Protein AF-A0A7W7S5J9-F1 (afdb_monomer_lite)

Secondary structure (DSSP, 8-state):
----------S-EEEEEE---S-----TT--TT-HHHIIIIIHHHHHHHHHSHHHHHHHHHH-HHHHHHHHHHH-TTS----HHHHHHHHHHHHHHHHHHHH--S--TTSEEEEEEEESS-EEEE-S--EEEEEE-HHHHHHHHHHHHT-TTTGGGSEEEE-TT-EEETTEEEEEPPPPTT-SS--S--EEEEE--HHHHHHHHHTTS-EEHHHHHHHHHHH-TTS-HHHHHHHHHHHHHTTSEEETTS--TT-SSHHHHHHHHHHHTTGGGSHHHHHHHHHHHHHHHHHHHHHHS-S--HHHHHHHHHHHHHHSTT-S--EEEEEE--EEEEE-HHHHHHHHHHHHHHHHT-S-TT--HHHHHHHHHHHHHH-TT----HHHHHSTTTT-SPTTSTTSPPPP----PPPHHHHHHHHHHHHHHHHT------HHHHHHH--S-GGG----S----EEEEE-S-HHHHHHT--EEEEEE---TTS-SSGGGGGGS-HHHHHHHHHTTS-SSTTPPPB------SSGGGHHHH-----SSB-

Structure (mmCIF, N/CA/C/O backbone):
data_AF-A0A7W7S5J9-F1
#
_entry.id   AF-A0A7W7S5J9-F1
#
loop_
_atom_site.group_PDB
_atom_site.id
_atom_site.type_symbol
_atom_site.label_atom_id
_atom_site.label_alt_id
_atom_site.label_comp_id
_atom_site.label_asym_id
_atom_site.label_entity_id
_atom_site.label_seq_id
_atom_site.pdbx_PDB_ins_code
_atom_site.Cartn_x
_atom_site.Cartn_y
_atom_site.Cartn_z
_atom_site.occupancy
_atom_site.B_iso_or_equiv
_atom_site.auth_seq_id
_atom_site.auth_comp_id
_atom_site.auth_asym_id
_atom_site.auth_atom_id
_atom_site.pdbx_PDB_model_num
ATOM 1 N N . MET A 1 1 ? 10.086 -26.785 -24.519 1.00 53.97 1 MET A N 1
ATOM 2 C CA . MET A 1 1 ? 10.077 -27.181 -23.091 1.00 53.97 1 MET A CA 1
ATOM 3 C C . MET A 1 1 ? 8.795 -27.947 -22.795 1.00 53.97 1 MET A C 1
ATOM 5 O O . MET A 1 1 ? 7.751 -27.537 -23.279 1.00 53.97 1 MET A O 1
ATOM 9 N N . THR A 1 2 ? 8.874 -29.057 -22.059 1.00 63.78 2 THR A N 1
ATOM 10 C CA . THR A 1 2 ? 7.798 -30.055 -21.861 1.00 63.78 2 THR A CA 1
ATOM 11 C C . THR A 1 2 ? 7.077 -29.938 -20.510 1.00 63.78 2 THR A C 1
ATOM 13 O O . THR A 1 2 ? 6.473 -30.900 -20.049 1.00 63.78 2 THR A O 1
ATOM 16 N N . VAL A 1 3 ? 7.126 -28.778 -19.844 1.00 71.06 3 VAL A N 1
ATOM 17 C CA . VAL A 1 3 ? 6.341 -28.554 -18.618 1.00 71.06 3 VAL A CA 1
ATOM 18 C C . VAL A 1 3 ? 4.934 -28.105 -19.029 1.00 71.06 3 VAL A C 1
ATOM 20 O O . VAL A 1 3 ? 4.817 -27.026 -19.617 1.00 71.06 3 VAL A O 1
ATOM 23 N N . PRO A 1 4 ? 3.872 -28.893 -18.768 1.00 77.38 4 PRO A N 1
ATOM 24 C CA . PRO A 1 4 ? 2.517 -28.496 -19.126 1.00 77.38 4 PRO A CA 1
ATOM 25 C C . PRO A 1 4 ? 2.100 -27.245 -18.335 1.00 77.38 4 PRO A C 1
ATOM 27 O O . PRO A 1 4 ? 2.470 -27.112 -17.162 1.00 77.38 4 PRO A O 1
ATOM 30 N N . PRO A 1 5 ? 1.339 -26.322 -18.950 1.00 82.00 5 PRO A N 1
ATOM 31 C CA . PRO A 1 5 ? 0.884 -25.119 -18.269 1.00 82.00 5 PRO A CA 1
ATOM 32 C C . PRO A 1 5 ? -0.042 -25.491 -17.105 1.00 82.00 5 PRO A C 1
ATOM 34 O O . PRO A 1 5 ? -1.007 -26.231 -17.285 1.00 82.00 5 PRO A O 1
ATOM 37 N N . ARG A 1 6 ? 0.252 -24.976 -15.904 1.00 84.06 6 ARG A N 1
ATOM 38 C CA . ARG A 1 6 ? -0.601 -25.163 -14.710 1.00 84.06 6 ARG A CA 1
ATOM 39 C C . ARG A 1 6 ? -1.547 -23.998 -14.431 1.00 84.06 6 ARG A C 1
ATOM 41 O O . ARG A 1 6 ? -2.503 -24.166 -13.685 1.00 84.06 6 ARG A O 1
ATOM 48 N N . TYR A 1 7 ? -1.268 -22.833 -15.002 1.00 90.06 7 TYR A N 1
ATOM 49 C CA . TYR A 1 7 ? -2.059 -21.622 -14.810 1.00 90.06 7 TYR A CA 1
ATOM 50 C C . TYR A 1 7 ? -2.661 -21.168 -16.134 1.00 90.06 7 TYR A C 1
ATOM 52 O O . TYR A 1 7 ? -2.156 -21.504 -17.202 1.00 90.06 7 TYR A O 1
ATOM 60 N N . GLN A 1 8 ? -3.724 -20.381 -16.046 1.00 90.56 8 GLN A N 1
ATOM 61 C CA . GLN A 1 8 ? -4.285 -19.632 -17.163 1.00 90.56 8 GLN A CA 1
ATOM 62 C C . GLN A 1 8 ? -4.338 -18.162 -16.751 1.00 90.56 8 GLN A C 1
ATOM 64 O O . GLN A 1 8 ? -4.582 -17.849 -15.582 1.00 90.56 8 GLN A O 1
ATOM 69 N N . HIS A 1 9 ? -4.059 -17.255 -17.685 1.00 91.12 9 HIS A N 1
ATOM 70 C CA . HIS A 1 9 ? -4.174 -15.827 -17.406 1.00 91.12 9 HIS A CA 1
ATOM 71 C C . HIS A 1 9 ? -5.655 -15.454 -17.226 1.00 91.12 9 HIS A C 1
ATOM 73 O O . HIS A 1 9 ? -6.532 -15.975 -17.908 1.00 91.12 9 HIS A O 1
ATOM 79 N N . THR A 1 10 ? -5.950 -14.516 -16.327 1.00 90.38 10 THR A N 1
ATOM 80 C CA . THR A 1 10 ? -7.329 -14.075 -16.041 1.00 90.38 10 THR A CA 1
ATOM 81 C C . THR A 1 10 ? -7.839 -13.012 -17.018 1.00 90.38 10 THR A C 1
ATOM 83 O O . THR A 1 10 ? -8.852 -12.369 -16.766 1.00 90.38 10 THR A O 1
ATOM 86 N N . GLY A 1 11 ? -7.099 -12.744 -18.096 1.00 90.88 11 GLY A N 1
ATOM 87 C CA . GLY A 1 11 ? -7.355 -11.624 -19.008 1.00 90.88 11 GLY A CA 1
ATOM 88 C C . GLY A 1 11 ? -6.882 -10.251 -18.503 1.00 90.88 11 GLY A C 1
ATOM 89 O O . GLY A 1 11 ? -6.717 -9.343 -19.311 1.00 90.88 11 GLY A O 1
ATOM 90 N N . LEU A 1 12 ? -6.600 -10.089 -17.204 1.00 94.88 12 LEU A N 1
ATOM 91 C CA . LEU A 1 12 ? -6.112 -8.827 -16.643 1.00 94.88 12 LEU A CA 1
ATOM 92 C C . LEU A 1 12 ? -4.587 -8.709 -16.764 1.00 94.88 12 LEU A C 1
ATOM 94 O O . LEU A 1 12 ? -3.842 -9.422 -16.091 1.00 94.88 12 LEU A O 1
ATOM 98 N N . VAL A 1 13 ? -4.124 -7.737 -17.551 1.00 96.38 13 VAL A N 1
ATOM 99 C CA . VAL A 1 13 ? -2.700 -7.407 -17.690 1.00 96.38 13 VAL A CA 1
ATOM 100 C C . VAL A 1 13 ? -2.470 -5.970 -17.234 1.00 96.38 13 VAL A C 1
ATOM 102 O O . VAL A 1 13 ? -2.940 -5.026 -17.863 1.00 96.38 13 VAL A O 1
ATOM 105 N N . LEU A 1 14 ? -1.729 -5.789 -16.139 1.00 96.81 14 LEU A N 1
ATOM 106 C CA . LEU A 1 14 ? -1.364 -4.466 -15.631 1.00 96.81 14 LEU A CA 1
ATOM 107 C C . LEU A 1 14 ? 0.031 -4.075 -16.123 1.00 96.81 14 LEU A C 1
ATOM 109 O O . LEU A 1 14 ? 1.021 -4.724 -15.786 1.00 96.81 14 LEU A O 1
ATOM 113 N N . VAL A 1 15 ? 0.123 -2.971 -16.857 1.00 97.06 15 VAL A N 1
ATOM 114 C CA . VAL A 1 15 ? 1.398 -2.400 -17.294 1.00 97.06 15 VAL A CA 1
ATOM 115 C C . VAL A 1 15 ? 1.867 -1.365 -16.298 1.00 97.06 15 VAL A C 1
ATOM 117 O O . VAL A 1 15 ? 1.090 -0.550 -15.805 1.00 97.06 15 VAL A O 1
ATOM 120 N N . ARG A 1 16 ? 3.170 -1.384 -16.045 1.00 96.88 16 ARG A N 1
ATOM 121 C CA . ARG A 1 16 ? 3.893 -0.404 -15.249 1.00 96.88 16 ARG A CA 1
ATOM 122 C C . ARG A 1 16 ? 4.919 0.267 -16.143 1.00 96.88 16 ARG A C 1
ATOM 124 O O . ARG A 1 16 ? 5.705 -0.428 -16.780 1.00 96.88 16 ARG A O 1
ATOM 131 N N . ALA A 1 17 ? 4.919 1.589 -16.177 1.00 96.44 17 ALA A N 1
ATOM 132 C CA . ALA A 1 17 ? 5.879 2.353 -16.960 1.00 96.44 17 ALA A CA 1
ATOM 133 C C . ALA A 1 17 ? 6.256 3.635 -16.229 1.00 96.44 17 ALA A C 1
ATOM 135 O O . ALA A 1 17 ? 5.511 4.128 -15.374 1.00 96.44 17 ALA A O 1
ATOM 136 N N . THR A 1 18 ? 7.428 4.152 -16.573 1.00 96.69 18 THR A N 1
ATOM 137 C CA . THR A 1 18 ? 7.863 5.468 -16.132 1.00 96.69 18 THR A CA 1
ATOM 138 C C . THR A 1 18 ? 6.986 6.544 -16.766 1.00 96.69 18 THR A C 1
ATOM 140 O O . THR A 1 18 ? 6.412 6.365 -17.840 1.00 96.69 18 THR A O 1
ATOM 143 N N . THR A 1 19 ? 6.862 7.661 -16.070 1.00 95.94 19 THR A N 1
ATOM 144 C CA . THR A 1 19 ? 6.181 8.884 -16.529 1.00 95.94 19 THR A CA 1
ATOM 145 C C . THR A 1 19 ? 7.216 9.958 -16.850 1.00 95.94 19 THR A C 1
ATOM 147 O O . THR A 1 19 ? 6.995 11.134 -16.575 1.00 95.94 19 THR A O 1
ATOM 150 N N . ASP A 1 20 ? 8.403 9.528 -17.285 1.00 94.31 20 ASP A N 1
ATOM 151 C CA . ASP A 1 20 ? 9.547 10.396 -17.544 1.00 94.31 20 ASP A CA 1
ATOM 152 C C . ASP A 1 20 ? 9.136 11.526 -18.502 1.00 94.31 20 ASP A C 1
ATOM 154 O O . ASP A 1 20 ? 8.680 11.230 -19.611 1.00 94.31 20 ASP A O 1
ATOM 158 N N . PRO A 1 21 ? 9.253 12.802 -18.088 1.00 91.25 21 PRO A N 1
ATOM 159 C CA . PRO A 1 21 ? 8.909 13.931 -18.942 1.00 91.25 21 PRO A CA 1
ATOM 160 C C . PRO A 1 21 ? 9.902 14.131 -20.098 1.00 91.25 21 PRO A C 1
ATOM 162 O O . PRO A 1 21 ? 9.638 14.958 -20.968 1.00 91.25 21 PRO A O 1
ATOM 165 N N . GLY A 1 22 ? 11.020 13.398 -20.122 1.00 91.69 22 GLY A N 1
ATOM 166 C CA . GLY A 1 22 ? 12.099 13.583 -21.083 1.00 91.69 22 GLY A CA 1
ATOM 167 C C . GLY A 1 22 ? 13.053 14.708 -20.679 1.00 91.69 22 GLY A C 1
ATOM 168 O O . GLY A 1 22 ? 12.795 15.499 -19.763 1.00 91.69 22 GLY A O 1
ATOM 169 N N . ASP A 1 23 ? 14.194 14.760 -21.368 1.00 90.75 23 ASP A N 1
ATOM 170 C CA . ASP A 1 23 ? 15.228 15.792 -21.206 1.00 90.75 23 ASP A CA 1
ATOM 171 C C . ASP A 1 23 ? 15.723 15.960 -19.754 1.00 90.75 23 ASP A C 1
ATOM 173 O O . ASP A 1 23 ? 16.048 17.057 -19.296 1.00 90.75 23 ASP A O 1
ATOM 177 N N . LEU A 1 24 ? 15.749 14.861 -18.993 1.00 92.56 24 LEU A N 1
ATOM 178 C CA . LEU A 1 24 ? 16.317 14.826 -17.647 1.00 92.56 24 LEU A CA 1
ATOM 179 C C . LEU A 1 24 ? 17.829 14.568 -17.733 1.00 92.56 24 LEU A C 1
ATOM 181 O O . LEU A 1 24 ? 18.282 13.433 -17.882 1.00 92.56 24 LEU A O 1
ATOM 185 N N . GLU A 1 25 ? 18.627 15.624 -17.623 1.00 92.06 25 GLU A N 1
ATOM 186 C CA . GLU A 1 25 ? 20.086 15.513 -17.661 1.00 92.06 25 GLU A CA 1
ATOM 187 C C . GLU A 1 25 ? 20.654 15.034 -16.318 1.00 92.06 25 GLU A C 1
ATOM 189 O O . GLU A 1 25 ? 20.471 15.656 -15.266 1.00 92.06 25 GLU A O 1
ATOM 194 N N . LEU A 1 26 ? 21.376 13.913 -16.349 1.00 93.81 26 LEU A N 1
ATOM 195 C CA . LEU A 1 26 ? 22.106 13.394 -15.194 1.00 93.81 26 LEU A CA 1
ATOM 196 C C . LEU A 1 26 ? 23.495 14.051 -15.103 1.00 93.81 26 LEU A C 1
ATOM 198 O O . LEU A 1 26 ? 24.122 14.272 -16.137 1.00 93.81 26 LEU A O 1
ATOM 202 N N . PRO A 1 27 ? 24.035 14.296 -13.895 1.00 93.50 27 PRO A N 1
ATOM 203 C CA . PRO A 1 27 ? 25.329 14.949 -13.718 1.00 93.50 27 PRO A CA 1
ATOM 204 C C . PRO A 1 27 ? 26.480 13.943 -13.909 1.00 93.50 27 PRO A C 1
ATOM 206 O O . PRO A 1 27 ? 27.247 13.678 -12.988 1.00 93.50 27 PRO A O 1
ATOM 209 N N . THR A 1 28 ? 26.583 13.321 -15.089 1.00 90.25 28 THR A N 1
ATOM 210 C CA . THR A 1 28 ? 27.525 12.216 -15.366 1.00 90.25 28 THR A CA 1
ATOM 211 C C . THR A 1 28 ? 28.988 12.640 -15.418 1.00 90.25 28 THR A C 1
ATOM 213 O O . THR A 1 28 ? 29.863 11.800 -15.232 1.00 90.25 28 THR A O 1
ATOM 216 N N . HIS A 1 29 ? 29.254 13.922 -15.669 1.00 89.81 29 HIS A N 1
ATOM 217 C CA . HIS A 1 29 ? 30.606 14.483 -15.752 1.00 89.81 29 HIS A CA 1
ATOM 218 C C . HIS A 1 29 ? 31.090 15.113 -14.439 1.00 89.81 29 HIS A C 1
ATOM 220 O O . HIS A 1 29 ? 32.260 15.465 -14.334 1.00 89.81 29 HIS A O 1
ATOM 226 N N . LEU A 1 30 ? 30.211 15.245 -13.440 1.00 92.75 30 LEU A N 1
ATOM 227 C CA . LEU A 1 30 ? 30.536 15.890 -12.172 1.00 92.75 30 LEU A CA 1
ATOM 228 C C . LEU A 1 30 ? 31.460 14.999 -11.328 1.00 92.75 30 LEU A C 1
ATOM 230 O O . LEU A 1 30 ? 31.066 13.898 -10.931 1.00 92.75 30 LEU A O 1
ATOM 234 N N . ASP A 1 31 ? 32.644 15.502 -10.966 1.00 92.44 31 ASP A N 1
ATOM 235 C CA . ASP A 1 31 ? 33.485 14.844 -9.964 1.00 92.44 31 ASP A CA 1
ATOM 236 C C . ASP A 1 31 ? 32.889 15.032 -8.561 1.00 92.44 31 ASP A C 1
ATOM 238 O O . ASP A 1 31 ? 33.048 16.053 -7.894 1.00 92.44 31 ASP A O 1
ATOM 242 N N . ILE A 1 32 ? 32.193 13.999 -8.085 1.00 91.00 32 ILE A N 1
ATOM 243 C CA . ILE A 1 32 ? 31.567 13.976 -6.758 1.00 91.00 32 ILE A CA 1
ATOM 244 C C . ILE A 1 32 ? 32.571 13.895 -5.597 1.00 91.00 32 ILE A C 1
ATOM 246 O O . ILE A 1 32 ? 32.141 13.860 -4.438 1.00 91.00 32 ILE A O 1
ATOM 250 N N . SER A 1 33 ? 33.869 13.782 -5.879 1.00 92.25 33 SER A N 1
ATOM 251 C CA . SER A 1 33 ? 34.938 13.759 -4.879 1.00 92.25 33 SER A CA 1
ATOM 252 C C . SER A 1 33 ? 35.568 15.135 -4.675 1.00 92.25 33 SER A C 1
ATOM 254 O O . SER A 1 33 ? 36.117 15.367 -3.599 1.00 92.25 33 SER A O 1
ATOM 256 N N . ASP A 1 34 ? 35.442 16.047 -5.646 1.00 94.81 34 ASP A N 1
ATOM 257 C CA . ASP A 1 34 ? 35.983 17.405 -5.585 1.00 94.81 34 ASP A CA 1
ATOM 258 C C . ASP A 1 34 ? 34.972 18.408 -4.981 1.00 94.81 34 ASP A C 1
ATOM 260 O O . ASP A 1 34 ? 33.934 18.708 -5.585 1.00 94.81 34 ASP A O 1
ATOM 264 N N . PRO A 1 35 ? 35.250 18.981 -3.791 1.00 93.38 35 PRO A N 1
ATOM 265 C CA . PRO A 1 35 ? 34.400 20.001 -3.184 1.00 93.38 35 PRO A CA 1
ATOM 266 C C . PRO A 1 35 ? 34.198 21.253 -4.047 1.00 93.38 35 PRO A C 1
ATOM 268 O O . PRO A 1 35 ? 33.135 21.867 -3.941 1.00 93.38 35 PRO A O 1
ATOM 271 N N . ALA A 1 36 ? 35.180 21.646 -4.866 1.00 92.75 36 ALA A N 1
ATOM 272 C CA . ALA A 1 36 ? 35.072 22.829 -5.717 1.00 92.75 36 ALA A CA 1
ATOM 273 C C . ALA A 1 36 ? 34.096 22.584 -6.877 1.00 92.75 36 ALA A C 1
ATOM 275 O O . ALA A 1 36 ? 33.152 23.363 -7.043 1.00 92.75 36 ALA A O 1
ATOM 276 N N . ALA A 1 37 ? 34.237 21.460 -7.591 1.00 93.12 37 ALA A N 1
ATOM 277 C CA . ALA A 1 37 ? 33.281 21.024 -8.611 1.00 93.12 37 ALA A CA 1
ATOM 278 C C . ALA A 1 37 ? 31.850 20.895 -8.056 1.00 93.12 37 ALA A C 1
ATOM 280 O O . ALA A 1 37 ? 30.890 21.357 -8.673 1.00 93.12 37 ALA A O 1
ATOM 281 N N . ILE A 1 38 ? 31.684 20.347 -6.844 1.00 94.38 38 ILE A N 1
ATOM 282 C CA . ILE A 1 38 ? 30.372 20.258 -6.179 1.00 94.38 38 ILE A CA 1
ATOM 283 C C . ILE A 1 38 ? 29.746 21.643 -5.958 1.00 94.38 38 ILE A C 1
ATOM 285 O O . ILE A 1 38 ? 28.539 21.809 -6.148 1.00 94.38 38 ILE A O 1
ATOM 289 N N . GLN A 1 39 ? 30.538 22.624 -5.520 1.00 92.12 39 GLN A N 1
ATOM 290 C CA . GLN A 1 39 ? 30.043 23.968 -5.210 1.00 92.12 39 GLN A CA 1
ATOM 291 C C . GLN A 1 39 ? 29.735 24.790 -6.461 1.00 92.12 39 GLN A C 1
ATOM 293 O O . GLN A 1 39 ? 28.794 25.580 -6.429 1.00 92.12 39 GLN A O 1
ATOM 298 N N . ALA A 1 40 ? 30.501 24.609 -7.535 1.00 91.25 40 ALA A N 1
ATOM 299 C CA . ALA A 1 40 ? 30.288 25.300 -8.799 1.00 91.25 40 ALA A CA 1
ATOM 300 C C . ALA A 1 40 ? 29.321 24.515 -9.699 1.00 91.25 40 ALA A C 1
ATOM 302 O O . ALA A 1 40 ? 28.115 24.768 -9.700 1.00 91.25 40 ALA A O 1
ATOM 303 N N . GLU A 1 41 ? 29.834 23.526 -10.430 1.00 93.88 41 GLU A N 1
ATOM 304 C CA . GLU A 1 41 ? 29.090 22.747 -11.425 1.00 93.88 41 GLU A CA 1
ATOM 305 C C . GLU A 1 41 ? 27.902 22.003 -10.811 1.00 93.88 41 GLU A C 1
ATOM 307 O O . GLU A 1 41 ? 26.796 22.024 -11.352 1.00 93.88 41 GLU A O 1
ATOM 312 N N . GLY A 1 42 ? 28.103 21.397 -9.639 1.00 94.00 42 GLY A N 1
ATOM 313 C CA . GLY A 1 42 ? 27.063 20.650 -8.942 1.00 94.00 42 GLY A CA 1
ATOM 314 C C . GLY A 1 42 ? 25.875 21.515 -8.512 1.00 94.00 42 GLY A C 1
ATOM 315 O O . GLY A 1 42 ? 24.724 21.098 -8.673 1.00 94.00 42 GLY A O 1
ATOM 316 N N . ARG A 1 43 ? 26.122 22.728 -7.995 1.00 93.56 43 ARG A N 1
ATOM 317 C CA . ARG A 1 43 ? 25.042 23.673 -7.649 1.00 93.56 43 ARG A CA 1
ATOM 318 C C . ARG A 1 43 ? 24.348 24.206 -8.888 1.00 93.56 43 ARG A C 1
ATOM 320 O O . ARG A 1 43 ? 23.127 24.309 -8.859 1.00 93.56 43 ARG A O 1
ATOM 327 N N . THR A 1 44 ? 25.087 24.499 -9.959 1.00 94.25 44 THR A N 1
ATOM 328 C CA . THR A 1 44 ? 24.486 24.920 -11.230 1.00 94.25 44 THR A CA 1
ATOM 329 C C . THR A 1 44 ? 23.569 23.833 -11.779 1.00 94.25 44 THR A C 1
ATOM 331 O O . THR A 1 44 ? 22.414 24.118 -12.078 1.00 94.25 44 THR A O 1
ATOM 334 N N . TRP A 1 45 ? 24.018 22.576 -11.818 1.00 96.44 45 TRP A N 1
ATOM 335 C CA . TRP A 1 45 ? 23.174 21.450 -12.226 1.00 96.44 45 TRP A CA 1
ATOM 336 C C . TRP A 1 45 ? 21.925 21.316 -11.341 1.00 96.44 45 TRP A C 1
ATOM 338 O O . TRP A 1 45 ? 20.810 21.182 -11.851 1.00 96.44 45 TRP A O 1
ATOM 348 N N . LEU A 1 46 ? 22.090 21.408 -10.015 1.00 96.12 46 LEU A N 1
ATOM 349 C CA . LEU A 1 46 ? 20.972 21.313 -9.076 1.00 96.12 46 LEU A CA 1
ATOM 350 C C . LEU A 1 46 ? 19.966 22.456 -9.278 1.00 96.12 46 LEU A C 1
ATOM 352 O O . LEU A 1 46 ? 18.764 22.211 -9.261 1.00 96.12 46 LEU A O 1
ATOM 356 N N . ALA A 1 47 ? 20.437 23.684 -9.504 1.00 95.44 47 ALA A N 1
ATOM 357 C CA . ALA A 1 47 ? 19.588 24.834 -9.796 1.00 95.44 47 ALA A CA 1
ATOM 358 C C . ALA A 1 47 ? 18.838 24.668 -11.123 1.00 95.44 47 ALA A C 1
ATOM 360 O O . ALA A 1 47 ? 17.632 24.913 -11.176 1.00 95.44 47 ALA A O 1
ATOM 361 N N . THR A 1 48 ? 19.521 24.189 -12.167 1.00 95.94 48 THR A N 1
ATOM 362 C CA . THR A 1 48 ? 18.916 23.918 -13.475 1.00 95.94 48 THR A CA 1
ATOM 363 C C . THR A 1 48 ? 17.786 22.905 -13.344 1.00 95.94 48 THR A C 1
ATOM 365 O O . THR A 1 48 ? 16.657 23.198 -13.742 1.00 95.94 48 THR A O 1
ATOM 368 N N . ILE A 1 49 ? 18.027 21.752 -12.711 1.00 96.06 49 ILE A N 1
ATOM 369 C CA . ILE A 1 49 ? 16.977 20.737 -12.580 1.00 96.06 49 ILE A CA 1
ATOM 370 C C . ILE A 1 49 ? 15.842 21.194 -11.651 1.00 96.06 49 ILE A C 1
ATOM 372 O O . ILE A 1 49 ? 14.678 20.911 -11.919 1.00 96.06 49 ILE A O 1
ATOM 376 N N . TRP A 1 50 ? 16.154 21.949 -10.593 1.00 96.19 50 TRP A N 1
ATOM 377 C CA . TRP A 1 50 ? 15.159 22.472 -9.650 1.00 96.19 50 TRP A CA 1
ATOM 378 C C . TRP A 1 50 ? 14.303 23.606 -10.226 1.00 96.19 50 TRP A C 1
ATOM 380 O O . TRP A 1 50 ? 13.233 23.918 -9.691 1.00 96.19 50 TRP A O 1
ATOM 390 N N . SER A 1 51 ? 14.754 24.238 -11.312 1.00 95.25 51 SER A N 1
ATOM 391 C CA . SER A 1 51 ? 13.965 25.231 -12.046 1.00 95.25 51 SER A CA 1
ATOM 392 C C . SER A 1 51 ? 12.850 24.595 -12.883 1.00 95.25 51 SER A C 1
ATOM 394 O O . SER A 1 51 ? 11.866 25.264 -13.197 1.00 95.25 51 SER A O 1
ATOM 396 N N . ARG A 1 52 ? 12.947 23.292 -13.182 1.00 94.81 52 ARG A N 1
ATOM 397 C CA . ARG A 1 52 ? 11.878 22.556 -13.854 1.00 94.81 52 ARG A CA 1
ATOM 398 C C . ARG A 1 52 ? 10.721 22.270 -12.891 1.00 94.81 52 ARG A C 1
ATOM 400 O O . ARG A 1 52 ? 10.894 21.620 -11.857 1.00 94.81 52 ARG A O 1
ATOM 407 N N . GLY A 1 53 ? 9.529 22.755 -13.244 1.00 91.25 53 GLY A N 1
ATOM 408 C CA . GLY A 1 53 ? 8.328 22.625 -12.414 1.00 91.25 53 GLY A CA 1
ATOM 409 C C . GLY A 1 53 ? 7.925 21.172 -12.153 1.00 91.25 53 GLY A C 1
ATOM 410 O O . GLY A 1 53 ? 7.635 20.823 -11.014 1.00 91.25 53 GLY A O 1
ATOM 411 N N . ASP A 1 54 ? 7.991 20.315 -13.174 1.00 91.06 54 ASP A N 1
ATOM 412 C CA . ASP A 1 54 ? 7.709 18.874 -13.088 1.00 91.06 54 ASP A CA 1
ATOM 413 C C . ASP A 1 54 ? 8.630 18.149 -12.087 1.00 91.06 54 ASP A C 1
ATOM 415 O O . ASP A 1 54 ? 8.163 17.375 -11.247 1.00 91.06 54 ASP A O 1
ATOM 419 N N . VAL A 1 55 ? 9.932 18.442 -12.125 1.00 95.06 55 VAL A N 1
ATOM 420 C CA . VAL A 1 55 ? 10.938 17.864 -11.227 1.00 95.06 55 VAL A CA 1
ATOM 421 C C . VAL A 1 55 ? 10.735 18.333 -9.799 1.00 95.06 55 VAL A C 1
ATOM 423 O O . VAL A 1 55 ? 10.696 17.503 -8.885 1.00 95.06 55 VAL A O 1
ATOM 426 N N . ARG A 1 56 ? 10.582 19.647 -9.598 1.00 93.50 56 ARG A N 1
ATOM 427 C CA . ARG A 1 56 ? 10.320 20.220 -8.275 1.00 93.50 56 ARG A CA 1
ATOM 428 C C . ARG A 1 56 ? 9.096 19.572 -7.646 1.00 93.50 56 ARG A C 1
ATOM 430 O O . ARG A 1 56 ? 9.139 19.153 -6.494 1.00 93.50 56 ARG A O 1
ATOM 437 N N . GLU A 1 57 ? 8.027 19.443 -8.417 1.00 90.88 57 GLU A N 1
ATOM 438 C CA . GLU A 1 57 ? 6.758 18.913 -7.949 1.00 90.88 57 GLU A CA 1
ATOM 439 C C . GLU A 1 57 ? 6.835 17.420 -7.584 1.00 90.88 57 GLU A C 1
ATOM 441 O O . GLU A 1 57 ? 6.426 17.017 -6.491 1.00 90.88 57 GLU A O 1
ATOM 446 N N . ALA A 1 58 ? 7.423 16.591 -8.454 1.00 93.88 58 ALA A N 1
ATOM 447 C CA . ALA A 1 58 ? 7.603 15.167 -8.182 1.00 93.88 58 ALA A CA 1
ATOM 448 C C . ALA A 1 58 ? 8.496 14.918 -6.955 1.00 93.88 58 ALA A C 1
ATOM 450 O O . ALA A 1 58 ? 8.205 14.033 -6.142 1.00 93.88 58 ALA A O 1
ATOM 451 N N . LEU A 1 59 ? 9.560 15.713 -6.790 1.00 95.06 59 LEU A N 1
ATOM 452 C CA . LEU A 1 59 ? 10.453 15.639 -5.633 1.00 95.06 59 LEU A CA 1
ATOM 453 C C . LEU A 1 59 ? 9.795 16.152 -4.351 1.00 95.06 59 LEU A C 1
ATOM 455 O O . LEU A 1 59 ? 9.978 15.525 -3.307 1.00 95.06 59 LEU A O 1
ATOM 459 N N . GLN A 1 60 ? 9.001 17.224 -4.416 1.00 91.56 60 GLN A N 1
ATOM 460 C CA . GLN A 1 60 ? 8.232 17.732 -3.278 1.00 91.56 60 GLN A CA 1
ATOM 461 C C . GLN A 1 60 ? 7.296 16.653 -2.727 1.00 91.56 60 GLN A C 1
ATOM 463 O O . GLN A 1 60 ? 7.244 16.451 -1.518 1.00 91.56 60 GLN A O 1
ATOM 468 N N . MET A 1 61 ? 6.601 15.915 -3.598 1.00 89.19 61 MET A N 1
ATOM 469 C CA . MET A 1 61 ? 5.690 14.847 -3.171 1.00 89.19 61 MET A CA 1
ATOM 470 C C . MET A 1 61 ? 6.422 13.615 -2.633 1.00 89.19 61 MET A C 1
ATOM 472 O O . MET A 1 61 ? 6.024 13.047 -1.615 1.00 89.19 61 MET A O 1
ATOM 476 N N . ALA A 1 62 ? 7.497 13.184 -3.297 1.00 92.69 62 ALA A N 1
ATOM 477 C CA . ALA A 1 62 ? 8.221 11.984 -2.886 1.00 92.69 62 ALA A CA 1
ATOM 478 C C . ALA A 1 62 ? 9.146 12.190 -1.685 1.00 92.69 62 ALA A C 1
ATOM 480 O O . ALA A 1 62 ? 9.400 11.239 -0.949 1.00 92.69 62 ALA A O 1
ATOM 481 N N . SER A 1 63 ? 9.683 13.395 -1.497 1.00 93.38 63 SER A N 1
ATOM 482 C CA . SER A 1 63 ? 10.628 13.699 -0.426 1.00 93.38 63 SER A CA 1
ATOM 483 C C . SER A 1 63 ? 10.590 15.187 -0.041 1.00 93.38 63 SER A C 1
ATOM 485 O O . SER A 1 63 ? 11.540 15.917 -0.346 1.00 93.38 63 SER A O 1
ATOM 487 N N . PRO A 1 64 ? 9.560 15.628 0.708 1.00 90.06 64 PRO A N 1
ATOM 488 C CA . PRO A 1 64 ? 9.410 17.011 1.174 1.00 90.06 64 PRO A CA 1
ATOM 489 C C . PRO A 1 64 ? 10.674 17.562 1.849 1.00 90.06 64 PRO A C 1
ATOM 491 O O . PRO A 1 64 ? 11.120 18.663 1.549 1.00 90.06 64 PRO A O 1
ATOM 494 N N . ALA A 1 65 ? 11.337 16.752 2.682 1.00 91.25 65 ALA A N 1
ATOM 495 C CA . ALA A 1 65 ? 12.581 17.141 3.349 1.00 91.25 65 ALA A CA 1
ATOM 496 C C . ALA A 1 65 ? 13.748 17.406 2.377 1.00 91.25 65 ALA A C 1
ATOM 498 O O . ALA A 1 65 ? 14.587 18.267 2.639 1.00 91.25 65 ALA A O 1
ATOM 499 N N . LEU A 1 66 ? 13.817 16.673 1.257 1.00 95.12 66 LEU A N 1
ATOM 500 C CA . LEU A 1 66 ? 14.821 16.928 0.218 1.00 95.12 66 LEU A CA 1
ATOM 501 C C . LEU A 1 66 ? 14.490 18.222 -0.517 1.00 95.12 66 LEU A C 1
ATOM 503 O O . LEU A 1 66 ? 15.391 19.019 -0.739 1.00 95.12 66 LEU A O 1
ATOM 507 N N . ALA A 1 67 ? 13.218 18.436 -0.846 1.00 93.94 67 ALA A N 1
ATOM 508 C CA . ALA A 1 67 ? 12.771 19.641 -1.523 1.00 93.94 67 ALA A CA 1
ATOM 509 C C . ALA A 1 67 ? 13.070 20.905 -0.707 1.00 93.94 67 ALA A C 1
ATOM 511 O O . ALA A 1 67 ? 13.796 21.777 -1.179 1.00 93.94 67 ALA A O 1
ATOM 512 N N . THR A 1 68 ? 12.672 20.926 0.571 1.00 92.12 68 THR A N 1
ATOM 513 C CA . THR A 1 68 ? 13.029 22.004 1.505 1.00 92.12 68 THR A CA 1
ATOM 514 C C . THR A 1 68 ? 14.541 22.197 1.597 1.00 92.12 68 THR A C 1
ATOM 516 O O . THR A 1 68 ? 15.020 23.328 1.668 1.00 92.12 68 THR A O 1
ATOM 519 N N . ARG A 1 69 ? 15.324 21.108 1.585 1.00 94.56 69 ARG A N 1
ATOM 520 C CA . ARG A 1 69 ? 16.784 21.221 1.613 1.00 94.56 69 ARG A CA 1
ATOM 521 C C . ARG A 1 69 ? 17.334 21.834 0.327 1.00 94.56 69 ARG A C 1
ATOM 523 O O . ARG A 1 69 ? 18.265 22.624 0.421 1.00 94.56 69 ARG A O 1
ATOM 530 N N . ILE A 1 70 ? 16.806 21.481 -0.841 1.00 95.62 70 ILE A N 1
ATOM 531 C CA . ILE A 1 70 ? 17.236 22.066 -2.115 1.00 95.62 70 ILE A CA 1
ATOM 532 C C . ILE A 1 70 ? 16.895 23.558 -2.145 1.00 95.62 70 ILE A C 1
ATOM 534 O O . ILE A 1 70 ? 17.783 24.348 -2.450 1.00 95.62 70 ILE A O 1
ATOM 538 N N . ASP A 1 71 ? 15.688 23.952 -1.728 1.00 93.81 71 ASP A N 1
ATOM 539 C CA . ASP A 1 71 ? 15.313 25.368 -1.620 1.00 93.81 71 ASP A CA 1
ATOM 540 C C . ASP A 1 71 ? 16.308 26.138 -0.741 1.00 93.81 71 ASP A C 1
ATOM 542 O O . ASP A 1 71 ? 16.906 27.108 -1.194 1.00 93.81 71 ASP A O 1
ATOM 546 N N . GLN A 1 72 ? 16.601 25.646 0.469 1.00 92.81 72 GLN A N 1
ATOM 547 C CA . GLN A 1 72 ? 17.591 26.260 1.368 1.00 92.81 72 GLN A CA 1
ATOM 548 C C . GLN A 1 72 ? 18.991 26.386 0.753 1.00 92.81 72 GLN A C 1
ATOM 550 O O . GLN A 1 72 ? 19.709 27.333 1.055 1.00 92.81 72 GLN A O 1
ATOM 555 N N . LEU A 1 73 ? 19.414 25.411 -0.057 1.00 92.75 73 LEU A N 1
ATOM 556 C CA . LEU A 1 73 ? 20.730 25.417 -0.699 1.00 92.75 73 LEU A CA 1
ATOM 557 C C . LEU A 1 73 ? 20.807 26.388 -1.883 1.00 92.75 73 LEU A C 1
ATOM 559 O O . LEU A 1 73 ? 21.915 26.777 -2.262 1.00 92.75 73 LEU A O 1
ATOM 563 N N . LEU A 1 74 ? 19.669 26.734 -2.484 1.00 91.44 74 LEU A N 1
ATOM 564 C CA . LEU A 1 74 ? 19.577 27.585 -3.668 1.00 91.44 74 LEU A CA 1
ATOM 565 C C . LEU A 1 74 ? 19.108 29.014 -3.353 1.00 91.44 74 LEU A C 1
ATOM 567 O O . LEU A 1 74 ? 19.203 29.876 -4.226 1.00 91.44 74 LEU A O 1
ATOM 571 N N . THR A 1 75 ? 18.644 29.288 -2.129 1.00 88.06 75 THR A N 1
ATOM 572 C CA . THR A 1 75 ? 18.269 30.636 -1.684 1.00 88.06 75 THR A CA 1
ATOM 573 C C . THR A 1 75 ? 19.450 31.614 -1.808 1.00 88.06 75 THR A C 1
ATOM 575 O O . THR A 1 75 ? 20.506 31.389 -1.210 1.00 88.06 75 THR A O 1
ATOM 578 N N . PRO A 1 76 ? 19.299 32.729 -2.548 1.00 78.38 76 PRO A N 1
ATOM 579 C CA . PRO A 1 76 ? 20.325 33.766 -2.622 1.00 78.38 76 PRO A CA 1
ATOM 580 C C . PRO A 1 76 ? 20.550 34.455 -1.267 1.00 78.38 76 PRO A C 1
ATOM 582 O O . PRO A 1 76 ? 19.602 34.699 -0.525 1.00 78.38 76 PRO A O 1
ATOM 585 N N . GLY A 1 77 ? 21.797 34.825 -0.959 1.00 70.69 77 GLY A N 1
ATOM 586 C CA . GLY A 1 77 ? 22.128 35.638 0.222 1.00 70.69 77 GLY A CA 1
ATOM 587 C C . GLY A 1 77 ? 22.300 34.873 1.540 1.00 70.69 77 GLY A C 1
ATOM 588 O O . GLY A 1 77 ? 22.575 35.496 2.561 1.00 70.69 77 GLY A O 1
ATOM 589 N N . THR A 1 78 ? 22.185 33.543 1.540 1.00 73.75 78 THR A N 1
ATOM 590 C CA . THR A 1 78 ? 22.602 32.699 2.672 1.00 73.75 78 THR A CA 1
ATOM 591 C C . THR A 1 78 ? 24.073 32.302 2.559 1.00 73.75 78 THR A C 1
ATOM 593 O O . THR A 1 78 ? 24.568 32.085 1.451 1.00 73.75 78 THR A O 1
ATOM 596 N N . GLU A 1 79 ? 24.751 32.149 3.702 1.00 76.06 79 GLU A N 1
ATOM 597 C CA . GLU A 1 79 ? 26.121 31.618 3.782 1.00 76.06 79 GLU A CA 1
ATOM 598 C C . GLU A 1 79 ? 26.289 30.336 2.938 1.00 76.06 79 GLU A C 1
ATOM 600 O O . GLU A 1 79 ? 25.388 29.483 2.929 1.00 76.06 79 GLU A O 1
ATOM 605 N N . PRO A 1 80 ? 27.422 30.156 2.229 1.00 75.81 80 PRO A N 1
ATOM 606 C CA . PRO A 1 80 ? 27.654 28.973 1.416 1.00 75.81 80 PRO A CA 1
ATOM 607 C C . PRO A 1 80 ? 27.543 27.694 2.252 1.00 75.81 80 PRO A C 1
ATOM 609 O O . PRO A 1 80 ? 28.349 27.427 3.142 1.00 75.81 80 PRO A O 1
ATOM 612 N N . ALA A 1 81 ? 26.542 26.870 1.942 1.00 85.44 81 ALA A N 1
ATOM 613 C CA . ALA A 1 81 ? 26.374 25.587 2.605 1.00 85.44 81 ALA A CA 1
ATOM 614 C C . ALA A 1 81 ? 27.614 24.689 2.410 1.00 85.44 81 ALA A C 1
ATOM 616 O O . ALA A 1 81 ? 28.239 24.733 1.344 1.00 85.44 81 ALA A O 1
ATOM 617 N N . PRO A 1 82 ? 27.954 23.821 3.380 1.00 90.12 82 PRO A N 1
ATOM 618 C CA . PRO A 1 82 ? 29.082 22.904 3.252 1.00 90.12 82 PRO A CA 1
ATOM 619 C C . PRO A 1 82 ? 28.973 22.023 2.001 1.00 90.12 82 PRO A C 1
ATOM 621 O O . PRO A 1 82 ? 27.901 21.490 1.705 1.00 90.12 82 PRO A O 1
ATOM 624 N N . ALA A 1 83 ? 30.093 21.776 1.311 1.00 90.69 83 ALA A N 1
ATOM 625 C CA . ALA A 1 83 ? 30.110 20.976 0.075 1.00 90.69 83 ALA A CA 1
ATOM 626 C C . ALA A 1 83 ? 29.503 19.575 0.272 1.00 90.69 83 ALA A C 1
ATOM 628 O O . ALA A 1 83 ? 28.831 19.041 -0.605 1.00 90.69 83 ALA A O 1
ATOM 629 N N . LYS A 1 84 ? 29.657 18.998 1.470 1.00 93.81 84 LYS A N 1
ATOM 630 C CA . LYS A 1 84 ? 29.035 17.725 1.858 1.00 93.81 84 LYS A CA 1
ATOM 631 C C . LYS A 1 84 ? 27.505 17.744 1.747 1.00 93.81 84 LYS A C 1
ATOM 633 O O . LYS A 1 84 ? 26.914 16.751 1.323 1.00 93.81 84 LYS A O 1
ATOM 638 N N . ASP A 1 85 ? 26.865 18.844 2.130 1.00 93.44 85 ASP A N 1
ATOM 639 C CA . ASP A 1 85 ? 25.407 18.959 2.093 1.00 93.44 85 ASP A CA 1
ATOM 640 C C . ASP A 1 85 ? 24.890 19.147 0.673 1.00 93.44 85 ASP A C 1
ATOM 642 O O . ASP A 1 85 ? 23.906 18.505 0.297 1.00 93.44 85 ASP A O 1
ATOM 646 N N . VAL A 1 86 ? 25.590 19.963 -0.117 1.00 93.69 86 VAL A N 1
ATOM 647 C CA . VAL A 1 86 ? 25.326 20.143 -1.549 1.00 93.69 86 VAL A CA 1
ATOM 648 C C . VAL A 1 86 ? 25.462 18.803 -2.274 1.00 93.69 86 VAL A C 1
ATOM 650 O O . VAL A 1 86 ? 24.532 18.368 -2.951 1.00 93.69 86 VAL A O 1
ATOM 653 N N . ARG A 1 87 ? 26.559 18.071 -2.036 1.00 95.62 87 ARG A N 1
ATOM 654 C CA . ARG A 1 87 ? 26.788 16.726 -2.581 1.00 95.62 87 ARG A CA 1
ATOM 655 C C . ARG A 1 87 ? 25.646 15.769 -2.250 1.00 95.62 87 ARG A C 1
ATOM 657 O O . ARG A 1 87 ? 25.177 15.046 -3.124 1.00 95.62 87 ARG A O 1
ATOM 664 N N . ARG A 1 88 ? 25.178 15.749 -0.997 1.00 96.69 88 ARG A N 1
ATOM 665 C CA . ARG A 1 88 ? 24.071 14.872 -0.580 1.00 96.69 88 ARG A CA 1
ATOM 666 C C . ARG A 1 88 ? 22.772 15.209 -1.313 1.00 96.69 88 ARG A C 1
ATOM 668 O O . ARG A 1 88 ? 22.059 14.286 -1.706 1.00 96.69 88 ARG A O 1
ATOM 675 N N . ALA A 1 89 ? 22.471 16.495 -1.500 1.00 96.44 89 ALA A N 1
ATOM 676 C CA . ALA A 1 89 ? 21.304 16.927 -2.265 1.00 96.44 89 ALA A CA 1
ATOM 677 C C . ALA A 1 89 ? 21.420 16.515 -3.740 1.00 96.44 89 ALA A C 1
ATOM 679 O O . ALA A 1 89 ? 20.483 15.916 -4.264 1.00 96.44 89 ALA A O 1
ATOM 680 N N . ILE A 1 90 ? 22.590 16.718 -4.360 1.00 96.56 90 ILE A N 1
ATOM 681 C CA . ILE A 1 90 ? 22.867 16.315 -5.746 1.00 96.56 90 ILE A CA 1
ATOM 682 C C . ILE A 1 90 ? 22.670 14.812 -5.937 1.00 96.56 90 ILE A C 1
ATOM 684 O O . ILE A 1 90 ? 21.893 14.397 -6.792 1.00 96.56 90 ILE A O 1
ATOM 688 N N . LEU A 1 91 ? 23.319 13.986 -5.110 1.00 96.69 91 LEU A N 1
ATOM 689 C CA . LEU A 1 91 ? 23.216 12.527 -5.211 1.00 96.69 91 LEU A CA 1
ATOM 690 C C . LEU A 1 91 ? 21.777 12.039 -5.007 1.00 96.69 91 LEU A C 1
ATOM 692 O O . LEU A 1 91 ? 21.334 11.111 -5.687 1.00 96.69 91 LEU A O 1
ATOM 696 N N . SER A 1 92 ? 21.033 12.671 -4.095 1.00 97.56 92 SER A N 1
ATOM 697 C CA . SER A 1 92 ? 19.629 12.330 -3.849 1.00 97.56 92 SER A CA 1
ATOM 698 C C . SER A 1 92 ? 18.749 12.703 -5.044 1.00 97.56 92 SER A C 1
ATOM 700 O O . SER A 1 92 ? 17.981 11.865 -5.511 1.00 97.56 92 SER A O 1
ATOM 702 N N . ALA A 1 93 ? 18.895 13.919 -5.582 1.00 97.31 93 ALA A N 1
ATOM 703 C CA . ALA A 1 93 ? 18.168 14.368 -6.767 1.00 97.31 93 ALA A CA 1
ATOM 704 C C . ALA A 1 93 ? 18.492 13.487 -7.984 1.00 97.31 93 ALA A C 1
ATOM 706 O O . ALA A 1 93 ? 17.579 12.940 -8.598 1.00 97.31 93 ALA A O 1
ATOM 707 N N . ALA A 1 94 ? 19.774 13.236 -8.265 1.00 96.81 94 ALA A N 1
ATOM 708 C CA . ALA A 1 94 ? 20.208 12.373 -9.362 1.00 96.81 94 ALA A CA 1
ATOM 709 C C . ALA A 1 94 ? 19.651 10.945 -9.226 1.00 96.81 94 ALA A C 1
ATOM 711 O O . ALA A 1 94 ? 19.224 10.349 -10.213 1.00 96.81 94 ALA A O 1
ATOM 712 N N . SER A 1 95 ? 19.577 10.409 -8.002 1.00 97.06 95 SER A N 1
ATOM 713 C CA . SER A 1 95 ? 18.962 9.099 -7.742 1.00 97.06 95 SER A CA 1
ATOM 714 C C . SER A 1 95 ? 17.471 9.069 -8.092 1.00 97.06 95 SER A C 1
ATOM 716 O O . SER A 1 95 ? 16.991 8.075 -8.640 1.00 97.06 95 SER A O 1
ATOM 718 N N . TYR A 1 96 ? 16.734 10.149 -7.818 1.00 97.75 96 TYR A N 1
ATOM 719 C CA . TYR A 1 96 ? 15.331 10.270 -8.217 1.00 97.75 96 TYR A CA 1
ATOM 720 C C . TYR A 1 96 ? 15.158 10.420 -9.730 1.00 97.75 96 TYR A C 1
ATOM 722 O O . TYR A 1 96 ? 14.265 9.786 -10.284 1.00 97.75 96 TYR A O 1
ATOM 730 N N . LEU A 1 97 ? 16.023 11.174 -10.415 1.00 97.19 97 LEU A N 1
ATOM 731 C CA . LEU A 1 97 ? 15.975 11.287 -11.879 1.00 97.19 97 LEU A CA 1
ATOM 732 C C . LEU A 1 97 ? 16.299 9.951 -12.561 1.00 97.19 97 LEU A C 1
ATOM 734 O O . LEU A 1 97 ? 15.557 9.508 -13.431 1.00 97.19 97 LEU A O 1
ATOM 738 N N . MET A 1 98 ? 17.342 9.244 -12.106 1.00 96.31 98 MET A N 1
ATOM 739 C CA . MET A 1 98 ? 17.661 7.895 -12.598 1.00 96.31 98 MET A CA 1
ATOM 740 C C . MET A 1 98 ? 16.505 6.921 -12.364 1.00 96.31 98 MET A C 1
ATOM 742 O O . MET A 1 98 ? 16.206 6.090 -13.223 1.00 96.31 98 MET A O 1
ATOM 746 N N . ARG A 1 99 ? 15.836 7.019 -11.206 1.00 96.94 99 ARG A N 1
ATOM 747 C CA . ARG A 1 99 ? 14.615 6.254 -10.941 1.00 96.94 99 ARG A CA 1
ATOM 748 C C . ARG A 1 99 ? 13.536 6.597 -11.966 1.00 96.94 99 ARG A C 1
ATOM 750 O O . ARG A 1 99 ? 12.937 5.667 -12.496 1.00 96.94 99 ARG A O 1
ATOM 757 N N . TRP A 1 100 ? 13.296 7.882 -12.220 1.00 97.25 100 TRP A N 1
ATOM 758 C CA . TRP A 1 100 ? 12.281 8.337 -13.168 1.00 97.25 100 TRP A CA 1
ATOM 759 C C . TRP A 1 100 ? 12.525 7.775 -14.563 1.00 97.25 100 TRP A C 1
ATOM 761 O O . TRP A 1 100 ? 11.609 7.234 -15.158 1.00 97.25 100 TRP A O 1
ATOM 771 N N . GLN A 1 101 ? 13.767 7.805 -15.040 1.00 95.38 101 GLN A N 1
ATOM 772 C CA . GLN A 1 101 ? 14.120 7.321 -16.375 1.00 95.38 101 GLN A CA 1
ATOM 773 C C . GLN A 1 101 ? 14.044 5.795 -16.514 1.00 95.38 101 GLN A C 1
ATOM 775 O O . GLN A 1 101 ? 13.757 5.283 -17.591 1.00 95.38 101 GLN A O 1
ATOM 780 N N . ARG A 1 102 ? 14.358 5.041 -15.448 1.00 93.94 102 ARG A N 1
ATOM 781 C CA . ARG A 1 102 ? 14.716 3.612 -15.587 1.00 93.94 102 ARG A CA 1
ATOM 782 C C . ARG A 1 102 ? 13.848 2.644 -14.800 1.00 93.94 102 ARG A C 1
ATOM 784 O O . ARG A 1 102 ? 13.897 1.444 -15.062 1.00 93.94 102 ARG A O 1
ATOM 791 N N . ARG A 1 103 ? 13.099 3.106 -13.796 1.00 95.81 103 ARG A N 1
ATOM 792 C CA . ARG A 1 103 ? 12.410 2.213 -12.858 1.00 95.81 103 ARG A CA 1
ATOM 793 C C . ARG A 1 103 ? 10.889 2.310 -13.004 1.00 95.81 103 ARG A C 1
ATOM 795 O O . ARG A 1 103 ? 10.290 3.210 -12.422 1.00 95.81 103 ARG A O 1
ATOM 802 N N . PRO A 1 104 ? 10.226 1.312 -13.618 1.00 95.69 104 PRO A N 1
ATOM 803 C CA . PRO A 1 104 ? 8.777 1.332 -13.815 1.00 95.69 104 PRO A CA 1
ATOM 804 C C . PRO A 1 104 ? 7.973 1.050 -12.534 1.00 95.69 104 PRO A C 1
ATOM 806 O O . PRO A 1 104 ? 6.755 0.970 -12.581 1.00 95.69 104 PRO A O 1
ATOM 809 N N . THR A 1 105 ? 8.602 0.855 -11.367 1.00 95.44 105 THR A N 1
ATOM 810 C CA . THR A 1 105 ? 7.876 0.581 -10.114 1.00 95.44 105 THR A CA 1
ATOM 811 C C . THR A 1 105 ? 7.043 1.804 -9.690 1.00 95.44 105 THR A C 1
ATOM 813 O O . THR A 1 105 ? 7.664 2.807 -9.312 1.00 95.44 105 THR A O 1
ATOM 816 N N . PRO A 1 106 ? 5.691 1.721 -9.660 1.00 95.88 106 PRO A N 1
ATOM 817 C CA . PRO A 1 106 ? 4.828 2.861 -9.353 1.00 95.88 106 PRO A CA 1
ATOM 818 C C . PRO A 1 106 ? 5.188 3.507 -8.018 1.00 95.88 106 PRO A C 1
ATOM 820 O O . PRO A 1 106 ? 5.319 2.823 -6.999 1.00 95.88 106 PRO A O 1
ATOM 823 N N . PHE A 1 107 ? 5.408 4.817 -8.046 1.00 94.62 107 PHE A N 1
ATOM 824 C CA . PHE A 1 107 ? 5.794 5.602 -6.881 1.00 94.62 107 PHE A CA 1
ATOM 825 C C . PHE A 1 107 ? 5.600 7.083 -7.178 1.00 94.62 107 PHE A C 1
ATOM 827 O O . PHE A 1 107 ? 6.313 7.629 -8.023 1.00 94.62 107 PHE A O 1
ATOM 834 N N . GLY A 1 108 ? 4.664 7.721 -6.473 1.00 92.88 108 GLY A N 1
ATOM 835 C CA . GLY A 1 108 ? 4.351 9.131 -6.673 1.00 92.88 108 GLY A CA 1
ATOM 836 C C . GLY A 1 108 ? 4.132 9.447 -8.153 1.00 92.88 108 GLY A C 1
ATOM 837 O O . GLY A 1 108 ? 3.433 8.719 -8.852 1.00 92.88 108 GLY A O 1
ATOM 838 N N . MET A 1 109 ? 4.813 10.486 -8.633 1.00 93.56 109 MET A N 1
ATOM 839 C CA . MET A 1 109 ? 4.753 10.938 -10.026 1.00 93.56 109 MET A CA 1
ATOM 840 C C . MET A 1 109 ? 5.787 10.300 -10.956 1.00 93.56 109 MET A C 1
ATOM 842 O O . MET A 1 109 ? 5.851 10.714 -12.104 1.00 93.56 109 MET A O 1
ATOM 846 N N . PHE A 1 110 ? 6.602 9.344 -10.494 1.00 97.12 110 PHE A N 1
ATOM 847 C CA . PHE A 1 110 ? 7.742 8.802 -11.259 1.00 97.12 110 PHE A CA 1
ATOM 848 C C . PHE A 1 110 ? 7.371 7.645 -12.194 1.00 97.12 110 PHE A C 1
ATOM 850 O O . PHE A 1 110 ? 8.061 7.363 -13.174 1.00 97.12 110 PHE A O 1
ATOM 857 N N . ALA A 1 111 ? 6.314 6.918 -11.842 1.00 97.19 111 ALA A N 1
ATOM 858 C CA . ALA A 1 111 ? 5.822 5.786 -12.605 1.00 97.19 111 ALA A CA 1
ATOM 859 C C . ALA A 1 111 ? 4.351 5.546 -12.276 1.00 97.19 111 ALA A C 1
ATOM 861 O O . ALA A 1 111 ? 3.915 5.749 -11.140 1.00 97.19 111 ALA A O 1
ATOM 862 N N . GLY A 1 112 ? 3.611 5.067 -13.267 1.00 97.06 112 GLY A N 1
ATOM 863 C CA . GLY A 1 112 ? 2.182 4.808 -13.164 1.00 97.06 112 GLY A CA 1
ATOM 864 C C . GLY A 1 112 ? 1.798 3.426 -13.665 1.00 97.06 112 GLY A C 1
ATOM 865 O O . GLY A 1 112 ? 2.650 2.601 -14.006 1.00 97.06 112 GLY A O 1
ATOM 866 N N . VAL A 1 113 ? 0.489 3.196 -13.727 1.00 97.62 113 VAL A N 1
ATOM 867 C CA . VAL A 1 113 ? -0.095 1.962 -14.247 1.00 97.62 113 VAL A CA 1
ATOM 868 C C . VAL A 1 113 ? -1.182 2.210 -15.288 1.00 97.62 113 VAL A C 1
ATOM 870 O O . VAL A 1 113 ? -1.835 3.251 -15.294 1.00 97.62 113 VAL A O 1
ATOM 873 N N . THR A 1 114 ? -1.399 1.236 -16.162 1.00 96.75 114 THR A N 1
ATOM 874 C CA . THR A 1 114 ? -2.596 1.130 -17.011 1.00 96.75 114 THR A CA 1
ATOM 875 C C . THR A 1 114 ? -2.879 -0.340 -17.294 1.00 96.75 114 THR A C 1
ATOM 877 O O . THR A 1 114 ? -1.961 -1.157 -17.244 1.00 96.75 114 THR A O 1
ATOM 880 N N . ALA A 1 115 ? -4.123 -0.691 -17.605 1.00 96.38 115 ALA A N 1
ATOM 881 C CA . ALA A 1 115 ? -4.428 -2.003 -18.162 1.00 96.38 115 ALA A CA 1
ATOM 882 C C . ALA A 1 115 ? -3.928 -2.098 -19.615 1.00 96.38 115 ALA A C 1
ATOM 884 O O . ALA A 1 115 ? -3.945 -1.097 -20.344 1.00 96.38 115 ALA A O 1
ATOM 885 N N . ALA A 1 116 ? -3.471 -3.284 -20.019 1.00 96.69 116 ALA A N 1
ATOM 886 C CA . ALA A 1 116 ? -3.238 -3.632 -21.416 1.00 96.69 116 ALA A CA 1
ATOM 887 C C . ALA A 1 116 ? -4.417 -4.434 -21.963 1.00 96.69 116 ALA A C 1
ATOM 889 O O . ALA A 1 116 ? -4.974 -5.281 -21.267 1.00 96.69 116 ALA A O 1
ATOM 890 N N . ALA A 1 117 ? -4.735 -4.212 -23.234 1.00 96.50 117 ALA A N 1
ATOM 891 C CA . ALA A 1 117 ? -5.590 -5.117 -23.985 1.00 96.50 117 ALA A CA 1
ATOM 892 C C . ALA A 1 117 ? -4.802 -6.360 -24.428 1.00 96.50 117 ALA A C 1
ATOM 894 O O . ALA A 1 117 ? -3.572 -6.334 -24.513 1.00 96.50 117 ALA A O 1
ATOM 895 N N . ILE A 1 118 ? -5.517 -7.428 -24.769 1.00 97.00 118 ILE A N 1
ATOM 896 C CA . ILE A 1 118 ? -4.942 -8.622 -25.395 1.00 97.00 118 ILE A CA 1
ATOM 897 C C . ILE A 1 118 ? -5.190 -8.544 -26.904 1.00 97.00 118 ILE A C 1
ATOM 899 O O . ILE A 1 118 ? -6.309 -8.268 -27.334 1.00 97.00 118 ILE A O 1
ATOM 903 N N . GLY A 1 119 ? -4.144 -8.735 -27.709 1.00 97.12 119 GLY A N 1
ATOM 904 C CA . GLY A 1 119 ? -4.196 -8.584 -29.168 1.00 97.12 119 GLY A CA 1
ATOM 905 C C . GLY A 1 119 ? -2.822 -8.302 -29.790 1.00 97.12 119 GLY A C 1
ATOM 906 O O . GLY A 1 119 ? -1.813 -8.463 -29.108 1.00 97.12 119 GLY A O 1
ATOM 907 N N . PRO A 1 120 ? -2.751 -7.867 -31.062 1.00 97.69 120 PRO A N 1
ATOM 908 C CA . PRO A 1 120 ? -1.483 -7.548 -31.723 1.00 97.69 120 PRO A CA 1
ATOM 909 C C . PRO A 1 120 ? -0.656 -6.515 -30.950 1.00 97.69 120 PRO A C 1
ATOM 911 O O . PRO A 1 120 ? -1.209 -5.567 -30.386 1.00 97.69 120 PRO A O 1
ATOM 914 N N . ALA A 1 121 ? 0.662 -6.687 -30.928 1.00 97.81 121 ALA A N 1
ATOM 915 C CA . ALA A 1 121 ? 1.566 -5.900 -30.112 1.00 97.81 121 ALA A CA 1
ATOM 916 C C . ALA A 1 121 ? 1.487 -4.416 -30.478 1.00 97.81 121 ALA A C 1
ATOM 918 O O . ALA A 1 121 ? 1.756 -3.990 -31.603 1.00 97.81 121 ALA A O 1
ATOM 919 N N . ALA A 1 122 ? 1.169 -3.595 -29.483 1.00 96.81 122 ALA A N 1
ATOM 920 C CA . ALA A 1 122 ? 1.164 -2.151 -29.626 1.00 96.81 122 ALA A CA 1
ATOM 921 C C . ALA A 1 122 ? 1.558 -1.502 -28.304 1.00 96.81 122 ALA A C 1
ATOM 923 O O . ALA A 1 122 ? 1.081 -1.898 -27.245 1.00 96.81 122 ALA A O 1
ATOM 924 N N . ALA A 1 123 ? 2.391 -0.467 -28.366 1.00 94.81 123 ALA A N 1
ATOM 925 C CA . ALA A 1 123 ? 2.734 0.343 -27.208 1.00 94.81 123 ALA A CA 1
ATOM 926 C C . ALA A 1 123 ? 2.776 1.814 -27.620 1.00 94.81 123 ALA A C 1
ATOM 928 O O . ALA A 1 123 ? 3.649 2.244 -28.370 1.00 94.81 123 ALA A O 1
ATOM 929 N N . LYS A 1 124 ? 1.803 2.589 -27.144 1.00 94.12 124 LYS A N 1
ATOM 930 C CA . LYS A 1 124 ? 1.800 4.048 -27.256 1.00 94.12 124 LYS A CA 1
ATOM 931 C C . LYS A 1 124 ? 1.608 4.625 -25.869 1.00 94.12 124 LYS A C 1
ATOM 933 O O . LYS A 1 124 ? 0.560 4.402 -25.268 1.00 94.12 124 LYS A O 1
ATOM 938 N N . ILE A 1 125 ? 2.602 5.354 -25.379 1.00 92.62 125 ILE A N 1
ATOM 939 C CA . ILE A 1 125 ? 2.546 6.082 -24.112 1.00 92.62 125 ILE A CA 1
ATOM 940 C C . ILE A 1 125 ? 2.621 7.568 -24.457 1.00 92.62 125 ILE A C 1
ATOM 942 O O . ILE A 1 125 ? 3.557 8.005 -25.118 1.00 92.62 125 ILE A O 1
ATOM 946 N N . GLY A 1 126 ? 1.587 8.314 -24.086 1.00 91.38 126 GLY A N 1
ATOM 947 C CA . GLY A 1 126 ? 1.542 9.767 -24.186 1.00 91.38 126 GLY A CA 1
ATOM 948 C C . GLY A 1 126 ? 1.895 10.425 -22.856 1.00 91.38 126 GLY A C 1
ATOM 949 O O . GLY A 1 126 ? 2.048 9.756 -21.840 1.00 91.38 126 GLY A O 1
ATOM 950 N N . THR A 1 127 ? 1.971 11.752 -22.859 1.00 88.00 127 THR A N 1
ATOM 951 C CA . THR A 1 127 ? 2.391 12.567 -21.705 1.00 88.00 127 THR A CA 1
ATOM 952 C C . THR A 1 127 ? 1.234 12.991 -20.796 1.00 88.00 127 THR A C 1
ATOM 954 O O . THR A 1 127 ? 1.451 13.463 -19.683 1.00 88.00 127 THR A O 1
ATOM 957 N N . GLY A 1 128 ? -0.018 12.805 -21.232 1.00 89.44 128 GLY A N 1
ATOM 958 C CA . GLY A 1 128 ? -1.230 13.217 -20.510 1.00 89.44 128 GLY A CA 1
ATOM 959 C C . GLY A 1 128 ? -1.609 12.312 -19.333 1.00 89.44 128 GLY A C 1
ATOM 960 O O . GLY A 1 128 ? -2.793 11.999 -19.169 1.00 89.44 128 GLY A O 1
ATOM 961 N N . HIS A 1 129 ? -0.624 11.814 -18.579 1.00 93.00 129 HIS A N 1
ATOM 962 C CA . HIS A 1 129 ? -0.836 10.948 -17.419 1.00 93.00 129 HIS A CA 1
ATOM 963 C C . HIS A 1 129 ? -1.741 11.632 -16.386 1.00 93.00 129 HIS A C 1
ATOM 965 O O . HIS A 1 129 ? -1.720 12.853 -16.231 1.00 93.00 129 HIS A O 1
ATOM 971 N N . ARG A 1 130 ? -2.542 10.844 -15.665 1.00 92.19 130 ARG A N 1
ATOM 972 C CA . ARG A 1 130 ? -3.476 11.362 -14.659 1.00 92.19 130 ARG A CA 1
ATOM 973 C C . ARG A 1 130 ? -3.064 10.901 -13.274 1.00 92.19 130 ARG A C 1
ATOM 975 O O . ARG A 1 130 ? -3.057 9.703 -13.003 1.00 92.19 130 ARG A O 1
ATOM 982 N N . ALA A 1 131 ? -2.737 11.848 -12.406 1.00 92.94 131 ALA A N 1
ATOM 983 C CA . ALA A 1 131 ? -2.501 11.579 -10.998 1.00 92.94 131 ALA A CA 1
ATOM 984 C C . ALA A 1 131 ? -3.838 11.454 -10.254 1.00 92.94 131 ALA A C 1
ATOM 986 O O . ALA A 1 131 ? -4.715 12.301 -10.400 1.00 92.94 131 ALA A O 1
ATOM 987 N N . LEU A 1 132 ? -3.974 10.409 -9.446 1.00 93.56 132 LEU A N 1
ATOM 988 C CA . LEU A 1 132 ? -5.031 10.255 -8.457 1.00 93.56 132 LEU A CA 1
ATOM 989 C C . LEU A 1 132 ? -4.453 10.627 -7.093 1.00 93.56 132 LEU A C 1
ATOM 991 O O . LEU A 1 132 ? -3.602 9.909 -6.560 1.00 93.56 132 LEU A O 1
ATOM 995 N N . LEU A 1 133 ? -4.918 11.745 -6.542 1.00 93.56 133 LEU A N 1
ATOM 996 C CA . LEU A 1 133 ? -4.570 12.183 -5.198 1.00 93.56 133 LEU A CA 1
ATOM 997 C C . LEU A 1 133 ? -5.494 11.580 -4.154 1.00 93.56 133 LEU A C 1
ATOM 999 O O . LEU A 1 133 ? -6.707 11.481 -4.348 1.00 93.56 133 LEU A O 1
ATOM 1003 N N . ARG A 1 134 ? -4.895 11.245 -3.017 1.00 94.38 134 ARG A N 1
ATOM 1004 C CA . ARG A 1 134 ? -5.564 10.848 -1.781 1.00 94.38 134 ARG A CA 1
ATOM 1005 C C . ARG A 1 134 ? -4.868 11.528 -0.606 1.00 94.38 134 ARG A C 1
ATOM 1007 O O . ARG A 1 134 ? -3.692 11.881 -0.708 1.00 94.38 134 ARG A O 1
ATOM 1014 N N . ALA A 1 135 ? -5.572 11.669 0.511 1.00 95.94 135 ALA A N 1
ATOM 1015 C CA . ALA A 1 135 ? -4.930 12.062 1.758 1.00 95.94 135 ALA A CA 1
ATOM 1016 C C . ALA A 1 135 ? -3.901 11.002 2.183 1.00 95.94 135 ALA A C 1
ATOM 1018 O O . ALA A 1 135 ? -4.182 9.800 2.111 1.00 95.94 135 ALA A O 1
ATOM 1019 N N . ASP A 1 136 ? -2.710 11.441 2.596 1.00 94.94 136 ASP A N 1
ATOM 1020 C CA . ASP A 1 136 ? -1.689 10.540 3.128 1.00 94.94 136 ASP A CA 1
ATOM 1021 C C . ASP A 1 136 ? -2.158 9.919 4.448 1.00 94.94 136 ASP A C 1
ATOM 1023 O O . ASP A 1 136 ? -2.787 10.568 5.286 1.00 94.94 136 ASP A O 1
ATOM 1027 N N . ALA A 1 137 ? -1.849 8.640 4.637 1.00 93.06 137 ALA A N 1
ATOM 1028 C CA . ALA A 1 137 ? -2.275 7.911 5.815 1.00 93.06 137 ALA A CA 1
ATOM 1029 C C . ALA A 1 137 ? -1.663 8.392 7.140 1.00 93.06 137 ALA A C 1
ATOM 1031 O O . ALA A 1 137 ? -2.321 8.246 8.166 1.00 93.06 137 ALA A O 1
ATOM 1032 N N . GLU A 1 138 ? -0.436 8.922 7.158 1.00 92.31 138 GLU A N 1
ATOM 1033 C CA . GLU A 1 138 ? 0.154 9.475 8.386 1.00 92.31 138 GLU A CA 1
ATOM 1034 C C . GLU A 1 138 ? -0.517 10.787 8.774 1.00 92.31 138 GLU A C 1
ATOM 1036 O O . GLU A 1 138 ? -0.843 10.982 9.943 1.00 92.31 138 GLU A O 1
ATOM 1041 N N . TRP A 1 139 ? -0.773 11.650 7.787 1.00 95.38 139 TRP A N 1
ATOM 1042 C CA . TRP A 1 139 ? -1.536 12.879 7.988 1.00 95.38 139 TRP A CA 1
ATOM 1043 C C . TRP A 1 139 ? -2.937 12.583 8.521 1.00 95.38 139 TRP A C 1
ATOM 1045 O O . TRP A 1 139 ? -3.368 13.173 9.509 1.00 95.38 139 TRP A O 1
ATOM 1055 N N . LEU A 1 140 ? -3.624 11.616 7.908 1.00 95.12 140 LEU A N 1
ATOM 1056 C CA . LEU A 1 140 ? -4.970 11.248 8.322 1.00 95.12 140 LEU A CA 1
ATOM 1057 C C . LEU A 1 140 ? -4.992 10.648 9.731 1.00 95.12 140 LEU A C 1
ATOM 1059 O O . LEU A 1 140 ? -5.883 10.975 10.505 1.00 95.12 140 LEU A O 1
ATOM 1063 N N . LEU A 1 141 ? -4.023 9.791 10.070 1.00 92.19 141 LEU A N 1
ATOM 1064 C CA . LEU A 1 141 ? -3.926 9.199 11.405 1.00 92.19 141 LEU A CA 1
ATOM 1065 C C . LEU A 1 141 ? -3.679 10.268 12.476 1.00 92.19 141 LEU A C 1
ATOM 1067 O O . LEU A 1 141 ? -4.378 10.272 13.478 1.00 92.19 141 LEU A O 1
ATOM 1071 N N . MET A 1 142 ? -2.765 11.214 12.229 1.00 92.88 142 MET A N 1
ATOM 1072 C CA . MET A 1 142 ? -2.533 12.347 13.134 1.00 92.88 142 MET A CA 1
ATOM 1073 C C . MET A 1 142 ? -3.819 13.148 13.377 1.00 92.88 142 MET A C 1
ATOM 1075 O O . MET A 1 142 ? -4.120 13.514 14.511 1.00 92.88 142 MET A O 1
ATOM 1079 N N . LEU A 1 143 ? -4.591 13.408 12.320 1.00 94.62 143 LEU A N 1
ATOM 1080 C CA . LEU A 1 143 ? -5.835 14.159 12.439 1.00 94.62 143 LEU A CA 1
ATOM 1081 C C . LEU A 1 143 ? -6.919 13.369 13.189 1.00 94.62 143 LEU A C 1
ATOM 1083 O O . LEU A 1 143 ? -7.641 13.938 14.004 1.00 94.62 143 LEU A O 1
ATOM 1087 N N . VAL A 1 144 ? -7.015 12.057 12.948 1.00 94.38 144 VAL A N 1
ATOM 1088 C CA . VAL A 1 144 ? -7.901 11.160 13.704 1.00 94.38 144 VAL A CA 1
ATOM 1089 C C . VAL A 1 144 ? -7.539 11.177 15.187 1.00 94.38 144 VAL A C 1
ATOM 1091 O O . VAL A 1 144 ? -8.431 11.413 15.994 1.00 94.38 144 VAL A O 1
ATOM 1094 N N . ASP A 1 145 ? -6.262 11.026 15.546 1.00 91.88 145 ASP A N 1
ATOM 1095 C CA . ASP A 1 145 ? -5.811 11.039 16.945 1.00 91.88 145 ASP A CA 1
ATOM 1096 C C . ASP A 1 145 ? -6.180 12.365 17.647 1.00 91.88 145 ASP A C 1
ATOM 1098 O O . ASP A 1 145 ? -6.655 12.372 18.785 1.00 91.88 145 ASP A O 1
ATOM 1102 N N . GLN A 1 146 ? -6.037 13.504 16.954 1.00 92.06 146 GLN A N 1
ATOM 1103 C CA . GLN A 1 146 ? -6.449 14.815 17.473 1.00 92.06 146 GLN A CA 1
ATOM 1104 C C . GLN A 1 146 ? -7.968 14.901 17.686 1.00 92.06 146 GLN A C 1
ATOM 1106 O O . GLN A 1 146 ? -8.422 15.327 18.749 1.00 92.06 146 GLN A O 1
ATOM 1111 N N . LEU A 1 147 ? -8.765 14.474 16.703 1.00 94.94 147 LEU A N 1
ATOM 1112 C CA . LEU A 1 147 ? -10.229 14.543 16.753 1.00 94.94 147 LEU A CA 1
ATOM 1113 C C . LEU A 1 147 ? -10.831 13.558 17.769 1.00 94.94 147 LEU A C 1
ATOM 1115 O O . LEU A 1 147 ? -11.802 13.899 18.444 1.00 94.94 147 LEU A O 1
ATOM 1119 N N . GLU A 1 148 ? -10.247 12.368 17.930 1.00 94.06 148 GLU A N 1
ATOM 1120 C CA . GLU A 1 148 ? -10.668 11.372 18.927 1.00 94.06 148 GLU A CA 1
ATOM 1121 C C . GLU A 1 148 ? -10.522 11.892 20.366 1.00 94.06 148 GLU A C 1
ATOM 1123 O O . GLU A 1 148 ? -11.296 11.498 21.242 1.00 94.06 148 GLU A O 1
ATOM 1128 N N . SER A 1 149 ? -9.580 12.812 20.606 1.00 91.69 149 SER A N 1
ATOM 1129 C CA . SER A 1 149 ? -9.362 13.442 21.914 1.00 91.69 149 SER A CA 1
ATOM 1130 C C . SER A 1 149 ? -10.350 14.573 22.241 1.00 91.69 149 SER A C 1
ATOM 1132 O O . SER A 1 149 ? -10.403 15.032 23.384 1.00 91.69 149 SER A O 1
ATOM 1134 N N . HIS A 1 150 ? -11.160 15.025 21.273 1.00 93.94 150 HIS A N 1
ATOM 1135 C CA . HIS A 1 150 ? -12.029 16.186 21.454 1.00 93.94 150 HIS A CA 1
ATOM 1136 C C . HIS A 1 150 ? -13.223 15.870 22.384 1.00 93.94 150 HIS A C 1
ATOM 1138 O O . HIS A 1 150 ? -14.093 15.062 22.028 1.00 93.94 150 HIS A O 1
ATOM 1144 N N . PRO A 1 151 ? -13.349 16.542 23.546 1.00 89.94 151 PRO A N 1
ATOM 1145 C CA . PRO A 1 151 ? -14.282 16.145 24.605 1.00 89.94 151 PRO A CA 1
ATOM 1146 C C . PRO A 1 151 ? -15.755 16.295 24.215 1.00 89.94 151 PRO A C 1
ATOM 1148 O O . PRO A 1 151 ? -16.583 15.506 24.656 1.00 89.94 151 PRO A O 1
ATOM 1151 N N . GLY A 1 152 ? -16.091 17.274 23.367 1.00 92.31 152 GLY A N 1
ATOM 1152 C CA . GLY A 1 152 ? -17.460 17.445 22.868 1.00 92.31 152 GLY A CA 1
ATOM 1153 C C . GLY A 1 152 ? -17.838 16.457 21.762 1.00 92.31 152 GLY A C 1
ATOM 1154 O O . GLY A 1 152 ? -19.014 16.177 21.571 1.00 92.31 152 GLY A O 1
ATOM 1155 N N . LEU A 1 153 ? -16.854 15.911 21.039 1.00 95.88 153 LEU A N 1
ATOM 1156 C CA . LEU A 1 153 ? -17.101 15.042 19.883 1.00 95.88 153 LEU A CA 1
ATOM 1157 C C . LEU A 1 153 ? -17.176 13.576 20.311 1.00 95.88 153 LEU A C 1
ATOM 1159 O O . LEU A 1 153 ? -18.050 12.835 19.867 1.00 95.88 153 LEU A O 1
ATOM 1163 N N . ARG A 1 154 ? -16.262 13.167 21.198 1.00 95.44 154 ARG A N 1
ATOM 1164 C CA . ARG A 1 154 ? -16.081 11.781 21.636 1.00 95.44 154 ARG A CA 1
ATOM 1165 C C . ARG A 1 154 ? -17.370 11.092 22.111 1.00 95.44 154 ARG A C 1
ATOM 1167 O O . ARG A 1 154 ? -17.577 9.954 21.695 1.00 95.44 154 ARG A O 1
ATOM 1174 N N . PRO A 1 155 ? -18.271 11.738 22.884 1.00 96.19 155 PRO A N 1
ATOM 1175 C CA . PRO A 1 155 ? -19.537 11.130 23.301 1.00 96.19 155 PRO A CA 1
ATOM 1176 C C . PRO A 1 155 ? -20.465 10.733 22.144 1.00 96.19 155 PRO A C 1
ATOM 1178 O O . PRO A 1 155 ? -21.274 9.820 22.291 1.00 96.19 155 PRO A O 1
ATOM 1181 N N . HIS A 1 156 ? -20.338 11.390 20.991 1.00 97.06 156 HIS A N 1
ATOM 1182 C CA . HIS A 1 156 ? -21.190 11.180 19.821 1.00 97.06 156 HIS A CA 1
ATOM 1183 C C . HIS A 1 156 ? -20.581 10.233 18.780 1.00 97.06 156 HIS A C 1
ATOM 1185 O O . HIS A 1 156 ? -21.243 9.893 17.798 1.00 97.06 156 HIS A O 1
ATOM 1191 N N . LEU A 1 157 ? -19.339 9.783 18.983 1.00 98.19 157 LEU A N 1
ATOM 1192 C CA . LEU A 1 157 ? -18.696 8.806 18.109 1.00 98.19 157 LEU A CA 1
ATOM 1193 C C . LEU A 1 157 ? -19.293 7.414 18.317 1.00 98.19 157 LEU A C 1
ATOM 1195 O O . LEU A 1 157 ? -19.607 7.014 19.440 1.00 98.19 157 LEU A O 1
ATOM 1199 N N . MET A 1 158 ? -19.382 6.643 17.233 1.00 98.50 158 MET A N 1
ATOM 1200 C CA . MET A 1 158 ? -19.577 5.202 17.358 1.00 98.50 158 MET A CA 1
ATOM 1201 C C . MET A 1 158 ? -18.254 4.566 17.778 1.00 98.50 158 MET A C 1
ATOM 1203 O O . MET A 1 158 ? -17.194 4.952 17.287 1.00 98.50 158 MET A O 1
ATOM 1207 N N . VAL A 1 159 ? -18.319 3.564 18.643 1.00 98.50 159 VAL A N 1
ATOM 1208 C CA . VAL A 1 159 ? -17.190 2.738 19.060 1.00 98.50 159 VAL A CA 1
ATOM 1209 C C . VAL A 1 159 ? -17.502 1.266 18.829 1.00 98.50 159 VAL A C 1
ATOM 1211 O O . VAL A 1 159 ? -18.648 0.830 18.943 1.00 98.50 159 VAL A O 1
ATOM 1214 N N . VAL A 1 160 ? -16.473 0.498 18.490 1.00 98.25 160 VAL A N 1
ATOM 1215 C CA . VAL A 1 160 ? -16.530 -0.959 18.341 1.00 98.25 160 VAL A CA 1
ATOM 1216 C C . VAL A 1 160 ? -15.303 -1.578 19.003 1.00 98.25 160 VAL A C 1
ATOM 1218 O O . VAL A 1 160 ? -14.217 -1.003 18.954 1.00 98.25 160 VAL A O 1
ATOM 1221 N N . ALA A 1 161 ? -15.454 -2.733 19.641 1.00 97.88 161 ALA A N 1
ATOM 1222 C CA . ALA A 1 161 ? -14.333 -3.471 20.207 1.00 97.88 161 ALA A CA 1
ATOM 1223 C C . ALA A 1 161 ? -13.372 -3.928 19.103 1.00 97.88 161 ALA A C 1
ATOM 1225 O O . ALA A 1 161 ? -13.805 -4.399 18.047 1.00 97.88 161 ALA A O 1
ATOM 1226 N N . ASP A 1 162 ? -12.063 -3.815 19.347 1.00 95.44 162 ASP A N 1
ATOM 1227 C CA . ASP A 1 162 ? -11.064 -4.327 18.415 1.00 95.44 162 ASP A CA 1
ATOM 1228 C C . ASP A 1 162 ? -11.233 -5.842 18.258 1.00 95.44 162 ASP A C 1
ATOM 1230 O O . ASP A 1 162 ? -10.989 -6.635 19.175 1.00 95.44 162 ASP A O 1
ATOM 1234 N N . SER A 1 163 ? -11.636 -6.242 17.052 1.00 92.00 163 SER A N 1
ATOM 1235 C CA . SER A 1 163 ? -11.841 -7.639 16.703 1.00 92.00 163 SER A CA 1
ATOM 1236 C C . SER A 1 163 ? -10.573 -8.476 16.866 1.00 92.00 163 SER A C 1
ATOM 1238 O O . SER A 1 163 ? -10.698 -9.676 17.084 1.00 92.00 163 SER A O 1
ATOM 1240 N N . ALA A 1 164 ? -9.369 -7.896 16.808 1.00 90.81 164 ALA A N 1
ATOM 1241 C CA . ALA A 1 164 ? -8.103 -8.601 17.002 1.00 90.81 164 ALA A CA 1
ATOM 1242 C C . ALA A 1 164 ? -7.784 -8.904 18.477 1.00 90.81 164 ALA A C 1
ATOM 1244 O O . ALA A 1 164 ? -6.827 -9.630 18.752 1.00 90.81 164 ALA A O 1
ATOM 1245 N N . GLY A 1 165 ? -8.577 -8.385 19.418 1.00 92.50 165 GLY A N 1
ATOM 1246 C CA . GLY A 1 165 ? -8.345 -8.578 20.840 1.00 92.50 165 GLY A CA 1
ATOM 1247 C C . GLY A 1 165 ? -8.479 -10.030 21.305 1.00 92.50 165 GLY A C 1
ATOM 1248 O O . GLY A 1 165 ? -9.304 -10.805 20.806 1.00 92.50 165 GLY A O 1
ATOM 1249 N N . ILE A 1 166 ? -7.654 -10.400 22.284 1.00 91.69 166 ILE A N 1
ATOM 1250 C CA . ILE A 1 166 ? -7.649 -11.723 22.918 1.00 91.69 166 ILE A CA 1
ATOM 1251 C C . ILE A 1 166 ? -7.687 -11.603 24.440 1.00 91.69 166 ILE A C 1
ATOM 1253 O O . ILE A 1 166 ? -7.199 -10.631 25.016 1.00 91.69 166 ILE A O 1
ATOM 1257 N N . VAL A 1 167 ? -8.237 -12.618 25.107 1.00 91.75 167 VAL A N 1
ATOM 1258 C CA . VAL A 1 167 ? -8.226 -12.717 26.570 1.00 91.75 167 VAL A CA 1
ATOM 1259 C C . VAL A 1 167 ? -7.158 -13.720 26.997 1.00 91.75 167 VAL A C 1
ATOM 1261 O O . VAL A 1 167 ? -7.222 -14.885 26.614 1.00 91.75 167 VAL A O 1
ATOM 1264 N N . ARG A 1 168 ? -6.192 -13.282 27.810 1.00 87.81 168 ARG A N 1
ATOM 1265 C CA . ARG A 1 168 ? -5.116 -14.118 28.371 1.00 87.81 168 ARG A CA 1
ATOM 1266 C C . ARG A 1 168 ? -4.886 -13.744 29.833 1.00 87.81 168 ARG A C 1
ATOM 1268 O O . ARG A 1 168 ? -4.779 -12.563 30.149 1.00 87.81 168 ARG A O 1
ATOM 1275 N N . ASP A 1 169 ? -4.849 -14.736 30.722 1.00 87.81 169 ASP A N 1
ATOM 1276 C CA . ASP A 1 169 ? -4.560 -14.575 32.160 1.00 87.81 169 ASP A CA 1
ATOM 1277 C C . ASP A 1 169 ? -5.378 -13.467 32.855 1.00 87.81 169 ASP A C 1
ATOM 1279 O O . ASP A 1 169 ? -4.864 -12.644 33.614 1.00 87.81 169 ASP A O 1
ATOM 1283 N N . GLY A 1 170 ? -6.681 -13.409 32.559 1.00 93.19 170 GLY A N 1
ATOM 1284 C CA . GLY A 1 170 ? -7.585 -12.399 33.120 1.00 93.19 170 GLY A CA 1
ATOM 1285 C C . GLY A 1 170 ? -7.360 -10.981 32.580 1.00 93.19 170 GLY A C 1
ATOM 1286 O O . GLY A 1 170 ? -7.806 -10.010 33.198 1.00 93.19 170 GLY A O 1
ATOM 1287 N N . ARG A 1 171 ? -6.678 -10.837 31.439 1.00 95.56 171 ARG A N 1
ATOM 1288 C CA . ARG A 1 171 ? -6.425 -9.563 30.756 1.00 95.56 171 ARG A CA 1
ATOM 1289 C C . ARG A 1 171 ? -6.932 -9.590 29.321 1.00 95.56 171 ARG A C 1
ATOM 1291 O O . ARG A 1 171 ? -6.876 -10.630 28.677 1.00 95.56 171 ARG A O 1
ATOM 1298 N N . PHE A 1 172 ? -7.410 -8.449 28.835 1.00 95.88 172 PHE A N 1
ATOM 1299 C CA . PHE A 1 172 ? -7.721 -8.237 27.424 1.00 95.88 172 PHE A CA 1
ATOM 1300 C C . PHE A 1 172 ? -6.515 -7.581 26.757 1.00 95.88 172 PHE A C 1
ATOM 1302 O O . PHE A 1 172 ? -5.940 -6.649 27.326 1.00 95.88 172 PHE A O 1
ATOM 1309 N N . ILE A 1 173 ? -6.101 -8.111 25.611 1.00 93.44 173 ILE A N 1
ATOM 1310 C CA . ILE A 1 173 ? -4.845 -7.771 24.947 1.00 93.44 173 ILE A CA 1
ATOM 1311 C C . ILE A 1 173 ? -5.111 -7.449 23.482 1.00 93.44 173 ILE A C 1
ATOM 1313 O O . ILE A 1 173 ? -5.743 -8.245 22.790 1.00 93.44 173 ILE A O 1
ATOM 1317 N N . VAL A 1 174 ? -4.584 -6.318 23.017 1.00 93.25 174 VAL A N 1
ATOM 1318 C CA . VAL A 1 174 ? -4.570 -5.905 21.604 1.00 93.25 174 VAL A CA 1
ATOM 1319 C C . VAL A 1 174 ? -3.147 -5.545 21.182 1.00 93.25 174 VAL A C 1
ATOM 1321 O O . VAL A 1 174 ? -2.290 -5.258 22.023 1.00 93.25 174 VAL A O 1
ATOM 1324 N N . ALA A 1 175 ? -2.876 -5.559 19.878 1.00 88.50 175 ALA A N 1
ATOM 1325 C CA . ALA A 1 175 ? -1.608 -5.060 19.360 1.00 88.50 175 ALA A CA 1
ATOM 1326 C C . ALA A 1 175 ? -1.570 -3.527 19.453 1.00 88.50 175 ALA A C 1
ATOM 1328 O O . ALA A 1 175 ? -2.525 -2.854 19.072 1.00 88.50 175 ALA A O 1
ATOM 1329 N N . GLU A 1 176 ? -0.453 -2.971 19.919 1.00 87.19 176 GLU A N 1
ATOM 1330 C CA . GLU A 1 176 ? -0.239 -1.524 19.894 1.00 87.19 176 GLU A CA 1
ATOM 1331 C C . GLU A 1 176 ? -0.206 -1.030 18.439 1.00 87.19 176 GLU A C 1
ATOM 1333 O O . GLU A 1 176 ? 0.434 -1.639 17.568 1.00 87.19 176 GLU A O 1
ATOM 1338 N N . ARG A 1 177 ? -0.897 0.085 18.168 1.00 82.38 177 ARG A N 1
ATOM 1339 C CA . ARG A 1 177 ? -0.876 0.724 16.850 1.00 82.38 177 ARG A CA 1
ATOM 1340 C C . ARG A 1 177 ? 0.517 1.258 16.523 1.00 82.38 177 ARG A C 1
ATOM 1342 O O . ARG A 1 177 ? 1.336 1.553 17.389 1.00 82.38 177 ARG A O 1
ATOM 1349 N N . ALA A 1 178 ? 0.790 1.392 15.230 1.00 78.81 178 ALA A N 1
ATOM 1350 C CA . ALA A 1 178 ? 2.029 2.001 14.776 1.00 78.81 178 ALA A CA 1
ATOM 1351 C C . ALA A 1 178 ? 2.049 3.497 15.115 1.00 78.81 178 ALA A C 1
ATOM 1353 O O . ALA A 1 178 ? 1.136 4.223 14.731 1.00 78.81 178 ALA A O 1
ATOM 1354 N N . GLN A 1 179 ? 3.120 3.958 15.759 1.00 78.81 179 GLN A N 1
ATOM 1355 C CA . GLN A 1 179 ? 3.323 5.380 16.021 1.00 78.81 179 GLN A CA 1
ATOM 1356 C C . GLN A 1 179 ? 3.485 6.165 14.707 1.00 78.81 179 GLN A C 1
ATOM 1358 O O . GLN A 1 179 ? 4.201 5.731 13.794 1.00 78.81 179 GLN A O 1
ATOM 1363 N N . VAL A 1 180 ? 2.856 7.341 14.628 1.00 81.31 180 VAL A N 1
ATOM 1364 C CA . VAL A 1 180 ? 3.021 8.283 13.511 1.00 81.31 180 VAL A CA 1
ATOM 1365 C C . VAL A 1 180 ? 4.498 8.680 13.366 1.00 81.31 180 VAL A C 1
ATOM 1367 O O . VAL A 1 180 ? 5.186 8.935 14.355 1.00 81.31 180 VAL A O 1
ATOM 1370 N N . GLY A 1 181 ? 5.013 8.697 12.132 1.00 78.31 181 GLY A N 1
ATOM 1371 C CA . GLY A 1 181 ? 6.404 9.058 11.831 1.00 78.31 181 GLY A CA 1
ATOM 1372 C C . GLY A 1 181 ? 7.440 7.956 12.102 1.00 78.31 181 GLY A C 1
ATOM 1373 O O . GLY A 1 181 ? 8.644 8.167 11.910 1.00 78.31 181 GLY A O 1
ATOM 1374 N N . ALA A 1 182 ? 7.019 6.757 12.521 1.00 78.19 182 ALA A N 1
ATOM 1375 C CA . ALA A 1 182 ? 7.930 5.640 12.751 1.00 78.19 182 ALA A CA 1
ATOM 1376 C C . ALA A 1 182 ? 8.589 5.150 11.443 1.00 78.19 182 ALA A C 1
ATOM 1378 O O . ALA A 1 182 ? 7.955 4.579 10.552 1.00 78.19 182 ALA A O 1
ATOM 1379 N N . ARG A 1 183 ? 9.920 5.291 11.346 1.00 72.88 183 ARG A N 1
ATOM 1380 C CA . ARG A 1 183 ? 10.701 4.872 10.159 1.00 72.88 183 ARG A CA 1
ATOM 1381 C C . ARG A 1 183 ? 10.783 3.356 9.984 1.00 72.88 183 ARG A C 1
ATOM 1383 O O . ARG A 1 183 ? 10.984 2.864 8.872 1.00 72.88 183 ARG A O 1
ATOM 1390 N N . THR A 1 184 ? 10.676 2.609 11.078 1.00 77.94 184 THR A N 1
ATOM 1391 C CA . THR A 1 184 ? 10.691 1.144 11.102 1.00 77.94 184 THR A CA 1
ATOM 1392 C C . THR A 1 184 ? 9.480 0.644 11.889 1.00 77.94 184 THR A C 1
ATOM 1394 O O . THR A 1 184 ? 8.968 1.376 12.726 1.00 77.94 184 THR A O 1
ATOM 1397 N N . PRO A 1 185 ? 8.992 -0.589 11.654 1.00 74.75 185 PRO A N 1
ATOM 1398 C CA . PRO A 1 185 ? 7.776 -1.073 12.297 1.00 74.75 185 PRO A CA 1
ATOM 1399 C C . PRO A 1 185 ? 7.950 -1.343 13.805 1.00 74.75 185 PRO A C 1
ATOM 1401 O O . PRO A 1 185 ? 7.000 -1.767 14.446 1.00 74.75 185 PRO A O 1
ATOM 1404 N N . GLY A 1 186 ? 9.164 -1.192 14.359 1.00 75.19 186 GLY A N 1
ATOM 1405 C CA . GLY A 1 186 ? 9.488 -1.532 15.750 1.00 75.19 186 GLY A CA 1
ATOM 1406 C C . GLY A 1 186 ? 9.337 -3.027 16.091 1.00 75.19 186 GLY A C 1
ATOM 1407 O O . GLY A 1 186 ? 9.101 -3.851 15.196 1.00 75.19 186 GLY A O 1
ATOM 1408 N N . PRO A 1 187 ? 9.482 -3.413 17.373 1.00 78.50 187 PRO A N 1
ATOM 1409 C CA . PRO A 1 187 ? 9.029 -4.711 17.885 1.00 78.50 187 PRO A CA 1
ATOM 1410 C C . PRO A 1 187 ? 7.493 -4.781 17.946 1.00 78.50 187 PRO A C 1
ATOM 1412 O O . PRO A 1 187 ? 6.826 -3.748 17.897 1.00 78.50 187 PRO A O 1
ATOM 1415 N N . LEU A 1 188 ? 6.921 -5.988 18.021 1.00 78.50 188 LEU A N 1
ATOM 1416 C CA . LEU A 1 188 ? 5.500 -6.121 18.355 1.00 78.50 188 LEU A CA 1
ATOM 1417 C C . LEU A 1 188 ? 5.326 -5.709 19.813 1.00 78.50 188 LEU A C 1
ATOM 1419 O O . LEU A 1 188 ? 6.078 -6.171 20.671 1.00 78.50 188 LEU A O 1
ATOM 1423 N N . ARG A 1 189 ? 4.363 -4.836 20.071 1.00 85.31 189 ARG A N 1
ATOM 1424 C CA . ARG A 1 189 ? 3.992 -4.427 21.417 1.00 85.31 189 ARG A CA 1
ATOM 1425 C C . ARG A 1 189 ? 2.519 -4.716 21.622 1.00 85.31 189 ARG A C 1
ATOM 1427 O O . ARG A 1 189 ? 1.732 -4.663 20.678 1.00 85.31 189 ARG A O 1
ATOM 1434 N N . GLU A 1 190 ? 2.191 -5.074 22.849 1.00 90.12 190 GLU A N 1
ATOM 1435 C CA . GLU A 1 190 ? 0.846 -5.421 23.275 1.00 90.12 190 GLU A CA 1
ATOM 1436 C C . GLU A 1 190 ? 0.375 -4.376 24.281 1.00 90.12 190 GLU A C 1
ATOM 1438 O O . GLU A 1 190 ? 1.110 -4.025 25.208 1.00 90.12 190 GLU A O 1
ATOM 1443 N N . ILE A 1 191 ? -0.861 -3.915 24.121 1.00 92.94 191 ILE A N 1
ATOM 1444 C CA . ILE A 1 191 ? -1.575 -3.159 25.145 1.00 92.94 191 ILE A CA 1
ATOM 1445 C C . ILE A 1 191 ? -2.450 -4.138 25.913 1.00 92.94 191 ILE A C 1
ATOM 1447 O O . ILE A 1 191 ? -3.098 -4.998 25.319 1.00 92.94 191 ILE A O 1
ATOM 1451 N N . SER A 1 192 ? -2.436 -4.045 27.243 1.00 94.50 192 SER A N 1
ATOM 1452 C CA . SER A 1 192 ? -3.091 -5.028 28.099 1.00 94.50 192 SER A CA 1
ATOM 1453 C C . SER A 1 192 ? -3.800 -4.396 29.288 1.00 94.50 192 SER A C 1
ATOM 1455 O O . SER A 1 192 ? -3.159 -3.838 30.183 1.00 94.50 192 SER A O 1
ATOM 1457 N N . VAL A 1 193 ? -5.111 -4.612 29.382 1.00 96.44 193 VAL A N 1
ATOM 1458 C CA . VAL A 1 193 ? -5.948 -4.184 30.516 1.00 96.44 193 VAL A CA 1
ATOM 1459 C C . VAL A 1 193 ? -6.457 -5.371 31.307 1.00 96.44 193 VAL A C 1
ATOM 1461 O O . VAL A 1 193 ? -6.627 -6.466 30.778 1.00 96.44 193 VAL A O 1
ATOM 1464 N N . ARG A 1 194 ? -6.753 -5.165 32.593 1.00 97.19 194 ARG A N 1
ATOM 1465 C CA . ARG A 1 194 ? -7.460 -6.183 33.379 1.00 97.19 194 ARG A CA 1
ATOM 1466 C C . ARG A 1 194 ? -8.854 -6.396 32.787 1.00 97.19 194 ARG A C 1
ATOM 1468 O O . ARG A 1 194 ? -9.621 -5.447 32.657 1.00 97.19 194 ARG A O 1
ATOM 1475 N N . HIS A 1 195 ? -9.202 -7.646 32.500 1.00 96.94 195 HIS A N 1
ATOM 1476 C CA . HIS A 1 195 ? -10.488 -8.036 31.926 1.00 96.94 195 HIS A CA 1
ATOM 1477 C C . HIS A 1 195 ? -11.563 -8.122 33.021 1.00 96.94 195 HIS A C 1
ATOM 1479 O O . HIS A 1 195 ? -12.094 -9.185 33.332 1.00 96.94 195 HIS A O 1
ATOM 1485 N N . THR A 1 196 ? -11.814 -6.992 33.682 1.00 97.19 196 THR A N 1
ATOM 1486 C CA . THR A 1 196 ? -12.785 -6.867 34.779 1.00 97.19 196 THR A CA 1
ATOM 1487 C C . THR A 1 196 ? -14.226 -6.955 34.267 1.00 97.19 196 THR A C 1
ATOM 1489 O O . THR A 1 196 ? -14.464 -6.833 33.068 1.00 97.19 196 THR A O 1
ATOM 1492 N N . ARG A 1 197 ? -15.211 -7.130 35.163 1.00 97.50 197 ARG A N 1
ATOM 1493 C CA . ARG A 1 197 ? -16.635 -7.182 34.771 1.00 97.50 197 ARG A CA 1
ATOM 1494 C C . ARG A 1 197 ? -17.094 -5.944 33.970 1.00 97.50 197 ARG A C 1
ATOM 1496 O O . ARG A 1 197 ? -17.745 -6.153 32.952 1.00 97.50 197 ARG A O 1
ATOM 1503 N N . PRO A 1 198 ? -16.737 -4.694 34.341 1.00 97.25 198 PRO A N 1
ATOM 1504 C CA . PRO A 1 198 ? -17.054 -3.525 33.513 1.00 97.25 198 PRO A CA 1
ATOM 1505 C C . PRO A 1 198 ? -16.412 -3.552 32.122 1.00 97.25 198 PRO A C 1
ATOM 1507 O O . PRO A 1 198 ? -17.080 -3.236 31.145 1.00 97.25 198 PRO A O 1
ATOM 1510 N N . VAL A 1 199 ? -15.150 -3.987 32.008 1.00 97.88 199 VAL A N 1
ATOM 1511 C CA . VAL A 1 199 ? -14.467 -4.113 30.705 1.00 97.88 199 VAL A CA 1
ATOM 1512 C C . VAL A 1 199 ? -15.136 -5.186 29.842 1.00 97.88 199 VAL A C 1
ATOM 1514 O O . VAL A 1 199 ? -15.406 -4.941 28.674 1.00 97.88 199 VAL A O 1
ATOM 1517 N N . GLN A 1 200 ? -15.468 -6.347 30.414 1.00 97.94 200 GLN A N 1
ATOM 1518 C CA . GLN A 1 200 ? -16.209 -7.409 29.721 1.00 97.94 200 GLN A CA 1
ATOM 1519 C C . GLN A 1 200 ? -17.550 -6.904 29.180 1.00 97.94 200 GLN A C 1
ATOM 1521 O O . GLN A 1 200 ? -17.881 -7.151 28.024 1.00 97.94 200 GLN A O 1
ATOM 1526 N N . ALA A 1 201 ? -18.303 -6.171 30.007 1.00 98.06 201 ALA A N 1
ATOM 1527 C CA . ALA A 1 201 ? -19.580 -5.592 29.610 1.00 98.06 201 ALA A CA 1
ATOM 1528 C C . ALA A 1 201 ? -19.415 -4.558 28.484 1.00 98.06 201 ALA A C 1
ATOM 1530 O O . ALA A 1 201 ? -20.179 -4.595 27.524 1.00 98.06 201 ALA A O 1
ATOM 1531 N N . ALA A 1 202 ? -18.395 -3.692 28.562 1.00 98.31 202 ALA A N 1
ATOM 1532 C CA . ALA A 1 202 ? -18.089 -2.726 27.508 1.00 98.31 202 ALA A CA 1
ATOM 1533 C C . ALA A 1 202 ? -17.759 -3.410 26.177 1.00 98.31 202 ALA A C 1
ATOM 1535 O O . ALA A 1 202 ? -18.335 -3.067 25.150 1.00 98.31 202 ALA A O 1
ATOM 1536 N N . LEU A 1 203 ? -16.871 -4.409 26.198 1.00 98.19 203 LEU A N 1
ATOM 1537 C CA . LEU A 1 203 ? -16.462 -5.150 25.003 1.00 98.19 203 LEU A CA 1
ATOM 1538 C C . LEU A 1 203 ? -17.625 -5.923 24.374 1.00 98.19 203 LEU A C 1
ATOM 1540 O O . LEU A 1 203 ? -17.750 -5.946 23.154 1.00 98.19 203 LEU A O 1
ATOM 1544 N N . ALA A 1 204 ? -18.485 -6.533 25.194 1.00 97.69 204 ALA A N 1
ATOM 1545 C CA . ALA A 1 204 ? -19.659 -7.253 24.713 1.00 97.69 204 ALA A CA 1
ATOM 1546 C C . ALA A 1 204 ? -20.700 -6.307 24.093 1.00 97.69 204 ALA A C 1
ATOM 1548 O O . ALA A 1 204 ? -21.225 -6.596 23.020 1.00 97.69 204 ALA A O 1
ATOM 1549 N N . ALA A 1 205 ? -20.975 -5.167 24.736 1.00 98.12 205 ALA A N 1
ATOM 1550 C CA . ALA A 1 205 ? -21.893 -4.156 24.212 1.00 98.12 205 ALA A CA 1
ATOM 1551 C C . ALA A 1 205 ? -21.362 -3.506 22.922 1.00 98.12 205 ALA A C 1
ATOM 1553 O O . ALA A 1 205 ? -22.133 -3.235 22.005 1.00 98.12 205 ALA A O 1
ATOM 1554 N N . ALA A 1 206 ? -20.043 -3.324 22.823 1.00 98.25 206 ALA A N 1
ATOM 1555 C CA . ALA A 1 206 ? -19.364 -2.799 21.643 1.00 98.25 206 ALA A CA 1
ATOM 1556 C C . ALA A 1 206 ? -1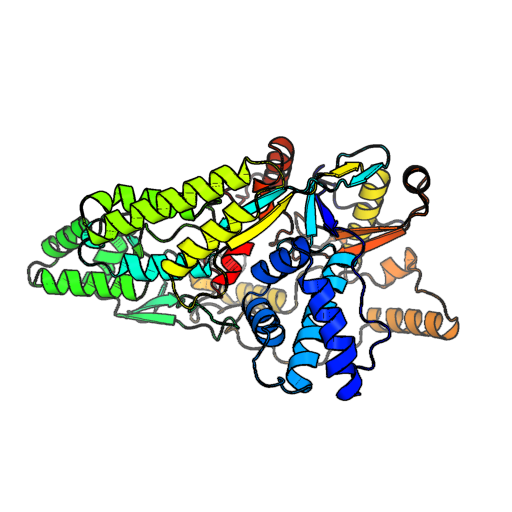8.941 -3.887 20.634 1.00 98.25 206 ALA A C 1
ATOM 1558 O O . ALA A 1 206 ? -18.116 -3.617 19.763 1.00 98.25 206 ALA A O 1
ATOM 1559 N N . ALA A 1 207 ? -19.480 -5.113 20.708 1.00 97.06 207 ALA A N 1
ATOM 1560 C CA . ALA A 1 207 ? -19.224 -6.152 19.698 1.00 97.06 207 ALA A CA 1
ATOM 1561 C C . ALA A 1 207 ? -19.765 -5.759 18.307 1.00 97.06 207 ALA A C 1
ATOM 1563 O O . ALA A 1 207 ? -19.263 -6.208 17.278 1.00 97.06 207 ALA A O 1
ATOM 1564 N N . SER A 1 208 ? -20.770 -4.885 18.289 1.00 96.56 208 SER A N 1
ATOM 1565 C CA . SER A 1 208 ? -21.235 -4.128 17.129 1.00 96.56 208 SER A CA 1
ATOM 1566 C C . SER A 1 208 ? -21.095 -2.628 17.410 1.00 96.56 208 SER A C 1
ATOM 1568 O O . SER A 1 208 ? -21.118 -2.248 18.582 1.00 96.56 208 SER A O 1
ATOM 1570 N N . PRO A 1 209 ? -20.997 -1.765 16.380 1.00 97.88 209 PRO A N 1
ATOM 1571 C CA . PRO A 1 209 ? -20.891 -0.324 16.588 1.00 97.88 209 PRO A CA 1
ATOM 1572 C C . PRO A 1 209 ? -22.008 0.221 17.493 1.00 97.88 209 PRO A C 1
ATOM 1574 O O . PRO A 1 209 ? -23.189 0.042 17.200 1.00 97.88 209 PRO A O 1
ATOM 1577 N N . ILE A 1 210 ? -21.627 0.934 18.554 1.00 98.56 210 ILE A N 1
ATOM 1578 C CA . ILE A 1 210 ? -22.525 1.599 19.513 1.00 98.56 210 ILE A CA 1
ATOM 1579 C C . ILE A 1 210 ? -22.031 3.027 19.774 1.00 98.56 210 ILE A C 1
ATOM 1581 O O . ILE A 1 210 ? -20.827 3.261 19.762 1.00 98.56 210 ILE A O 1
ATOM 1585 N N . ARG A 1 211 ? -22.924 4.000 19.999 1.00 98.31 211 ARG A N 1
ATOM 1586 C CA . ARG A 1 211 ? -22.494 5.357 20.388 1.00 98.31 211 ARG A CA 1
ATOM 1587 C C . ARG A 1 211 ? -21.806 5.332 21.753 1.00 98.31 211 ARG A C 1
ATOM 1589 O O . ARG A 1 211 ? -22.244 4.606 22.644 1.00 98.31 211 ARG A O 1
ATOM 1596 N N . PHE A 1 212 ? -20.764 6.141 21.927 1.00 98.44 212 PHE A N 1
ATOM 1597 C CA . PHE A 1 212 ? -20.018 6.216 23.183 1.00 98.44 212 PHE A CA 1
ATOM 1598 C C . PHE A 1 212 ? -20.915 6.595 24.373 1.00 98.44 212 PHE A C 1
ATOM 1600 O O . PHE A 1 212 ? -20.830 5.964 25.424 1.00 98.44 212 PHE A O 1
ATOM 1607 N N . ASP A 1 213 ? -21.793 7.589 24.213 1.00 97.56 213 ASP A N 1
ATOM 1608 C CA . ASP A 1 213 ? -22.742 8.000 25.255 1.00 97.56 213 ASP A CA 1
ATOM 1609 C C . ASP A 1 213 ? -23.729 6.886 25.633 1.00 97.56 213 ASP A C 1
ATOM 1611 O O . ASP A 1 213 ? -23.866 6.555 26.808 1.00 97.56 213 ASP A O 1
ATOM 1615 N N . ALA A 1 214 ? -24.321 6.222 24.643 1.00 98.31 214 ALA A N 1
ATOM 1616 C CA . ALA A 1 214 ? -25.209 5.085 24.864 1.00 98.31 214 ALA A CA 1
ATOM 1617 C C . ALA A 1 214 ? -24.495 3.914 25.562 1.00 98.31 214 ALA A C 1
ATOM 1619 O O . ALA A 1 214 ? -25.073 3.258 26.429 1.00 98.31 214 ALA A O 1
ATOM 1620 N N . LEU A 1 215 ? -23.226 3.663 25.219 1.00 98.44 215 LEU A N 1
ATOM 1621 C CA . LEU A 1 215 ? -22.399 2.667 25.899 1.00 98.44 215 LEU A CA 1
ATOM 1622 C C . LEU A 1 215 ? -22.155 3.052 27.366 1.00 98.44 215 LEU A C 1
ATOM 1624 O O . LEU A 1 215 ? -22.249 2.196 28.248 1.00 98.44 215 LEU A O 1
ATOM 1628 N N . ALA A 1 216 ? -21.871 4.328 27.637 1.00 98.00 216 ALA A N 1
ATOM 1629 C CA . ALA A 1 216 ? -21.701 4.836 28.995 1.00 98.00 216 ALA A CA 1
ATOM 1630 C C . ALA A 1 216 ? -22.985 4.673 29.824 1.00 98.00 216 ALA A C 1
ATOM 1632 O O . ALA A 1 216 ? -22.917 4.164 30.945 1.00 98.00 216 ALA A O 1
ATOM 1633 N N . ASP A 1 217 ? -24.146 5.011 29.259 1.00 97.75 217 ASP A N 1
ATOM 1634 C CA . ASP A 1 217 ? -25.452 4.859 29.911 1.00 97.75 217 ASP A CA 1
ATOM 1635 C C . ASP A 1 217 ? -25.780 3.387 30.198 1.00 97.75 217 ASP A C 1
ATOM 1637 O O . ASP A 1 217 ? -26.208 3.031 31.301 1.00 97.75 217 ASP A O 1
ATOM 1641 N N . GLN A 1 218 ? -25.513 2.497 29.237 1.00 97.69 218 GLN A N 1
ATOM 1642 C CA . GLN A 1 218 ? -25.707 1.058 29.406 1.00 97.69 218 GLN A CA 1
ATOM 1643 C C . GLN A 1 218 ? -24.822 0.489 30.527 1.00 97.69 218 GLN A C 1
ATOM 1645 O O . GLN A 1 218 ? -25.275 -0.336 31.334 1.00 97.69 218 GLN A O 1
ATOM 1650 N N . LEU A 1 219 ? -23.563 0.930 30.611 1.00 97.69 219 LEU A N 1
ATOM 1651 C CA . LEU A 1 219 ? -22.672 0.538 31.700 1.00 97.69 219 LEU A CA 1
ATOM 1652 C C . LEU A 1 219 ? -23.132 1.118 33.040 1.00 97.69 219 LEU A C 1
ATOM 1654 O O . LEU A 1 219 ? -23.097 0.400 34.038 1.00 97.69 219 LEU A O 1
ATOM 1658 N N . ALA A 1 220 ? -23.597 2.367 33.074 1.00 96.69 220 ALA A N 1
ATOM 1659 C CA . ALA A 1 220 ? -24.114 2.992 34.290 1.00 96.69 220 ALA A CA 1
ATOM 1660 C C . ALA A 1 220 ? -25.319 2.231 34.854 1.00 96.69 220 ALA A C 1
ATOM 1662 O O . ALA A 1 220 ? -25.369 1.968 36.056 1.00 96.69 220 ALA A O 1
ATOM 1663 N N . GLY A 1 221 ? -26.229 1.776 33.988 1.00 95.94 221 GLY A N 1
ATOM 1664 C CA . GLY A 1 221 ? -27.341 0.909 34.386 1.00 95.94 221 GLY A CA 1
ATOM 1665 C C . GLY A 1 221 ? -26.895 -0.466 34.900 1.00 95.94 221 GLY A C 1
ATOM 1666 O O . GLY A 1 221 ? -27.486 -1.002 35.835 1.00 95.94 221 GLY A O 1
ATOM 1667 N N . SER A 1 222 ? -25.827 -1.029 34.328 1.00 96.19 222 SER A N 1
ATOM 1668 C CA . SER A 1 222 ? -25.303 -2.352 34.711 1.00 96.19 222 SER A CA 1
ATOM 1669 C C . SER A 1 222 ? -24.457 -2.326 35.992 1.00 96.19 222 SER A C 1
ATOM 1671 O O . SER A 1 222 ? -24.323 -3.347 36.672 1.00 96.19 222 SER A O 1
ATOM 1673 N N . PHE A 1 223 ? -23.877 -1.171 36.334 1.00 96.38 223 PHE A N 1
ATOM 1674 C CA . PHE A 1 223 ? -22.977 -0.987 37.475 1.00 96.38 223 PHE A CA 1
ATOM 1675 C C . PHE A 1 223 ? -23.371 0.237 38.324 1.00 96.38 223 PHE A C 1
ATOM 1677 O O . PHE A 1 223 ? -22.573 1.163 38.465 1.00 96.38 223 PHE A O 1
ATOM 1684 N N . PRO A 1 224 ? -24.549 0.229 38.978 1.00 93.38 224 PRO A N 1
ATOM 1685 C CA . PRO A 1 224 ? -25.088 1.397 39.689 1.00 93.38 224 PRO A CA 1
ATOM 1686 C C . PRO A 1 224 ? -24.252 1.847 40.900 1.00 93.38 224 PRO A C 1
ATOM 1688 O O . PRO A 1 224 ? -24.423 2.953 41.400 1.00 93.38 224 PRO A O 1
ATOM 1691 N N . ALA A 1 225 ? -23.347 0.995 41.393 1.00 93.81 225 ALA A N 1
ATOM 1692 C CA . ALA A 1 225 ? -22.424 1.334 42.477 1.00 93.81 225 ALA A CA 1
ATOM 1693 C C . ALA A 1 225 ? -21.212 2.175 42.018 1.00 93.81 225 ALA A C 1
ATOM 1695 O O . ALA A 1 225 ? -20.467 2.676 42.860 1.00 93.81 225 ALA A O 1
ATOM 1696 N N . ALA A 1 226 ? -20.967 2.298 40.709 1.00 94.06 226 ALA A N 1
ATOM 1697 C CA . ALA A 1 226 ? -19.914 3.144 40.154 1.00 94.06 226 ALA A CA 1
ATOM 1698 C C . ALA A 1 226 ? -20.478 4.521 39.776 1.00 94.06 226 ALA A C 1
ATOM 1700 O O . ALA A 1 226 ? -21.599 4.624 39.285 1.00 94.06 226 ALA A O 1
ATOM 1701 N N . SER A 1 227 ? -19.698 5.587 39.978 1.00 95.50 227 SER A N 1
ATOM 1702 C CA . SER A 1 227 ? -20.102 6.916 39.516 1.00 95.50 227 SER A CA 1
ATOM 1703 C C . SER A 1 227 ? -20.093 6.988 37.978 1.00 95.50 227 SER A C 1
ATOM 1705 O O . SER A 1 227 ? -19.236 6.360 37.347 1.00 95.50 227 SER A O 1
ATOM 1707 N N . PRO A 1 228 ? -20.981 7.791 37.360 1.00 93.38 228 PRO A N 1
ATOM 1708 C CA . PRO A 1 228 ? -20.988 7.993 35.910 1.00 93.38 228 PRO A CA 1
ATOM 1709 C C . PRO A 1 228 ? -19.654 8.503 35.348 1.00 93.38 228 PRO A C 1
ATOM 1711 O O . PRO A 1 228 ? -19.277 8.133 34.239 1.00 93.38 228 PRO A O 1
ATOM 1714 N N . ASP A 1 229 ? -18.927 9.330 36.106 1.00 94.31 229 ASP A N 1
ATOM 1715 C CA . ASP A 1 229 ? -17.609 9.834 35.697 1.00 94.31 229 ASP A CA 1
ATOM 1716 C C . ASP A 1 229 ? -16.587 8.697 35.607 1.00 94.31 229 ASP A C 1
ATOM 1718 O O . ASP A 1 229 ? -15.920 8.551 34.593 1.00 94.31 229 ASP A O 1
ATOM 1722 N N . LYS A 1 230 ? -16.561 7.788 36.591 1.00 96.31 230 LYS A N 1
ATOM 1723 C CA . LYS A 1 230 ? -15.642 6.641 36.588 1.00 96.31 230 LYS A CA 1
ATOM 1724 C C . LYS A 1 230 ? -15.902 5.674 35.428 1.00 96.31 230 LYS A C 1
ATOM 1726 O O . LYS A 1 230 ? -14.983 5.006 34.959 1.00 96.31 230 LYS A O 1
ATOM 1731 N N . ILE A 1 231 ? -17.156 5.562 34.990 1.00 96.50 231 ILE A N 1
ATOM 1732 C CA . ILE A 1 231 ? -17.524 4.765 33.813 1.00 96.50 231 ILE A CA 1
ATOM 1733 C C . ILE A 1 231 ? -17.027 5.444 32.539 1.00 96.50 231 ILE A C 1
ATOM 1735 O O . ILE A 1 231 ? -16.453 4.772 31.685 1.00 96.50 231 ILE A O 1
ATOM 1739 N N . ARG A 1 232 ? -17.203 6.764 32.423 1.00 95.75 232 ARG A N 1
ATOM 1740 C CA . ARG A 1 232 ? -16.681 7.534 31.289 1.00 95.75 232 ARG A CA 1
ATOM 1741 C C . ARG A 1 232 ? -15.158 7.478 31.222 1.00 95.75 232 ARG A C 1
ATOM 1743 O O . ARG A 1 232 ? -14.646 7.169 30.154 1.00 95.75 232 ARG A O 1
ATOM 1750 N N . ASP A 1 233 ? -14.461 7.649 32.343 1.00 95.75 233 ASP A N 1
ATOM 1751 C CA . ASP A 1 233 ? -12.999 7.528 32.424 1.00 95.75 233 ASP A CA 1
ATOM 1752 C C . ASP A 1 233 ? -12.525 6.151 31.944 1.00 95.75 233 ASP A C 1
ATOM 1754 O O . ASP A 1 233 ? -11.636 6.058 31.103 1.00 95.75 233 ASP A O 1
ATOM 1758 N N . LEU A 1 234 ? -13.184 5.071 32.391 1.00 97.31 234 LEU A N 1
ATOM 1759 C CA . LEU A 1 234 ? -12.892 3.721 31.905 1.00 97.31 234 LEU A CA 1
ATOM 1760 C C . LEU A 1 234 ? -13.055 3.617 30.382 1.00 97.31 234 LEU A C 1
ATOM 1762 O O . LEU A 1 234 ? -12.213 3.025 29.713 1.00 97.31 234 LEU A O 1
ATOM 1766 N N . LEU A 1 235 ? -14.149 4.138 29.825 1.00 97.50 235 LEU A N 1
ATOM 1767 C CA . LEU A 1 235 ? -14.396 4.069 28.384 1.00 97.50 235 LEU A CA 1
ATOM 1768 C C . LEU A 1 235 ? -13.418 4.946 27.589 1.00 97.50 235 LEU A C 1
ATOM 1770 O O . LEU A 1 235 ? -13.002 4.544 26.502 1.00 97.50 235 LEU A O 1
ATOM 1774 N N . HIS A 1 236 ? -13.020 6.102 28.125 1.00 96.50 236 HIS A N 1
ATOM 1775 C CA . HIS A 1 236 ? -11.966 6.940 27.557 1.00 96.50 236 HIS A CA 1
ATOM 1776 C C . HIS A 1 236 ? -10.635 6.190 27.516 1.00 96.50 236 HIS A C 1
ATOM 1778 O O . HIS A 1 236 ? -10.061 6.079 26.434 1.00 96.50 236 HIS A O 1
ATOM 1784 N N . ASP A 1 237 ? -10.231 5.557 28.621 1.00 95.94 237 ASP A N 1
ATOM 1785 C CA . ASP A 1 237 ? -9.019 4.734 28.683 1.00 95.94 237 ASP A CA 1
ATOM 1786 C C . ASP A 1 237 ? -9.037 3.606 27.638 1.00 95.94 237 ASP A C 1
ATOM 1788 O O . ASP A 1 237 ? -8.022 3.328 27.000 1.00 95.94 237 ASP A O 1
ATOM 1792 N N . LEU A 1 238 ? -10.185 2.945 27.432 1.00 97.00 238 LEU A N 1
ATOM 1793 C CA . LEU A 1 238 ? -10.305 1.875 26.433 1.00 97.00 238 LEU A CA 1
ATOM 1794 C C . LEU A 1 238 ? -10.165 2.389 24.993 1.00 97.00 238 LEU A C 1
ATOM 1796 O O . LEU A 1 238 ? -9.625 1.674 24.147 1.00 97.00 238 LEU A O 1
ATOM 1800 N N . VAL A 1 239 ? -10.639 3.600 24.700 1.00 96.06 239 VAL A N 1
ATOM 1801 C CA . VAL A 1 239 ? -10.462 4.219 23.378 1.00 96.06 239 VAL A CA 1
ATOM 1802 C C . VAL A 1 239 ? -9.025 4.732 23.206 1.00 96.06 239 VAL A C 1
ATOM 1804 O O . VAL A 1 239 ? -8.426 4.475 22.163 1.00 96.06 239 VAL A O 1
ATOM 1807 N N . ASP A 1 240 ? -8.440 5.374 24.224 1.00 93.31 240 ASP A N 1
ATOM 1808 C CA . ASP A 1 240 ? -7.044 5.857 24.214 1.00 93.31 240 ASP A CA 1
ATOM 1809 C C . ASP A 1 240 ? -6.044 4.703 24.024 1.00 93.31 240 ASP A C 1
ATOM 1811 O O . ASP A 1 240 ? -4.989 4.858 23.416 1.00 93.31 240 ASP A O 1
ATOM 1815 N N . GLN A 1 241 ? -6.399 3.511 24.506 1.00 93.00 241 GLN A N 1
ATOM 1816 C CA . GLN A 1 241 ? -5.630 2.276 24.339 1.00 93.00 241 GLN A CA 1
ATOM 1817 C C . GLN A 1 241 ? -5.991 1.486 23.073 1.00 93.00 241 GLN A C 1
ATOM 1819 O O . GLN A 1 241 ? -5.470 0.388 22.868 1.00 93.00 241 GLN A O 1
ATOM 1824 N N . HIS A 1 242 ? -6.887 2.020 22.238 1.00 92.12 242 HIS A N 1
ATOM 1825 C CA . HIS A 1 242 ? -7.394 1.414 21.002 1.00 92.12 242 HIS A CA 1
ATOM 1826 C C . HIS A 1 242 ? -8.010 0.019 21.168 1.00 92.12 242 HIS A C 1
ATOM 1828 O O . HIS A 1 242 ? -8.125 -0.738 20.206 1.00 92.12 242 HIS A O 1
ATOM 1834 N N . ILE A 1 243 ? -8.448 -0.306 22.383 1.00 96.38 243 ILE A N 1
ATOM 1835 C CA . ILE A 1 243 ? -9.272 -1.482 22.667 1.00 96.38 243 ILE A CA 1
ATOM 1836 C C . ILE A 1 243 ? -10.685 -1.267 22.118 1.00 96.38 243 ILE A C 1
ATOM 1838 O O . ILE A 1 243 ? -11.313 -2.202 21.621 1.00 96.38 243 ILE A O 1
ATOM 1842 N N . LEU A 1 244 ? -11.165 -0.025 22.184 1.00 97.19 244 LEU A N 1
ATOM 1843 C CA . LEU A 1 244 ? -12.316 0.455 21.435 1.00 97.19 244 LEU A CA 1
ATOM 1844 C C . LEU A 1 244 ? -11.822 1.313 20.263 1.00 97.19 244 LEU A C 1
ATOM 1846 O O . LEU A 1 244 ? -11.047 2.249 20.440 1.00 97.19 244 LEU A O 1
ATOM 1850 N N . ILE A 1 245 ? -12.279 0.989 19.059 1.00 96.56 245 ILE A N 1
ATOM 1851 C CA . ILE A 1 245 ? -11.981 1.697 17.814 1.00 96.56 245 ILE A CA 1
ATOM 1852 C C . ILE A 1 245 ? -13.144 2.643 17.521 1.00 96.56 245 ILE A C 1
ATOM 1854 O O . ILE A 1 245 ? -14.296 2.205 17.505 1.00 96.56 245 ILE A O 1
ATOM 1858 N N . THR A 1 246 ? -12.864 3.925 17.277 1.00 97.69 246 THR A N 1
ATOM 1859 C CA . THR A 1 246 ? -13.913 4.900 16.946 1.00 97.69 246 THR A CA 1
ATOM 1860 C C . THR A 1 246 ? -14.284 4.869 15.461 1.00 97.69 246 THR A C 1
ATOM 1862 O O . THR A 1 246 ? -13.501 4.439 14.609 1.00 97.69 246 THR A O 1
ATOM 1865 N N . SER A 1 247 ? -15.456 5.409 15.122 1.00 97.50 247 SER A N 1
ATOM 1866 C CA . SER A 1 247 ? -15.890 5.610 13.736 1.00 97.50 247 SER A CA 1
ATOM 1867 C C . SER A 1 247 ? -15.012 6.562 12.929 1.00 97.50 247 SER A C 1
ATOM 1869 O O . SER A 1 247 ? -15.174 6.596 11.713 1.00 97.50 247 SER A O 1
ATOM 1871 N N . LEU A 1 248 ? -14.099 7.319 13.549 1.00 97.25 248 LEU A N 1
ATOM 1872 C CA . LEU A 1 248 ? -13.176 8.198 12.824 1.00 97.25 248 LEU A CA 1
ATOM 1873 C C . LEU A 1 248 ? -12.078 7.412 12.098 1.00 97.25 248 LEU A C 1
ATOM 1875 O O . LEU A 1 248 ? -11.564 7.887 11.090 1.00 97.25 248 LEU A O 1
ATOM 1879 N N . CYS A 1 249 ? -11.753 6.199 12.557 1.00 94.31 249 CYS A N 1
ATOM 1880 C CA . CYS A 1 249 ? -10.750 5.329 11.947 1.00 94.31 249 CYS A CA 1
ATOM 1881 C C . CYS A 1 249 ? -11.281 4.684 10.645 1.00 94.31 249 CYS A C 1
ATOM 1883 O O . CYS A 1 249 ? -12.119 3.781 10.716 1.00 94.31 249 CYS A O 1
ATOM 1885 N N . PRO A 1 250 ? -10.793 5.059 9.444 1.00 93.94 250 PRO A N 1
ATOM 1886 C CA . PRO A 1 250 ? -11.288 4.481 8.198 1.00 93.94 250 PRO A CA 1
ATOM 1887 C C . PRO A 1 250 ? -10.779 3.050 8.010 1.00 93.94 250 PRO A C 1
ATOM 1889 O O . PRO A 1 250 ? -9.560 2.833 8.086 1.00 93.94 250 PRO A O 1
ATOM 1892 N N . PRO A 1 251 ? -11.646 2.078 7.661 1.00 93.25 251 PRO A N 1
ATOM 1893 C CA . PRO A 1 251 ? -11.201 0.720 7.360 1.00 93.25 251 PRO A CA 1
ATOM 1894 C C . PRO A 1 251 ? -10.236 0.726 6.168 1.00 93.25 251 PRO A C 1
ATOM 1896 O O . PRO A 1 251 ? -10.294 1.620 5.319 1.00 93.25 251 PRO A O 1
ATOM 1899 N N . ALA A 1 252 ? -9.369 -0.286 6.047 1.00 92.50 252 ALA A N 1
ATOM 1900 C CA . ALA A 1 252 ? -8.438 -0.395 4.915 1.00 92.50 252 ALA A CA 1
ATOM 1901 C C . ALA A 1 252 ? -9.170 -0.548 3.565 1.00 92.50 252 ALA A C 1
ATOM 1903 O O . ALA A 1 252 ? -8.583 -0.319 2.510 1.00 92.50 252 ALA A O 1
ATOM 1904 N N . THR A 1 253 ? -10.463 -0.873 3.600 1.00 94.38 253 THR A N 1
ATOM 1905 C CA . THR A 1 253 ? -11.341 -0.966 2.431 1.00 94.38 253 THR A CA 1
ATOM 1906 C C . THR A 1 253 ? -11.921 0.359 1.948 1.00 94.38 253 THR A C 1
ATOM 1908 O O . THR A 1 253 ? -12.427 0.424 0.828 1.00 94.38 253 THR A O 1
ATOM 1911 N N . ALA A 1 254 ? -11.829 1.433 2.737 1.00 93.81 254 ALA A N 1
ATOM 1912 C CA . ALA A 1 254 ? -12.246 2.762 2.301 1.00 93.81 254 ALA A CA 1
ATOM 1913 C C . ALA A 1 254 ? -11.225 3.314 1.293 1.00 93.81 254 ALA A C 1
ATOM 1915 O O . ALA A 1 254 ? -10.116 3.684 1.681 1.00 93.81 254 ALA A O 1
ATOM 1916 N N . ALA A 1 255 ? -11.576 3.345 0.004 1.00 87.88 255 ALA A N 1
ATOM 1917 C CA . ALA A 1 255 ? -10.686 3.820 -1.062 1.00 87.88 255 ALA A CA 1
ATOM 1918 C C . ALA A 1 255 ? -10.357 5.317 -0.933 1.00 87.88 255 ALA A C 1
ATOM 1920 O O . ALA A 1 255 ? -9.209 5.711 -1.162 1.00 87.88 255 ALA A O 1
ATOM 1921 N N . ASP A 1 256 ? -11.349 6.109 -0.515 1.00 93.62 256 ASP A N 1
ATOM 1922 C CA . ASP A 1 256 ? -11.210 7.511 -0.132 1.00 93.62 256 ASP A CA 1
ATOM 1923 C C . ASP A 1 256 ? -11.414 7.658 1.387 1.00 93.62 256 ASP A C 1
ATOM 1925 O O . ASP A 1 256 ? -12.548 7.705 1.878 1.00 93.62 256 ASP A O 1
ATOM 1929 N N . PRO A 1 257 ? -10.318 7.672 2.161 1.00 95.06 257 PRO A N 1
ATOM 1930 C CA . PRO A 1 257 ? -10.404 7.715 3.609 1.00 95.06 257 PRO A CA 1
ATOM 1931 C C . PRO A 1 257 ? -10.694 9.122 4.156 1.00 95.06 257 PRO A C 1
ATOM 1933 O O . PRO A 1 257 ? -11.153 9.225 5.292 1.00 95.06 257 PRO A O 1
ATOM 1936 N N . LEU A 1 258 ? -10.481 10.187 3.368 1.00 97.56 258 LEU A N 1
ATOM 1937 C CA . LEU A 1 258 ? -10.840 11.553 3.766 1.00 97.56 258 LEU A CA 1
ATOM 1938 C C . LEU A 1 258 ? -12.359 11.728 3.716 1.00 97.56 258 LEU A C 1
ATOM 1940 O O . LEU A 1 258 ? -12.958 12.155 4.700 1.00 97.56 258 LEU A O 1
ATOM 1944 N N . THR A 1 259 ? -12.991 11.306 2.617 1.00 97.06 259 THR A N 1
ATOM 1945 C CA . THR A 1 259 ? -14.458 11.316 2.498 1.00 97.06 259 THR A CA 1
ATOM 1946 C C . THR A 1 259 ? -15.114 10.480 3.602 1.00 97.06 259 THR A C 1
ATOM 1948 O O . THR A 1 259 ? -16.115 10.900 4.184 1.00 97.06 259 THR A O 1
ATOM 1951 N N . TYR A 1 260 ? -14.529 9.324 3.949 1.00 97.62 260 TYR A N 1
ATOM 1952 C CA . TYR A 1 260 ? -14.990 8.522 5.086 1.00 97.62 260 TYR A CA 1
ATOM 1953 C C . TYR A 1 260 ? -14.927 9.304 6.409 1.00 97.62 260 TYR A C 1
ATOM 1955 O O . TYR A 1 260 ? -15.922 9.349 7.133 1.00 97.62 260 TYR A O 1
ATOM 1963 N N . LEU A 1 261 ? -13.787 9.940 6.714 1.00 98.12 261 LEU A N 1
ATOM 1964 C CA . LEU A 1 261 ? -13.602 10.712 7.947 1.00 98.12 261 LEU A CA 1
ATOM 1965 C C . LEU A 1 261 ? -14.616 11.860 8.049 1.00 98.12 261 LEU A C 1
ATOM 1967 O O . LEU A 1 261 ? -15.260 12.023 9.083 1.00 98.12 261 LEU A O 1
ATOM 1971 N N . ILE A 1 262 ? -14.806 12.613 6.965 1.00 98.50 262 ILE A N 1
ATOM 1972 C CA . ILE A 1 262 ? -15.796 13.695 6.885 1.00 98.50 262 ILE A CA 1
ATOM 1973 C C . ILE A 1 262 ? -17.208 13.156 7.164 1.00 98.50 262 ILE A C 1
ATOM 1975 O O . ILE A 1 262 ? -17.969 13.751 7.930 1.00 98.50 262 ILE A O 1
ATOM 1979 N N . GLY A 1 263 ? -17.564 12.010 6.574 1.00 98.25 263 GLY A N 1
ATOM 1980 C CA . GLY A 1 263 ? -18.839 11.340 6.832 1.00 98.25 263 GLY A CA 1
ATOM 1981 C C . GLY A 1 263 ? -19.023 10.970 8.307 1.00 98.25 263 GLY A C 1
ATOM 1982 O O . GLY A 1 263 ? -20.077 11.248 8.881 1.00 98.25 263 GLY A O 1
ATOM 1983 N N . ALA A 1 264 ? -17.987 10.412 8.937 1.00 98.06 264 ALA A N 1
ATOM 1984 C CA . ALA A 1 264 ? -17.999 10.056 10.354 1.00 98.06 264 ALA A CA 1
ATOM 1985 C C . ALA A 1 264 ? -18.128 11.287 11.271 1.00 98.06 264 ALA A C 1
ATOM 1987 O O . ALA A 1 264 ? -18.902 11.257 12.227 1.00 98.06 264 ALA A O 1
ATOM 1988 N N . LEU A 1 265 ? -17.443 12.390 10.951 1.00 98.12 265 LEU A N 1
ATOM 1989 C CA . LEU A 1 265 ? -17.548 13.657 11.684 1.00 98.12 265 LEU A CA 1
ATOM 1990 C C . LEU A 1 265 ? -18.958 14.250 11.611 1.00 98.12 265 LEU A C 1
ATOM 1992 O O . LEU A 1 265 ? -19.519 14.653 12.630 1.00 98.12 265 LEU A O 1
ATOM 1996 N N . ARG A 1 266 ? -19.570 14.262 10.421 1.00 97.88 266 ARG A N 1
ATOM 1997 C CA . ARG A 1 266 ? -20.957 14.721 10.248 1.00 97.88 266 ARG A CA 1
ATOM 1998 C C . ARG A 1 266 ? -21.945 13.860 11.026 1.00 97.88 266 ARG A C 1
ATOM 2000 O O . ARG A 1 266 ? -22.840 14.407 11.663 1.00 97.88 266 ARG A O 1
ATOM 2007 N N . ALA A 1 267 ? -21.773 12.537 10.997 1.00 97.50 267 ALA A N 1
ATOM 2008 C CA . ALA A 1 267 ? -22.622 11.606 11.740 1.00 97.50 267 ALA A CA 1
ATOM 2009 C C . ALA A 1 267 ? -22.533 11.814 13.263 1.00 97.50 267 ALA A C 1
ATOM 2011 O O . ALA A 1 267 ? -23.524 11.621 13.962 1.00 97.50 267 ALA A O 1
ATOM 2012 N N . ALA A 1 268 ? -21.376 12.258 13.757 1.00 97.06 268 ALA A N 1
ATOM 2013 C CA . ALA A 1 268 ? -21.142 12.585 15.161 1.00 97.06 268 ALA A CA 1
ATOM 2014 C C . ALA A 1 268 ? -21.513 14.033 15.545 1.00 97.06 268 ALA A C 1
ATOM 2016 O O . ALA A 1 268 ? -21.234 14.454 16.663 1.00 97.06 268 ALA A O 1
ATOM 2017 N N . GLY A 1 269 ? -22.119 14.813 14.641 1.00 96.19 269 GLY A N 1
ATOM 2018 C CA . GLY A 1 269 ? -22.544 16.184 14.945 1.00 96.19 269 GLY A CA 1
ATOM 2019 C C . GLY A 1 269 ? -21.398 17.195 15.048 1.00 96.19 269 GLY A C 1
ATOM 2020 O O . GLY A 1 269 ? -21.557 18.232 15.681 1.00 96.19 269 GLY A O 1
ATOM 2021 N N . ALA A 1 270 ? -20.248 16.951 14.405 1.00 95.25 270 ALA A N 1
ATOM 2022 C CA . ALA A 1 270 ? -19.086 17.850 14.475 1.00 95.25 270 ALA A CA 1
ATOM 2023 C C . ALA A 1 270 ? -19.379 19.302 14.041 1.00 95.25 270 ALA A C 1
ATOM 2025 O O . ALA A 1 270 ? -18.685 20.222 14.461 1.00 95.25 270 ALA A O 1
ATOM 2026 N N . LYS A 1 271 ? -20.413 19.523 13.222 1.00 95.06 271 LYS A N 1
ATOM 2027 C CA . LYS A 1 271 ? -20.869 20.860 12.804 1.00 95.06 271 LYS A CA 1
ATOM 2028 C C . LYS A 1 271 ? -21.466 21.695 13.947 1.00 95.06 271 LYS A C 1
ATOM 2030 O O . LYS A 1 271 ? -21.529 22.912 13.834 1.00 95.06 271 LYS A O 1
ATOM 2035 N N . ASP A 1 272 ? -21.944 21.044 15.008 1.00 94.44 272 ASP A N 1
ATOM 2036 C CA . ASP A 1 272 ? -22.659 21.692 16.111 1.00 94.44 272 ASP A CA 1
ATOM 2037 C C . ASP A 1 272 ? -21.688 22.173 17.212 1.00 94.44 272 ASP A C 1
ATOM 2039 O O . ASP A 1 272 ? -22.092 22.830 18.171 1.00 94.44 272 ASP A O 1
ATOM 2043 N N . LEU A 1 273 ? -20.391 21.874 17.065 1.00 93.56 273 LEU A N 1
ATOM 2044 C CA . LEU A 1 273 ? -19.313 22.267 17.971 1.00 93.56 273 LEU A CA 1
ATOM 2045 C C . LEU A 1 273 ? -18.371 23.246 17.236 1.00 93.56 273 LEU A C 1
ATOM 2047 O O . LEU A 1 273 ? -17.846 22.875 16.186 1.00 93.56 273 LEU A O 1
ATOM 2051 N N . PRO A 1 274 ? -18.108 24.462 17.757 1.00 89.75 274 PRO A N 1
ATOM 2052 C CA . PRO A 1 274 ? -17.388 25.509 17.016 1.00 89.75 274 PRO A CA 1
ATOM 2053 C C . PRO A 1 274 ? -16.012 25.096 16.465 1.00 89.75 274 PRO A C 1
ATOM 2055 O O . PRO A 1 274 ? -15.711 25.326 15.290 1.00 89.75 274 PRO A O 1
ATOM 2058 N N . ASP A 1 275 ? -15.192 24.442 17.293 1.00 89.62 275 ASP A N 1
ATOM 2059 C CA . ASP A 1 275 ? -13.824 24.064 16.922 1.00 89.62 275 ASP A CA 1
ATOM 2060 C C . ASP A 1 275 ? -13.821 22.973 15.839 1.00 89.62 275 ASP A C 1
ATOM 2062 O O . ASP A 1 275 ? -13.110 23.078 14.837 1.00 89.62 275 ASP A O 1
ATOM 2066 N N . THR A 1 276 ? -14.670 21.948 15.977 1.00 93.62 276 THR A N 1
ATOM 2067 C CA . THR A 1 276 ? -14.749 20.868 14.983 1.00 93.62 276 THR A CA 1
ATOM 2068 C C . THR A 1 276 ? -15.524 21.265 13.730 1.00 93.62 276 THR A C 1
ATOM 2070 O O . THR A 1 276 ? -15.265 20.691 12.675 1.00 93.62 276 THR A O 1
ATOM 2073 N N . ALA A 1 277 ? -16.421 22.253 13.800 1.00 96.12 277 ALA A N 1
ATOM 2074 C CA . ALA A 1 277 ? -17.090 22.815 12.630 1.00 96.12 277 ALA A CA 1
ATOM 2075 C C . ALA A 1 277 ? -16.074 23.492 11.700 1.00 96.12 277 ALA A C 1
ATOM 2077 O O . ALA A 1 277 ? -16.063 23.219 10.503 1.00 96.12 277 ALA A O 1
ATOM 2078 N N . THR A 1 278 ? -15.151 24.274 12.270 1.00 95.69 278 THR A N 1
ATOM 2079 C CA . THR A 1 278 ? -14.064 24.921 11.515 1.00 95.69 278 THR A CA 1
ATOM 2080 C C . THR A 1 278 ? -13.172 23.885 10.824 1.00 95.69 278 THR A C 1
ATOM 2082 O O . THR A 1 278 ? -12.861 24.012 9.640 1.00 95.69 278 THR A O 1
ATOM 2085 N N . VAL A 1 279 ? -12.791 22.819 11.539 1.00 95.94 279 VAL A N 1
ATOM 2086 C CA . VAL A 1 279 ? -12.004 21.722 10.952 1.00 95.94 279 VAL A CA 1
ATOM 2087 C C . VAL A 1 279 ? -12.794 21.013 9.851 1.00 95.94 279 VAL A C 1
ATOM 2089 O O . VAL A 1 279 ? -12.243 20.737 8.789 1.00 95.94 279 VAL A O 1
ATOM 2092 N N . LEU A 1 280 ? -14.085 20.744 10.060 1.00 97.56 280 LEU A N 1
ATOM 2093 C CA . LEU A 1 280 ? -14.942 20.098 9.066 1.00 97.56 280 LEU A CA 1
ATOM 2094 C C . LEU A 1 280 ? -15.051 20.926 7.775 1.00 97.56 280 LEU A C 1
ATOM 2096 O O . LEU A 1 280 ? -14.925 20.358 6.693 1.00 97.56 280 LEU A O 1
ATOM 2100 N N . GLU A 1 281 ? -15.204 22.248 7.873 1.00 97.44 281 GLU A N 1
ATOM 2101 C CA . GLU A 1 281 ? -15.205 23.157 6.716 1.00 97.44 281 GLU A CA 1
ATOM 2102 C C . GLU A 1 281 ? -13.880 23.108 5.943 1.00 97.44 281 GLU A C 1
ATOM 2104 O O . GLU A 1 281 ? -13.870 23.042 4.711 1.00 97.44 281 GLU A O 1
ATOM 2109 N N . GLN A 1 282 ? -12.748 23.085 6.653 1.00 97.44 282 GLN A N 1
ATOM 2110 C CA . GLN A 1 282 ? -11.428 22.947 6.032 1.00 97.44 282 GLN A CA 1
ATOM 2111 C C . GLN A 1 282 ? -11.266 21.588 5.338 1.00 97.44 282 GLN A C 1
ATOM 2113 O O . GLN A 1 282 ? -10.738 21.524 4.228 1.00 97.44 282 GLN A O 1
ATOM 2118 N N . LEU A 1 283 ? -11.745 20.503 5.953 1.00 98.25 283 LEU A N 1
ATOM 2119 C CA . LEU A 1 283 ? -11.717 19.168 5.353 1.00 98.25 283 LEU A CA 1
ATOM 2120 C C . LEU A 1 283 ? -12.611 19.068 4.119 1.00 98.25 283 LEU A C 1
ATOM 2122 O O . LEU A 1 283 ? -12.210 18.438 3.141 1.00 98.25 283 LEU A O 1
ATOM 2126 N N . ASP A 1 284 ? -13.775 19.713 4.131 1.00 98.12 284 ASP A N 1
ATOM 2127 C CA . ASP A 1 284 ? -14.659 19.792 2.971 1.00 98.12 284 ASP A CA 1
ATOM 2128 C C . ASP A 1 284 ? -14.006 20.545 1.812 1.00 98.12 284 ASP A C 1
ATOM 2130 O O . ASP A 1 284 ? -14.011 20.051 0.682 1.00 98.12 284 ASP A O 1
ATOM 2134 N N . ALA A 1 285 ? -13.360 21.679 2.093 1.00 97.75 285 ALA A N 1
ATOM 2135 C CA . ALA A 1 285 ? -12.606 22.425 1.091 1.00 97.75 285 ALA A CA 1
ATOM 2136 C C . ALA A 1 285 ? -11.469 21.580 0.488 1.00 97.75 285 ALA A C 1
ATOM 2138 O O . ALA A 1 285 ? -11.333 21.511 -0.736 1.00 97.75 285 ALA A O 1
ATOM 2139 N N . ILE A 1 286 ? -10.692 20.879 1.323 1.00 98.00 286 ILE A N 1
ATOM 2140 C CA . ILE A 1 286 ? -9.629 19.973 0.863 1.00 98.00 286 ILE A CA 1
ATOM 2141 C C . ILE A 1 286 ? -10.225 18.841 0.019 1.00 98.00 286 ILE A C 1
ATOM 2143 O O . ILE A 1 286 ? -9.726 18.551 -1.066 1.00 98.00 286 ILE A O 1
ATOM 2147 N N . SER A 1 287 ? -11.309 18.211 0.477 1.00 97.62 287 SER A N 1
ATOM 2148 C CA . SER A 1 287 ? -11.977 17.127 -0.248 1.00 97.62 287 SER A CA 1
ATOM 2149 C C . SER A 1 287 ? -12.466 17.587 -1.622 1.00 97.62 287 SER A C 1
ATOM 2151 O O . SER A 1 287 ? -12.271 16.881 -2.614 1.00 97.62 287 SER A O 1
ATOM 2153 N N . GLU A 1 288 ? -13.045 18.785 -1.717 1.00 96.19 288 GLU A N 1
ATOM 2154 C CA . GLU A 1 288 ? -13.464 19.371 -2.989 1.00 96.19 288 GLU A CA 1
ATOM 2155 C C . GLU A 1 288 ? -12.264 19.655 -3.903 1.00 96.19 288 GLU A C 1
ATOM 2157 O O . GLU A 1 288 ? -12.311 19.352 -5.097 1.00 96.19 288 GLU A O 1
ATOM 2162 N N . GLN A 1 289 ? -11.159 20.178 -3.361 1.00 95.50 289 GLN A N 1
ATOM 2163 C CA . GLN A 1 289 ? -9.925 20.390 -4.120 1.00 95.50 289 GLN A CA 1
ATOM 2164 C C . GLN A 1 289 ? -9.360 19.076 -4.674 1.00 95.50 289 GLN A C 1
ATOM 2166 O O . GLN A 1 289 ? -9.007 19.013 -5.855 1.00 95.50 289 GLN A O 1
ATOM 2171 N N . LEU A 1 290 ? -9.305 18.017 -3.860 1.00 95.69 290 LEU A N 1
ATOM 2172 C CA . LEU A 1 290 ? -8.835 16.698 -4.292 1.00 95.69 290 LEU A CA 1
ATOM 2173 C C . LEU A 1 290 ? -9.763 16.089 -5.348 1.00 95.69 290 LEU A C 1
ATOM 2175 O O . LEU A 1 290 ? -9.283 15.578 -6.362 1.00 95.69 290 LEU A O 1
ATOM 2179 N N . ALA A 1 291 ? -11.082 16.188 -5.164 1.00 94.38 291 ALA A N 1
ATOM 2180 C CA . ALA A 1 291 ? -12.061 15.729 -6.145 1.00 94.38 291 ALA A CA 1
ATOM 2181 C C . ALA A 1 291 ? -11.907 16.482 -7.474 1.00 94.38 291 ALA A C 1
ATOM 2183 O O . ALA A 1 291 ? -11.752 15.855 -8.524 1.00 94.38 291 ALA A O 1
ATOM 2184 N N . ARG A 1 292 ? -11.840 17.819 -7.421 1.00 93.12 292 ARG A N 1
ATOM 2185 C CA . ARG A 1 292 ? -11.628 18.682 -8.588 1.00 93.12 292 ARG A CA 1
ATOM 2186 C C . ARG A 1 292 ? -10.331 18.331 -9.299 1.00 93.12 292 ARG A C 1
ATOM 2188 O O . ARG A 1 292 ? -10.342 18.202 -10.519 1.00 93.12 292 ARG A O 1
ATOM 2195 N N . HIS A 1 293 ? -9.235 18.139 -8.566 1.00 93.50 293 HIS A N 1
ATOM 2196 C CA . HIS A 1 293 ? -7.965 17.686 -9.127 1.00 93.50 293 HIS A CA 1
ATOM 2197 C C . HIS A 1 293 ? -8.131 16.355 -9.871 1.00 93.50 293 HIS A C 1
ATOM 2199 O O . HIS A 1 293 ? -7.726 16.244 -11.026 1.00 93.50 293 HIS A O 1
ATOM 2205 N N . ASN A 1 294 ? -8.741 15.361 -9.224 1.00 92.81 294 ASN A N 1
ATOM 2206 C CA . ASN A 1 294 ? -8.854 13.998 -9.743 1.00 92.81 294 ASN A CA 1
ATOM 2207 C C . ASN A 1 294 ? -9.761 13.894 -10.981 1.00 92.81 294 ASN A C 1
ATOM 2209 O O . ASN A 1 294 ? -9.587 12.983 -11.793 1.00 92.81 294 ASN A O 1
ATOM 2213 N N . THR A 1 295 ? -10.699 14.829 -11.156 1.00 88.56 295 THR A N 1
ATOM 2214 C CA . THR A 1 295 ? -11.539 14.931 -12.361 1.00 88.56 295 THR A CA 1
ATOM 2215 C C . THR A 1 295 ? -10.967 15.862 -13.432 1.00 88.56 295 THR A C 1
ATOM 2217 O O . THR A 1 295 ? -11.382 15.789 -14.589 1.00 88.56 295 THR A O 1
ATOM 2220 N N . SER A 1 296 ? -10.035 16.745 -13.067 1.00 79.44 296 SER A N 1
ATOM 2221 C CA . SER A 1 296 ? -9.436 17.730 -13.973 1.00 79.44 296 SER A CA 1
ATOM 2222 C C . SER A 1 296 ? -8.342 17.121 -14.861 1.00 79.44 296 SER A C 1
ATOM 2224 O O . SER A 1 296 ? -7.849 16.016 -14.636 1.00 79.44 296 SER A O 1
ATOM 2226 N N . GLY A 1 297 ? -7.974 17.842 -15.924 1.00 69.81 297 GLY A N 1
ATOM 2227 C CA . GLY A 1 297 ? -6.866 17.474 -16.809 1.00 69.81 297 GLY A CA 1
ATOM 2228 C C . GLY A 1 297 ? -5.477 17.574 -16.144 1.00 69.81 297 GLY A C 1
ATOM 2229 O O . GLY A 1 297 ? -5.371 17.851 -14.956 1.00 69.81 297 GLY A O 1
ATOM 2230 N N . PRO A 1 298 ? -4.384 17.374 -16.901 1.00 61.44 298 PRO A N 1
ATOM 2231 C CA . PRO A 1 298 ? -3.021 17.260 -16.357 1.00 61.44 298 PRO A CA 1
ATOM 2232 C C . PRO A 1 298 ? -2.440 18.540 -15.707 1.00 61.44 298 PRO A C 1
ATOM 2234 O O . PRO A 1 298 ? -1.462 18.452 -14.967 1.00 61.44 298 PRO A O 1
ATOM 2237 N N . GLN A 1 299 ? -3.023 19.723 -15.934 1.00 65.12 299 GLN A N 1
ATOM 2238 C CA . GLN A 1 299 ? -2.528 21.007 -15.406 1.00 65.12 299 GLN A CA 1
ATOM 2239 C C . GLN A 1 299 ? -3.187 21.383 -14.072 1.00 65.12 299 GLN A C 1
ATOM 2241 O O . GLN A 1 299 ? -4.046 22.256 -14.003 1.00 65.12 299 GLN A O 1
ATOM 2246 N N . THR A 1 300 ? -2.804 20.692 -13.002 1.00 82.31 300 THR A N 1
ATOM 2247 C CA . THR A 1 300 ? -3.450 20.827 -11.680 1.00 82.31 300 THR A CA 1
ATOM 2248 C C . THR A 1 300 ? -2.459 21.009 -10.526 1.00 82.31 300 THR A C 1
ATOM 2250 O O . THR A 1 300 ? -2.834 20.855 -9.365 1.00 82.31 300 THR A O 1
ATOM 2253 N N . ALA A 1 301 ? -1.203 21.366 -10.827 1.00 84.81 301 ALA A N 1
ATOM 2254 C CA . ALA A 1 301 ? -0.129 21.543 -9.842 1.00 84.81 301 ALA A CA 1
ATOM 2255 C C . ALA A 1 301 ? -0.485 22.554 -8.740 1.00 84.81 301 ALA A C 1
ATOM 2257 O O . ALA A 1 301 ? -0.239 22.296 -7.565 1.00 84.81 301 ALA A O 1
ATOM 2258 N N . GLU A 1 302 ? -1.140 23.659 -9.101 1.00 88.00 302 GLU A N 1
ATOM 2259 C CA . GLU A 1 302 ? -1.597 24.679 -8.149 1.00 88.00 302 GLU A CA 1
ATOM 2260 C C . GLU A 1 302 ? -2.641 24.134 -7.167 1.00 88.00 302 GLU A C 1
ATOM 2262 O O . GLU A 1 302 ? -2.568 24.419 -5.973 1.00 88.00 302 GLU A O 1
ATOM 2267 N N . ILE A 1 303 ? -3.567 23.287 -7.639 1.00 91.62 303 ILE A N 1
ATOM 2268 C CA . ILE A 1 303 ? -4.558 22.629 -6.773 1.00 91.62 303 ILE A CA 1
ATOM 2269 C C . ILE A 1 303 ? -3.844 21.705 -5.781 1.00 91.62 303 ILE A C 1
ATOM 2271 O O . ILE A 1 303 ? -4.168 21.716 -4.595 1.00 91.62 303 ILE A O 1
ATOM 2275 N N . ARG A 1 304 ? -2.836 20.946 -6.237 1.00 91.12 304 ARG A N 1
ATOM 2276 C CA . ARG A 1 304 ? -2.042 20.069 -5.358 1.00 91.12 304 ARG A CA 1
ATOM 2277 C C . ARG A 1 304 ? -1.286 20.860 -4.302 1.00 91.12 304 ARG A C 1
ATOM 2279 O O . ARG A 1 304 ? -1.319 20.489 -3.134 1.00 91.12 304 ARG A O 1
ATOM 2286 N N . ALA A 1 305 ? -0.617 21.937 -4.711 1.00 89.94 305 ALA A N 1
ATOM 2287 C CA . ALA A 1 305 ? 0.133 22.802 -3.810 1.00 89.94 305 ALA A CA 1
ATOM 2288 C C . ALA A 1 305 ? -0.791 23.446 -2.767 1.00 89.94 305 ALA A C 1
ATOM 2290 O O . ALA A 1 305 ? -0.496 23.383 -1.578 1.00 89.94 305 ALA A O 1
ATOM 2291 N N . SER A 1 306 ? -1.941 23.979 -3.197 1.00 92.94 306 SER A N 1
ATOM 2292 C CA . SER A 1 306 ? -2.942 24.568 -2.302 1.00 92.94 306 SER A CA 1
ATOM 2293 C C . SER A 1 306 ? -3.468 23.555 -1.281 1.00 92.94 306 SER A C 1
ATOM 2295 O O . SER A 1 306 ? -3.432 23.838 -0.082 1.00 92.94 306 SER A O 1
ATOM 2297 N N . ALA A 1 307 ? -3.862 22.358 -1.730 1.00 94.94 307 ALA A N 1
ATOM 2298 C CA . ALA A 1 307 ? -4.320 21.291 -0.843 1.00 94.94 307 ALA A CA 1
ATOM 2299 C C . ALA A 1 307 ? -3.216 20.874 0.140 1.00 94.94 307 ALA A C 1
ATOM 2301 O O . ALA A 1 307 ? -3.451 20.800 1.343 1.00 94.94 307 ALA A O 1
ATOM 2302 N N . ALA A 1 308 ? -1.982 20.678 -0.338 1.00 93.50 308 ALA A N 1
ATOM 2303 C CA . ALA A 1 308 ? -0.852 20.324 0.517 1.00 93.50 308 ALA A CA 1
ATOM 2304 C C . ALA A 1 308 ? -0.573 21.392 1.590 1.00 93.50 308 ALA A C 1
ATOM 2306 O O . ALA A 1 308 ? -0.311 21.044 2.742 1.00 93.50 308 ALA A O 1
ATOM 2307 N N . THR A 1 309 ? -0.664 22.681 1.249 1.00 93.19 309 THR A N 1
ATOM 2308 C CA . THR A 1 309 ? -0.517 23.781 2.213 1.00 93.19 309 THR A CA 1
ATOM 2309 C C . THR A 1 309 ? -1.613 23.751 3.276 1.00 93.19 309 THR A C 1
ATOM 2311 O O . THR A 1 309 ? -1.294 23.815 4.463 1.00 93.19 309 THR A O 1
ATOM 2314 N N . GLN A 1 310 ? -2.883 23.606 2.884 1.00 95.31 310 GLN A N 1
ATOM 2315 C CA . GLN A 1 310 ? -3.998 23.527 3.836 1.00 95.31 310 GLN A CA 1
ATOM 2316 C C . GLN A 1 310 ? -3.872 22.309 4.760 1.00 95.31 310 GLN A C 1
ATOM 2318 O O . GLN A 1 310 ? -3.982 22.436 5.979 1.00 95.31 310 GLN A O 1
ATOM 2323 N N . MET A 1 311 ? -3.550 21.144 4.196 1.00 96.50 311 MET A N 1
ATOM 2324 C CA . MET A 1 311 ? -3.339 19.914 4.961 1.00 96.50 311 MET A CA 1
ATOM 2325 C C . MET A 1 311 ? -2.161 20.044 5.937 1.00 96.50 311 MET A C 1
ATOM 2327 O O . MET A 1 311 ? -2.269 19.629 7.089 1.00 96.50 311 MET A O 1
ATOM 2331 N N . THR A 1 312 ? -1.058 20.672 5.524 1.00 94.06 312 THR A N 1
ATOM 2332 C CA . THR A 1 312 ? 0.089 20.931 6.415 1.00 94.06 312 THR A CA 1
ATOM 2333 C C . THR A 1 312 ? -0.287 21.867 7.566 1.00 94.06 312 THR A C 1
ATOM 2335 O O . THR A 1 312 ? 0.190 21.681 8.682 1.00 94.06 312 THR A O 1
ATOM 2338 N N . GLY A 1 313 ? -1.160 22.849 7.316 1.00 93.81 313 GLY A N 1
ATOM 2339 C CA . GLY A 1 313 ? -1.682 23.743 8.351 1.00 93.81 313 GLY A CA 1
ATOM 2340 C C . GLY A 1 313 ? -2.519 23.019 9.411 1.00 93.81 313 GLY A C 1
ATOM 2341 O O . GLY A 1 313 ? -2.398 23.337 10.590 1.00 93.81 313 GLY A O 1
ATOM 2342 N N . LEU A 1 314 ? -3.308 22.019 9.003 1.00 94.12 314 LEU A N 1
ATOM 2343 C CA . LEU A 1 314 ? -4.111 21.184 9.907 1.00 94.12 314 LEU A CA 1
ATOM 2344 C C . LEU A 1 314 ? -3.271 20.229 10.765 1.00 94.12 314 LEU A C 1
ATOM 2346 O O . LEU A 1 314 ? -3.617 19.974 11.914 1.00 94.12 314 LEU A O 1
ATOM 2350 N N . ALA A 1 315 ? -2.166 19.704 10.230 1.00 91.00 315 ALA A N 1
ATOM 2351 C CA . ALA A 1 315 ? -1.285 18.789 10.956 1.00 91.00 315 ALA A CA 1
ATOM 2352 C C . ALA A 1 315 ? 0.199 19.168 10.780 1.00 91.00 315 ALA A C 1
ATOM 2354 O O . ALA A 1 315 ? 0.926 18.524 10.010 1.00 91.00 315 ALA A O 1
ATOM 2355 N N . PRO A 1 316 ? 0.677 20.204 11.498 1.00 87.62 316 PRO A N 1
ATOM 2356 C CA . PRO A 1 316 ? 2.064 20.645 11.412 1.00 87.62 316 PRO A CA 1
ATOM 2357 C C . PRO A 1 316 ? 3.049 19.542 11.821 1.00 87.62 316 PRO A C 1
ATOM 2359 O O . PRO A 1 316 ? 2.815 18.787 12.761 1.00 87.62 316 PRO A O 1
ATOM 2362 N N . GLY A 1 317 ? 4.192 19.470 11.135 1.00 83.69 317 GLY A N 1
ATOM 2363 C CA . GLY A 1 317 ? 5.262 18.510 11.441 1.00 83.69 317 GLY A CA 1
ATOM 2364 C C . GLY A 1 317 ? 5.121 17.139 10.769 1.00 83.69 317 GLY A C 1
ATOM 2365 O O . GLY A 1 317 ? 6.068 16.352 10.811 1.00 83.69 317 GLY A O 1
ATOM 2366 N N . ILE A 1 318 ? 4.002 16.864 10.091 1.00 85.69 318 ILE A N 1
ATOM 2367 C CA . ILE A 1 318 ? 3.868 15.694 9.220 1.00 85.69 318 ILE A CA 1
ATOM 2368 C C . ILE A 1 318 ? 4.601 15.943 7.900 1.00 85.69 318 ILE A C 1
ATOM 2370 O O . ILE A 1 318 ? 4.412 16.966 7.249 1.00 85.69 318 ILE A O 1
ATOM 2374 N N . GLY A 1 319 ? 5.449 14.990 7.500 1.00 80.81 319 GLY A N 1
ATOM 2375 C CA . GLY A 1 319 ? 6.212 15.090 6.257 1.00 80.81 319 GLY A CA 1
ATOM 2376 C C . GLY A 1 319 ? 5.327 14.958 5.018 1.00 80.81 319 GLY A C 1
ATOM 2377 O O . GLY A 1 319 ? 5.308 15.847 4.174 1.00 80.81 319 GLY A O 1
ATOM 2378 N N . HIS A 1 320 ? 4.597 13.847 4.900 1.00 88.31 320 HIS A N 1
ATOM 2379 C CA . HIS A 1 320 ? 3.759 13.550 3.737 1.00 88.31 320 HIS A CA 1
ATOM 2380 C C . HIS A 1 320 ? 2.287 13.812 4.052 1.00 88.31 320 HIS A C 1
ATOM 2382 O O . HIS A 1 320 ? 1.737 13.204 4.963 1.00 88.31 320 HIS A O 1
ATOM 2388 N N . VAL A 1 321 ? 1.647 14.688 3.275 1.00 93.81 321 VAL A N 1
ATOM 2389 C CA . VAL A 1 321 ? 0.211 14.998 3.418 1.00 93.81 321 VAL A CA 1
ATOM 2390 C C . VAL A 1 321 ? -0.638 14.466 2.262 1.00 93.81 321 VAL A C 1
ATOM 2392 O O . VAL A 1 321 ? -1.823 14.202 2.436 1.00 93.81 321 VAL A O 1
ATOM 2395 N N . LEU A 1 322 ? -0.027 14.216 1.100 1.00 94.50 322 LEU A N 1
ATOM 2396 C CA . LEU A 1 322 ? -0.679 13.631 -0.074 1.00 94.50 322 LEU A CA 1
ATOM 2397 C C . LEU A 1 322 ? -0.044 12.289 -0.442 1.00 94.50 322 LEU A C 1
ATOM 2399 O O . LEU A 1 322 ? 1.180 12.155 -0.478 1.00 94.50 322 LEU A O 1
ATOM 2403 N N . ALA A 1 323 ? -0.888 11.328 -0.807 1.00 94.00 323 ALA A N 1
ATOM 2404 C CA . ALA A 1 323 ? -0.504 10.085 -1.460 1.00 94.00 323 ALA A CA 1
ATOM 2405 C C . ALA A 1 323 ? -0.957 10.108 -2.925 1.00 94.00 323 ALA A C 1
ATOM 2407 O O . ALA A 1 323 ? -2.076 10.525 -3.232 1.00 94.00 323 ALA A O 1
ATOM 2408 N N . VAL A 1 324 ? -0.096 9.633 -3.830 1.00 93.88 324 VAL A N 1
ATOM 2409 C CA . VAL A 1 324 ? -0.337 9.703 -5.278 1.00 93.88 324 VAL A CA 1
ATOM 2410 C C . VAL A 1 324 ? -0.137 8.350 -5.936 1.00 93.88 324 VAL A C 1
ATOM 2412 O O . VAL A 1 324 ? 0.862 7.669 -5.693 1.00 93.88 324 VAL A O 1
ATOM 2415 N N . ASP A 1 325 ? -1.077 7.994 -6.804 1.00 95.44 325 ASP A N 1
ATOM 2416 C CA . ASP A 1 325 ? -0.915 6.945 -7.804 1.00 95.44 325 ASP A CA 1
ATOM 2417 C C . ASP A 1 325 ? -1.231 7.515 -9.187 1.00 95.44 325 ASP A C 1
ATOM 2419 O O . ASP A 1 325 ? -2.122 8.348 -9.328 1.00 95.44 325 ASP A O 1
ATOM 2423 N N . VAL A 1 326 ? -0.505 7.088 -10.219 1.00 95.62 326 VAL A N 1
ATOM 2424 C CA . VAL A 1 326 ? -0.657 7.643 -11.570 1.00 95.62 326 VAL A CA 1
ATOM 2425 C C . VAL A 1 326 ? -1.277 6.619 -12.508 1.00 95.62 326 VAL A C 1
ATOM 2427 O O . VAL A 1 326 ? -0.766 5.509 -12.658 1.00 95.62 326 VAL A O 1
ATOM 2430 N N . ARG A 1 327 ? -2.348 7.015 -13.197 1.00 95.69 327 ARG A N 1
ATOM 2431 C CA . ARG A 1 327 ? -2.853 6.326 -14.383 1.00 95.69 327 ARG A CA 1
ATOM 2432 C C . ARG A 1 327 ? -2.081 6.805 -15.605 1.00 95.69 327 ARG A C 1
ATOM 2434 O O . ARG A 1 327 ? -2.112 7.987 -15.958 1.00 95.69 327 ARG A O 1
ATOM 2441 N N . LEU A 1 328 ? -1.409 5.880 -16.276 1.00 95.81 328 LEU A N 1
ATOM 2442 C CA . LEU A 1 328 ? -0.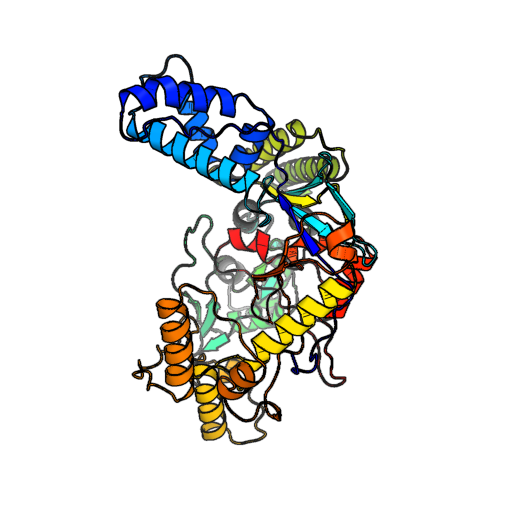678 6.180 -17.498 1.00 95.81 328 LEU A CA 1
ATOM 2443 C C . LEU A 1 328 ? -1.654 6.545 -18.620 1.00 95.81 328 LEU A C 1
ATOM 2445 O O . LEU A 1 328 ? -2.653 5.863 -18.845 1.00 95.81 328 LEU A O 1
ATOM 2449 N N . ASN A 1 329 ? -1.336 7.599 -19.370 1.00 94.12 329 ASN A N 1
ATOM 2450 C CA . ASN A 1 329 ? -1.943 7.842 -20.665 1.00 94.12 329 ASN A CA 1
ATOM 2451 C C . ASN A 1 329 ? -1.280 6.919 -21.684 1.00 94.12 329 ASN A C 1
ATOM 2453 O O . ASN A 1 329 ? -0.315 7.293 -22.335 1.00 94.12 329 ASN A O 1
ATOM 2457 N N . GLY A 1 330 ? -1.753 5.682 -21.774 1.00 92.75 330 GLY A N 1
ATOM 2458 C CA . GLY A 1 330 ? -1.186 4.711 -22.695 1.00 92.75 330 GLY A CA 1
ATOM 2459 C C . GLY A 1 330 ? -2.239 3.813 -23.317 1.00 92.75 330 GLY A C 1
ATOM 2460 O O . GLY A 1 330 ? -3.260 3.514 -22.704 1.00 92.75 330 GLY A O 1
ATOM 2461 N N . ARG A 1 331 ? -1.978 3.384 -24.551 1.00 95.12 331 ARG A N 1
ATOM 2462 C CA . ARG A 1 331 ? -2.675 2.279 -25.209 1.00 95.12 331 ARG A CA 1
ATOM 2463 C C . ARG A 1 331 ? -1.648 1.194 -25.459 1.00 95.12 331 ARG A C 1
ATOM 2465 O O . ARG A 1 331 ? -0.734 1.380 -26.264 1.00 95.12 331 ARG A O 1
ATOM 2472 N N . ILE A 1 332 ? -1.783 0.102 -24.720 1.00 96.94 332 ILE A N 1
ATOM 2473 C CA . ILE A 1 332 ? -0.848 -1.015 -24.754 1.00 96.94 332 ILE A CA 1
ATOM 2474 C C . ILE A 1 332 ? -1.650 -2.272 -25.038 1.00 96.94 332 ILE A C 1
ATOM 2476 O O . ILE A 1 332 ? -2.714 -2.475 -24.456 1.00 96.94 332 ILE A O 1
ATOM 2480 N N . THR A 1 333 ? -1.172 -3.068 -25.982 1.00 97.75 333 THR A N 1
ATOM 2481 C CA . THR A 1 333 ? -1.764 -4.348 -26.355 1.00 97.75 333 THR A CA 1
ATOM 2482 C C . THR A 1 333 ? -0.671 -5.405 -26.327 1.00 97.75 333 THR A C 1
ATOM 2484 O O . THR A 1 333 ? 0.418 -5.179 -26.860 1.00 97.75 333 THR A O 1
ATOM 2487 N N . VAL A 1 334 ? -0.946 -6.519 -25.652 1.00 97.44 334 VAL A N 1
ATOM 2488 C CA . VAL A 1 334 ? -0.012 -7.630 -25.455 1.00 97.44 334 VAL A CA 1
ATOM 2489 C C . VAL A 1 334 ? -0.535 -8.860 -26.206 1.00 97.44 334 VAL A C 1
ATOM 2491 O O . VAL A 1 334 ? -1.677 -9.259 -25.970 1.00 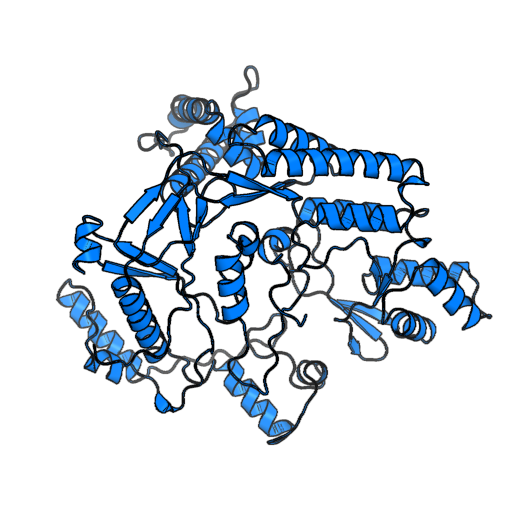97.44 334 VAL A O 1
ATOM 2494 N N . PRO A 1 335 ? 0.270 -9.480 -27.086 1.00 97.38 335 PRO A N 1
ATOM 2495 C CA . PRO A 1 335 ? -0.130 -10.698 -27.785 1.00 97.38 335 PRO A CA 1
ATOM 2496 C C . PRO A 1 335 ? -0.294 -11.899 -26.865 1.00 97.38 335 PRO A C 1
ATOM 2498 O O . PRO A 1 335 ? 0.476 -12.077 -25.923 1.00 97.38 335 PRO A O 1
ATOM 2501 N N . GLU A 1 336 ? -1.218 -12.788 -27.228 1.00 96.31 336 GLU A N 1
ATOM 2502 C CA . GLU A 1 336 ? -1.487 -14.040 -26.510 1.00 96.31 336 GLU A CA 1
ATOM 2503 C C . GLU A 1 336 ? -0.211 -14.865 -26.283 1.00 96.31 336 GLU A C 1
ATOM 2505 O O . GLU A 1 336 ? 0.073 -15.299 -25.173 1.00 96.31 336 GLU A O 1
ATOM 2510 N N . ARG A 1 337 ? 0.660 -14.957 -27.296 1.00 96.00 337 ARG A N 1
ATOM 2511 C CA . ARG A 1 337 ? 1.958 -15.653 -27.211 1.00 96.00 337 ARG A CA 1
ATOM 2512 C C . ARG A 1 337 ? 2.872 -15.172 -26.077 1.00 96.00 337 ARG A C 1
ATOM 2514 O O . ARG A 1 337 ? 3.664 -15.959 -25.564 1.00 96.00 337 ARG A O 1
ATOM 2521 N N . VAL A 1 338 ? 2.781 -13.901 -25.676 1.00 97.38 338 VAL A N 1
ATOM 2522 C CA . VAL A 1 338 ? 3.532 -13.369 -24.526 1.00 97.38 338 VAL A CA 1
ATOM 2523 C C . VAL A 1 338 ? 2.946 -13.912 -23.222 1.00 97.38 338 VAL A C 1
ATOM 2525 O O . VAL A 1 338 ? 3.693 -14.265 -22.312 1.00 97.38 338 VAL A O 1
ATOM 2528 N N . LEU A 1 339 ? 1.617 -14.015 -23.131 1.00 96.31 339 LEU A N 1
ATOM 2529 C CA . LEU A 1 339 ? 0.915 -14.566 -21.968 1.00 96.31 339 LEU A CA 1
ATOM 2530 C C . LEU A 1 339 ? 1.119 -16.079 -21.851 1.00 96.31 339 LEU A C 1
ATOM 2532 O O . LEU A 1 339 ? 1.323 -16.594 -20.749 1.00 96.31 339 LEU A O 1
ATOM 2536 N N . GLU A 1 340 ? 1.152 -16.787 -22.978 1.00 95.25 340 GLU A N 1
ATOM 2537 C CA . GLU A 1 340 ? 1.535 -18.196 -23.034 1.00 95.25 340 GLU A CA 1
ATOM 2538 C C . GLU A 1 340 ? 2.973 -18.405 -22.536 1.00 95.25 340 GLU A C 1
ATOM 2540 O O . GLU A 1 340 ? 3.225 -19.314 -21.744 1.00 95.25 340 GLU A O 1
ATOM 2545 N N . GLU A 1 341 ? 3.918 -17.549 -22.944 1.00 96.12 341 GLU A N 1
ATOM 2546 C CA . GLU A 1 341 ? 5.304 -17.615 -22.467 1.00 96.12 341 GLU A CA 1
ATOM 2547 C C . GLU A 1 341 ? 5.406 -17.297 -20.970 1.00 96.12 341 GLU A C 1
ATOM 2549 O O . GLU A 1 341 ? 6.070 -18.017 -20.226 1.00 96.12 341 GLU A O 1
ATOM 2554 N N . ALA A 1 342 ? 4.671 -16.295 -20.483 1.00 96.38 342 ALA A N 1
ATOM 2555 C CA . ALA A 1 342 ? 4.584 -16.000 -19.053 1.00 96.38 342 ALA A CA 1
ATOM 2556 C C . ALA A 1 342 ? 4.009 -17.187 -18.255 1.00 96.38 342 ALA A C 1
ATOM 2558 O O . ALA A 1 342 ? 4.479 -17.499 -17.158 1.00 96.38 342 ALA A O 1
ATOM 2559 N N . THR A 1 343 ? 3.026 -17.888 -18.822 1.00 95.31 343 THR A N 1
ATOM 2560 C CA . THR A 1 343 ? 2.418 -19.089 -18.236 1.00 95.31 343 THR A CA 1
ATOM 2561 C C . THR A 1 343 ? 3.405 -20.259 -18.188 1.00 95.31 343 THR A C 1
ATOM 2563 O O . THR A 1 343 ? 3.482 -20.973 -17.179 1.00 95.31 343 THR A O 1
ATOM 2566 N N . ARG A 1 344 ? 4.206 -20.444 -19.246 1.00 94.31 344 ARG A N 1
ATOM 2567 C CA . ARG A 1 344 ? 5.310 -21.417 -19.270 1.00 94.31 344 ARG A CA 1
ATOM 2568 C C . ARG A 1 344 ? 6.357 -21.081 -18.210 1.00 94.31 344 ARG A C 1
ATOM 2570 O O . ARG A 1 344 ? 6.692 -21.952 -17.407 1.00 94.31 344 ARG A O 1
ATOM 2577 N N . ALA A 1 345 ? 6.791 -19.824 -18.131 1.00 95.31 345 ALA A N 1
ATOM 2578 C CA . ALA A 1 345 ? 7.741 -19.356 -17.124 1.00 95.31 345 ALA A CA 1
ATOM 2579 C C . ALA A 1 345 ? 7.230 -19.606 -15.695 1.00 95.31 345 ALA A C 1
ATOM 2581 O O . ALA A 1 345 ? 7.949 -20.168 -14.870 1.00 95.31 345 ALA A O 1
ATOM 2582 N N . ALA A 1 346 ? 5.966 -19.284 -15.405 1.00 94.62 346 ALA A N 1
ATOM 2583 C CA . ALA A 1 346 ? 5.348 -19.571 -14.111 1.00 94.62 346 ALA A CA 1
ATOM 2584 C C . ALA A 1 346 ? 5.325 -21.073 -13.778 1.00 94.62 346 ALA A C 1
ATOM 2586 O O . ALA A 1 346 ? 5.615 -21.465 -12.646 1.00 94.62 346 ALA A O 1
ATOM 2587 N N . SER A 1 347 ? 5.010 -21.919 -14.761 1.00 92.38 347 SER A N 1
ATOM 2588 C CA . SER A 1 347 ? 4.958 -23.375 -14.581 1.00 92.38 347 SER A CA 1
ATOM 2589 C C . SER A 1 347 ? 6.346 -23.953 -14.285 1.00 92.38 347 SER A C 1
ATOM 2591 O O . SER A 1 347 ? 6.490 -24.817 -13.420 1.00 92.38 347 SER A O 1
ATOM 2593 N N . VAL A 1 348 ? 7.385 -23.421 -14.932 1.00 93.75 348 VAL A N 1
ATOM 2594 C CA . VAL A 1 348 ? 8.787 -23.791 -14.691 1.00 93.75 348 VAL A CA 1
ATOM 2595 C C . VAL A 1 348 ? 9.257 -23.309 -13.322 1.00 93.75 348 VAL A C 1
ATOM 2597 O O . VAL A 1 348 ? 9.844 -24.090 -12.580 1.00 93.75 348 VAL A O 1
ATOM 2600 N N . LEU A 1 349 ? 8.953 -22.066 -12.936 1.00 93.50 349 LEU A N 1
ATOM 2601 C CA . LEU A 1 349 ? 9.280 -21.540 -11.606 1.00 93.50 349 LEU A CA 1
ATOM 2602 C C . LEU A 1 349 ? 8.637 -22.373 -10.492 1.00 93.50 349 LEU A C 1
ATOM 2604 O O . LEU A 1 349 ? 9.283 -22.671 -9.489 1.00 93.50 349 LEU A O 1
ATOM 2608 N N . LEU A 1 350 ? 7.384 -22.789 -10.684 1.00 91.06 350 LEU A N 1
ATOM 2609 C CA . LEU A 1 350 ? 6.695 -23.677 -9.756 1.00 91.06 350 LEU A CA 1
ATOM 2610 C C . LEU A 1 350 ? 7.352 -25.065 -9.709 1.00 91.06 350 LEU A C 1
ATOM 2612 O O . LEU A 1 350 ? 7.572 -25.592 -8.620 1.00 91.06 350 LEU A O 1
ATOM 2616 N N . ARG A 1 351 ? 7.701 -25.641 -10.867 1.00 91.19 351 ARG A N 1
ATOM 2617 C CA . ARG A 1 351 ? 8.397 -26.937 -10.967 1.00 91.19 351 ARG A CA 1
ATOM 2618 C C . ARG A 1 351 ? 9.770 -26.916 -10.298 1.00 91.19 351 ARG A C 1
ATOM 2620 O O . ARG A 1 351 ? 10.147 -27.880 -9.641 1.00 91.19 351 ARG A O 1
ATOM 2627 N N . LEU A 1 352 ? 10.487 -25.803 -10.424 1.00 92.56 352 LEU A N 1
ATOM 2628 C CA . LEU A 1 352 ? 11.814 -25.598 -9.852 1.00 92.56 352 LEU A CA 1
ATOM 2629 C C . LEU A 1 352 ? 11.791 -25.104 -8.400 1.00 92.56 352 LEU A C 1
ATOM 2631 O O . LEU A 1 352 ? 12.872 -24.909 -7.835 1.00 92.56 352 LEU A O 1
ATOM 2635 N N . SER A 1 353 ? 10.619 -24.922 -7.782 1.00 90.12 353 SER A N 1
ATOM 2636 C CA . SER A 1 353 ? 10.510 -24.531 -6.374 1.00 90.12 353 SER A CA 1
ATOM 2637 C C . SER A 1 353 ? 11.279 -25.500 -5.477 1.00 90.12 353 SER A C 1
ATOM 2639 O O . SER A 1 353 ? 11.167 -26.717 -5.601 1.00 90.12 353 SER A O 1
ATOM 2641 N N . THR A 1 354 ? 12.051 -24.960 -4.535 1.00 88.69 354 THR A N 1
ATOM 2642 C CA . THR A 1 354 ? 12.748 -25.756 -3.510 1.00 88.69 354 THR A CA 1
ATOM 2643 C C . THR A 1 354 ? 11.840 -26.120 -2.336 1.00 88.69 354 THR A C 1
ATOM 2645 O O . THR A 1 354 ? 12.259 -26.832 -1.427 1.00 88.69 354 THR A O 1
ATOM 2648 N N . GLN A 1 355 ? 10.603 -25.615 -2.333 1.00 87.81 355 GLN A N 1
ATOM 2649 C CA . GLN A 1 355 ? 9.616 -25.797 -1.269 1.00 87.81 355 GLN A CA 1
ATOM 2650 C C . GLN A 1 355 ? 8.258 -26.239 -1.849 1.00 87.81 355 GLN A C 1
ATOM 2652 O O . GLN A 1 355 ? 7.248 -25.571 -1.617 1.00 87.81 355 GLN A O 1
ATOM 2657 N N . PRO A 1 356 ? 8.210 -27.337 -2.630 1.00 87.94 356 PRO A N 1
ATOM 2658 C CA . PRO A 1 356 ? 7.001 -27.774 -3.341 1.00 87.94 356 PRO A CA 1
ATOM 2659 C C . PRO A 1 356 ? 5.846 -28.190 -2.413 1.00 87.94 356 PRO A C 1
ATOM 2661 O O . PRO A 1 356 ? 4.684 -28.102 -2.799 1.00 87.94 356 PRO A O 1
ATOM 2664 N N . PHE A 1 357 ? 6.158 -28.584 -1.176 1.00 87.44 357 PHE A N 1
ATOM 2665 C CA . PHE A 1 357 ? 5.191 -29.002 -0.150 1.00 87.44 357 PHE A CA 1
ATOM 2666 C C . PHE A 1 357 ? 5.044 -27.972 0.984 1.00 87.44 357 PHE A C 1
ATOM 2668 O O . PHE A 1 357 ? 4.504 -28.274 2.045 1.00 87.44 357 PHE A O 1
ATOM 2675 N N . GLY A 1 358 ? 5.560 -26.756 0.782 1.00 86.31 358 GLY A N 1
ATOM 2676 C CA . GLY A 1 358 ? 5.619 -25.707 1.796 1.00 86.31 358 GLY A CA 1
ATOM 2677 C C . GLY A 1 358 ? 7.010 -25.521 2.405 1.00 86.31 358 GLY A C 1
ATOM 2678 O O . GLY A 1 358 ? 7.960 -26.258 2.137 1.00 86.31 358 GLY A O 1
ATOM 2679 N N . THR A 1 359 ? 7.150 -24.469 3.211 1.00 86.38 359 THR A N 1
ATOM 2680 C CA . THR A 1 359 ? 8.4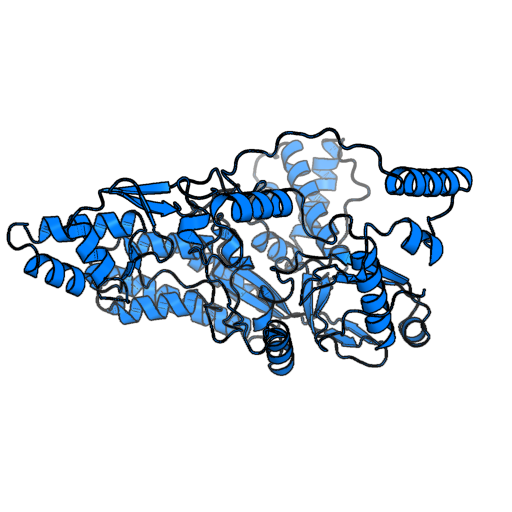26 -24.145 3.861 1.00 86.38 359 THR A CA 1
ATOM 2681 C C . THR A 1 359 ? 8.709 -25.122 5.003 1.00 86.38 359 THR A C 1
ATOM 2683 O O . THR A 1 359 ? 7.785 -25.656 5.615 1.00 86.38 359 THR A O 1
ATOM 2686 N N . ALA A 1 360 ? 9.983 -25.296 5.371 1.00 85.62 360 ALA A N 1
ATOM 2687 C CA . ALA A 1 360 ? 10.354 -26.122 6.524 1.00 85.62 360 ALA A CA 1
ATOM 2688 C C . ALA A 1 360 ? 9.633 -25.695 7.819 1.00 85.62 360 ALA A C 1
ATOM 2690 O O . ALA A 1 360 ? 9.229 -26.541 8.609 1.00 85.62 360 ALA A O 1
ATOM 2691 N N . ALA A 1 361 ? 9.417 -24.388 8.007 1.00 87.81 361 ALA A N 1
ATOM 2692 C CA . ALA A 1 361 ? 8.687 -23.864 9.158 1.00 87.81 361 ALA A CA 1
ATOM 2693 C C . ALA A 1 361 ? 7.213 -24.297 9.167 1.00 87.81 361 ALA A C 1
ATOM 2695 O O . ALA A 1 361 ? 6.685 -24.616 10.226 1.00 87.81 361 ALA A O 1
ATOM 2696 N N . TRP A 1 362 ? 6.556 -24.335 8.006 1.00 89.81 362 TRP A N 1
ATOM 2697 C CA . TRP A 1 362 ? 5.167 -24.789 7.899 1.00 89.81 362 TRP A CA 1
ATOM 2698 C C . TRP A 1 362 ? 5.034 -26.308 8.006 1.00 89.81 362 TRP A C 1
ATOM 2700 O O . TRP A 1 362 ? 4.077 -26.779 8.613 1.00 89.81 362 TRP A O 1
ATOM 2710 N N . LEU A 1 363 ? 6.003 -27.069 7.490 1.00 90.00 363 LEU A N 1
ATOM 2711 C CA . LEU A 1 363 ? 6.047 -28.525 7.656 1.00 90.00 363 LEU A CA 1
ATOM 2712 C C . LEU A 1 363 ? 6.226 -28.922 9.129 1.00 90.00 363 LEU A C 1
ATOM 2714 O O . LEU A 1 363 ? 5.480 -29.767 9.621 1.00 90.00 363 LEU A O 1
ATOM 2718 N N . ASP A 1 364 ? 7.149 -28.273 9.849 1.00 90.81 364 ASP A N 1
ATOM 2719 C CA . ASP A 1 364 ? 7.307 -28.442 11.303 1.00 90.81 364 ASP A CA 1
ATOM 2720 C C . ASP A 1 364 ? 6.023 -28.064 12.051 1.00 90.81 364 ASP A C 1
ATOM 2722 O O . ASP A 1 364 ? 5.532 -28.828 12.882 1.00 90.81 364 ASP A O 1
ATOM 2726 N N . TYR A 1 365 ? 5.432 -26.914 11.716 1.00 92.88 365 TYR A N 1
ATOM 2727 C CA . TYR A 1 365 ? 4.203 -26.452 12.352 1.00 92.88 365 TYR A CA 1
ATOM 2728 C C . TYR A 1 365 ? 3.040 -27.430 12.147 1.00 92.88 365 TYR A C 1
ATOM 2730 O O . TYR A 1 365 ? 2.339 -27.769 13.100 1.00 92.88 365 TYR A O 1
ATOM 2738 N N . HIS A 1 366 ? 2.878 -27.950 10.928 1.00 93.06 366 HIS A N 1
ATOM 2739 C CA . HIS A 1 366 ? 1.888 -28.973 10.602 1.00 93.06 366 HIS A CA 1
ATOM 2740 C C . HIS A 1 366 ? 2.153 -30.295 11.341 1.00 93.06 366 HIS A C 1
ATOM 2742 O O . HIS A 1 366 ? 1.223 -30.890 11.885 1.00 93.06 366 HIS A O 1
ATOM 2748 N N . ALA A 1 367 ? 3.410 -30.744 11.429 1.00 93.88 367 ALA A N 1
ATOM 2749 C CA . ALA A 1 367 ? 3.768 -31.939 12.191 1.00 93.88 367 ALA A CA 1
ATOM 2750 C C . ALA A 1 367 ? 3.443 -31.775 13.685 1.00 93.88 367 ALA A C 1
ATOM 2752 O O . ALA A 1 367 ? 2.810 -32.644 14.283 1.00 93.88 367 ALA A O 1
ATOM 2753 N N . ARG A 1 368 ? 3.794 -30.628 14.280 1.00 94.44 368 ARG A N 1
ATOM 2754 C CA . ARG A 1 368 ? 3.461 -30.288 15.673 1.00 94.44 368 ARG A CA 1
ATOM 2755 C C . ARG A 1 368 ? 1.952 -30.211 15.902 1.00 94.44 368 ARG A C 1
ATOM 2757 O O . ARG A 1 368 ? 1.480 -30.697 16.929 1.00 94.44 368 ARG A O 1
ATOM 2764 N N . PHE A 1 369 ? 1.201 -29.661 14.947 1.00 96.50 369 PHE A N 1
ATOM 2765 C CA . PHE A 1 369 ? -0.262 -29.648 14.975 1.00 96.50 369 PHE A CA 1
ATOM 2766 C C . PHE A 1 369 ? -0.833 -31.059 15.028 1.00 96.50 369 PHE A C 1
ATOM 2768 O O . PHE A 1 369 ? -1.590 -31.376 15.943 1.00 96.50 369 PHE A O 1
ATOM 2775 N N . ARG A 1 370 ? -0.411 -31.932 14.110 1.00 96.19 370 ARG A N 1
ATOM 2776 C CA . ARG A 1 370 ? -0.873 -33.324 14.069 1.00 96.19 370 ARG A CA 1
ATOM 2777 C C . ARG A 1 370 ? -0.507 -34.099 15.329 1.00 96.19 370 ARG A C 1
ATOM 2779 O O . ARG A 1 370 ? -1.334 -34.860 15.813 1.00 96.19 370 ARG A O 1
ATOM 2786 N N . THR A 1 371 ? 0.688 -33.890 15.876 1.00 96.31 371 THR A N 1
ATOM 2787 C CA . THR A 1 371 ? 1.122 -34.542 17.120 1.00 96.31 371 THR A CA 1
ATOM 2788 C C . THR A 1 371 ? 0.303 -34.087 18.328 1.00 96.31 371 THR A C 1
ATOM 2790 O O . THR A 1 371 ? -0.012 -34.906 19.185 1.00 96.31 371 THR A O 1
ATOM 2793 N N . ARG A 1 372 ? -0.048 -32.795 18.417 1.00 96.75 372 ARG A N 1
ATOM 2794 C CA . ARG A 1 372 ? -0.786 -32.242 19.566 1.00 96.75 372 ARG A CA 1
ATOM 2795 C C . ARG A 1 372 ? -2.290 -32.501 19.497 1.00 96.75 372 ARG A C 1
ATOM 2797 O O . ARG A 1 372 ? -2.881 -32.819 20.522 1.00 96.75 372 ARG A O 1
ATOM 2804 N N . TYR A 1 373 ? -2.899 -32.317 18.328 1.00 97.12 373 TYR A N 1
ATOM 2805 C CA . TYR A 1 373 ? -4.359 -32.303 18.173 1.00 97.12 373 TYR A CA 1
ATOM 2806 C C . TYR A 1 373 ? -4.912 -33.515 17.414 1.00 97.12 373 TYR A C 1
ATOM 2808 O O . TYR A 1 373 ? -6.093 -33.820 17.541 1.00 97.12 373 TYR A O 1
ATOM 2816 N N . GLY A 1 374 ? -4.077 -34.235 16.661 1.00 94.81 374 GLY A N 1
ATOM 2817 C CA . GLY A 1 374 ? -4.502 -35.365 15.835 1.00 94.81 374 GLY A CA 1
ATOM 2818 C C . GLY A 1 374 ? -5.078 -34.962 14.467 1.00 94.81 374 GLY A C 1
ATOM 2819 O O . GLY A 1 374 ? -5.270 -33.780 14.172 1.00 94.81 374 GLY A O 1
ATOM 2820 N N . PRO A 1 375 ? -5.310 -35.942 13.575 1.00 93.62 375 PRO A N 1
ATOM 2821 C CA . PRO A 1 375 ? -5.933 -35.710 12.274 1.00 93.62 375 PRO A CA 1
ATOM 2822 C C . PRO A 1 375 ? -7.425 -35.366 12.418 1.00 93.62 375 PRO A C 1
ATOM 2824 O O . PRO A 1 375 ? -8.109 -35.911 13.278 1.00 93.62 375 PRO A O 1
ATOM 2827 N N . GLY A 1 376 ? -7.936 -34.481 11.558 1.00 91.81 376 GLY A N 1
ATOM 2828 C CA . GLY A 1 376 ? -9.351 -34.077 11.548 1.00 91.81 376 GLY A CA 1
ATOM 2829 C C . GLY A 1 376 ? -9.762 -33.103 12.660 1.00 91.81 376 GLY A C 1
ATOM 2830 O O . GLY A 1 376 ? -10.917 -32.688 12.700 1.00 91.81 376 GLY A O 1
ATOM 2831 N N . ALA A 1 377 ? -8.841 -32.710 13.546 1.00 94.81 377 ALA A N 1
ATOM 2832 C CA . ALA A 1 377 ? -9.121 -31.745 14.600 1.00 94.81 377 ALA A CA 1
ATOM 2833 C C . ALA A 1 377 ? -9.379 -30.340 14.031 1.00 94.81 377 ALA A C 1
ATOM 2835 O O . ALA A 1 377 ? -8.579 -29.810 13.257 1.00 94.81 377 ALA A O 1
ATOM 2836 N N . LEU A 1 378 ? -10.472 -29.717 14.475 1.00 96.06 378 LEU A N 1
ATOM 2837 C CA . LEU A 1 378 ? -10.792 -28.319 14.199 1.00 96.06 378 LEU A CA 1
ATOM 2838 C C . LEU A 1 378 ? -10.404 -27.482 15.419 1.00 96.06 378 LEU A C 1
ATOM 2840 O O . LEU A 1 378 ? -11.070 -27.531 16.451 1.00 96.06 378 LEU A O 1
ATOM 2844 N N . VAL A 1 379 ? -9.306 -26.736 15.302 1.00 95.81 379 VAL A N 1
ATOM 2845 C CA . VAL A 1 379 ? -8.803 -25.850 16.361 1.00 95.81 379 VAL A CA 1
ATOM 2846 C C . VAL A 1 379 ? -8.982 -24.402 15.907 1.00 95.81 379 VAL A C 1
ATOM 2848 O O . VAL A 1 379 ? -8.493 -24.055 14.827 1.00 95.81 379 VAL A O 1
ATOM 2851 N N . PRO A 1 380 ? -9.644 -23.534 16.693 1.00 94.31 380 PRO A N 1
ATOM 2852 C CA . PRO A 1 380 ? -9.759 -22.119 16.363 1.00 94.31 380 PRO A CA 1
ATOM 2853 C C . PRO A 1 380 ? -8.382 -21.486 16.143 1.00 94.31 380 PRO A C 1
ATOM 2855 O O . PRO A 1 380 ? -7.479 -21.643 16.963 1.00 94.31 380 PRO A O 1
ATOM 2858 N N . VAL A 1 381 ? -8.216 -20.721 15.057 1.00 93.12 381 VAL A N 1
ATOM 2859 C CA . VAL A 1 381 ? -6.910 -20.145 14.673 1.00 93.12 381 VAL A CA 1
ATOM 2860 C C . VAL A 1 381 ? -6.283 -19.339 15.813 1.00 93.12 381 VAL A C 1
ATOM 2862 O O . VAL A 1 381 ? -5.079 -19.427 16.030 1.00 93.12 381 VAL A O 1
ATOM 2865 N N . ARG A 1 382 ? -7.091 -18.600 16.584 1.00 89.62 382 ARG A N 1
ATOM 2866 C CA . ARG A 1 382 ? -6.614 -17.809 17.731 1.00 89.62 382 ARG A CA 1
ATOM 2867 C C . ARG A 1 382 ? -6.072 -18.671 18.867 1.00 89.62 382 ARG A C 1
ATOM 2869 O O . ARG A 1 382 ? -5.068 -18.306 19.463 1.00 89.62 382 ARG A O 1
ATOM 2876 N N . GLU A 1 383 ? -6.705 -19.807 19.142 1.00 91.06 383 GLU A N 1
ATOM 2877 C CA . GLU A 1 383 ? -6.224 -20.765 20.145 1.00 91.06 383 GLU A CA 1
ATOM 2878 C C . GLU A 1 383 ? -4.965 -21.479 19.660 1.00 91.06 383 GLU A C 1
ATOM 2880 O O . GLU A 1 383 ? -4.036 -21.706 20.431 1.00 91.06 383 GLU A O 1
ATOM 2885 N N . LEU A 1 384 ? -4.906 -21.786 18.363 1.00 94.38 384 LEU A N 1
ATOM 2886 C CA . LEU A 1 384 ? -3.757 -22.425 17.742 1.00 94.38 384 LEU A CA 1
ATOM 2887 C C . LEU A 1 384 ? -2.495 -21.553 17.834 1.00 94.38 384 LEU A C 1
ATOM 2889 O O . LEU A 1 384 ? -1.434 -22.055 18.208 1.00 94.38 384 LEU A O 1
ATOM 2893 N N . VAL A 1 385 ? -2.602 -20.259 17.512 1.00 91.62 385 VAL A N 1
ATOM 2894 C CA . VAL A 1 385 ? -1.448 -19.339 17.514 1.00 91.62 385 VAL A CA 1
ATOM 2895 C C . VAL A 1 385 ? -1.124 -18.750 18.886 1.00 91.62 385 VAL A C 1
ATOM 2897 O O . VAL A 1 385 ? -0.100 -18.082 19.021 1.00 91.62 385 VAL A O 1
ATOM 2900 N N . ALA A 1 386 ? -1.961 -18.982 19.899 1.00 87.44 386 ALA A N 1
ATOM 2901 C CA . ALA A 1 386 ? -1.685 -18.562 21.267 1.00 87.44 386 ALA A CA 1
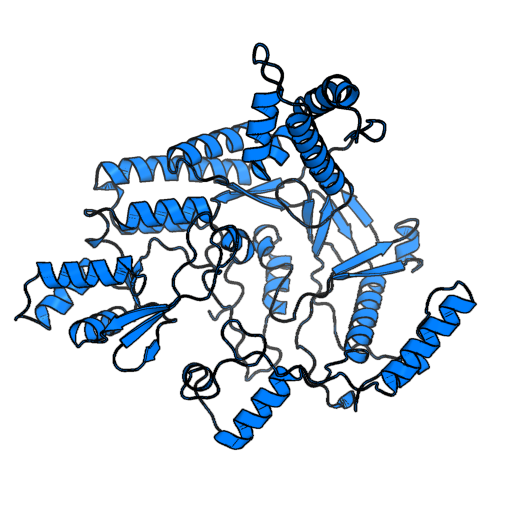ATOM 2902 C C . ALA A 1 386 ? -0.489 -19.323 21.865 1.00 87.44 386 ALA A C 1
ATOM 2904 O O . ALA A 1 386 ? -0.162 -20.436 21.443 1.00 87.44 386 ALA A O 1
ATOM 2905 N N . ASP A 1 387 ? 0.117 -18.755 22.911 1.00 83.38 387 ASP A N 1
ATOM 2906 C CA . ASP A 1 387 ? 1.231 -19.382 23.642 1.00 83.38 387 ASP A CA 1
ATOM 2907 C C . ASP A 1 387 ? 0.832 -20.720 24.292 1.00 83.38 387 ASP A C 1
ATOM 2909 O O . ASP A 1 387 ? 1.657 -21.620 24.431 1.00 83.38 387 ASP A O 1
ATOM 2913 N N . SER A 1 388 ? -0.447 -20.871 24.659 1.00 85.69 388 SER A N 1
ATOM 2914 C CA . SER A 1 388 ? -1.031 -22.121 25.169 1.00 85.69 388 SER A CA 1
ATOM 2915 C C . SER A 1 388 ? -1.302 -23.165 24.073 1.00 85.69 388 SER A C 1
ATOM 2917 O O . SER A 1 388 ? -1.538 -24.339 24.379 1.00 85.69 388 SER A O 1
ATOM 2919 N N . GLY A 1 389 ? -1.284 -22.748 22.805 1.00 91.75 389 GLY A N 1
ATOM 2920 C CA . GLY A 1 389 ? -1.423 -23.586 21.620 1.00 91.75 389 GLY A CA 1
ATOM 2921 C C . GLY A 1 389 ? -0.065 -24.039 21.088 1.00 91.75 389 GLY A C 1
ATOM 2922 O O . GLY A 1 389 ? 0.712 -24.690 21.788 1.00 91.75 389 GLY A O 1
ATOM 2923 N N . LEU A 1 390 ? 0.216 -23.725 19.822 1.00 92.94 390 LEU A N 1
ATOM 2924 C CA . LEU A 1 390 ? 1.522 -23.954 19.193 1.00 92.94 390 LEU A CA 1
ATOM 2925 C C . LEU A 1 390 ? 2.376 -22.687 19.080 1.00 92.94 390 LEU A C 1
ATOM 2927 O O . LEU A 1 390 ? 3.539 -22.790 18.664 1.00 92.94 390 LEU A O 1
ATOM 2931 N N . GLY A 1 391 ? 1.825 -21.520 19.419 1.00 91.12 391 GLY A N 1
ATOM 2932 C CA . GLY A 1 391 ? 2.408 -20.229 19.073 1.00 91.12 391 GLY A CA 1
ATOM 2933 C C . GLY A 1 391 ? 2.379 -19.974 17.563 1.00 91.12 391 GLY A C 1
ATOM 2934 O O . GLY A 1 391 ? 1.816 -20.749 16.787 1.00 91.12 391 GLY A O 1
ATOM 2935 N N . TYR A 1 392 ? 3.020 -18.897 17.115 1.00 90.50 392 TYR A N 1
ATOM 2936 C CA . TYR A 1 392 ? 3.185 -18.631 15.686 1.00 90.50 392 TYR A CA 1
ATOM 2937 C C . TYR A 1 392 ? 4.212 -19.573 15.028 1.00 90.50 392 TYR A C 1
ATOM 2939 O O . TYR A 1 392 ? 5.205 -19.951 15.661 1.00 90.50 392 TYR A O 1
ATOM 2947 N N . PRO A 1 393 ? 4.030 -19.923 13.739 1.00 90.31 393 PRO A N 1
ATOM 2948 C CA . PRO A 1 393 ? 5.023 -20.686 12.993 1.00 90.31 393 PRO A CA 1
ATOM 2949 C C . PRO A 1 393 ? 6.342 -19.912 12.850 1.00 90.31 393 PRO A C 1
ATOM 2951 O O . PRO A 1 393 ? 6.381 -18.678 12.835 1.00 90.31 393 PRO A O 1
ATOM 2954 N N . GLY A 1 394 ? 7.447 -20.650 12.719 1.00 87.50 394 GLY A N 1
ATOM 2955 C CA . GLY A 1 394 ? 8.781 -20.065 12.580 1.00 87.50 394 GLY A CA 1
ATOM 2956 C C . GLY A 1 394 ? 8.869 -19.066 11.418 1.00 87.50 394 GLY A C 1
ATOM 2957 O O . GLY A 1 394 ? 8.364 -19.308 10.324 1.00 87.50 394 GLY A O 1
ATOM 2958 N N . GLY A 1 395 ? 9.527 -17.929 11.653 1.00 83.88 395 GLY A N 1
ATOM 2959 C CA . GLY A 1 395 ? 9.638 -16.834 10.679 1.00 83.88 395 GLY A CA 1
ATOM 2960 C C . GLY A 1 395 ? 8.587 -15.732 10.842 1.00 83.88 395 GLY A C 1
ATOM 2961 O O . GLY A 1 395 ? 8.730 -14.673 10.231 1.00 83.88 395 GLY A O 1
ATOM 2962 N N . TYR A 1 396 ? 7.582 -15.932 11.698 1.00 87.12 396 TYR A N 1
ATOM 2963 C CA . TYR A 1 396 ? 6.716 -14.852 12.160 1.00 87.12 396 TYR A CA 1
ATOM 2964 C C . TYR A 1 396 ? 7.440 -13.985 13.192 1.00 87.12 396 TYR A C 1
ATOM 2966 O O . TYR A 1 396 ? 8.350 -14.423 13.899 1.00 87.12 396 TYR A O 1
ATOM 2974 N N . LEU A 1 397 ? 7.028 -12.724 13.278 1.00 80.75 397 LEU A N 1
ATOM 2975 C CA . LEU A 1 397 ? 7.533 -11.804 14.288 1.00 80.75 397 LEU A CA 1
ATOM 2976 C C . LEU A 1 397 ? 7.127 -12.299 15.685 1.00 80.75 397 LEU A C 1
ATOM 2978 O O . LEU A 1 397 ? 5.959 -12.587 15.911 1.00 80.75 397 LEU A O 1
ATOM 2982 N N . GLY A 1 398 ? 8.084 -12.396 16.608 1.00 76.75 398 GLY A N 1
ATOM 2983 C CA . GLY A 1 398 ? 7.843 -12.913 17.961 1.00 76.75 398 GLY A CA 1
ATOM 2984 C C . GLY A 1 398 ? 7.866 -14.443 18.075 1.00 76.75 398 GLY A C 1
ATOM 2985 O O . GLY A 1 398 ? 7.966 -14.953 19.186 1.00 76.75 398 GLY A O 1
ATOM 2986 N N . ALA A 1 399 ? 7.864 -15.183 16.960 1.00 83.94 399 ALA A N 1
ATOM 2987 C CA . ALA A 1 399 ? 8.036 -16.633 16.995 1.00 83.94 399 ALA A CA 1
ATOM 2988 C C . ALA A 1 399 ? 9.485 -17.007 17.369 1.00 83.94 399 ALA A C 1
ATOM 2990 O O . ALA A 1 399 ? 10.425 -16.301 16.969 1.00 83.94 399 ALA A O 1
ATOM 2991 N N . PRO A 1 400 ? 9.708 -18.134 18.075 1.00 75.06 400 PRO A N 1
ATOM 2992 C CA . PRO A 1 400 ? 11.047 -18.670 18.278 1.00 75.06 400 PRO A CA 1
ATOM 2993 C C . PRO A 1 400 ? 11.779 -18.797 16.941 1.00 75.06 400 PRO A C 1
ATOM 2995 O O . PRO A 1 400 ? 11.227 -19.291 15.952 1.00 75.06 400 PRO A O 1
ATOM 2998 N N . ARG A 1 401 ? 13.038 -18.347 16.891 1.00 68.69 401 ARG A N 1
ATOM 2999 C CA . ARG A 1 401 ? 13.860 -18.555 15.696 1.00 68.69 401 ARG A CA 1
ATOM 3000 C C . ARG A 1 401 ? 14.006 -20.054 15.472 1.00 68.69 401 ARG A C 1
ATOM 3002 O O . ARG A 1 401 ? 14.373 -20.782 16.394 1.00 68.69 401 ARG A O 1
ATOM 3009 N N . ALA A 1 402 ? 13.755 -20.496 14.241 1.00 65.56 402 ALA A N 1
ATOM 3010 C CA . ALA A 1 402 ? 14.109 -21.847 13.839 1.00 65.56 402 ALA A CA 1
ATOM 3011 C C . ALA A 1 402 ? 15.592 -22.075 14.167 1.00 65.56 402 ALA A C 1
ATOM 3013 O O . ALA A 1 402 ? 16.430 -21.215 13.873 1.00 65.56 402 ALA A O 1
ATOM 3014 N N . ARG A 1 403 ? 15.916 -23.206 14.808 1.00 62.28 403 ARG A N 1
ATOM 3015 C CA . ARG A 1 403 ? 17.317 -23.584 15.020 1.00 62.28 403 ARG A CA 1
ATOM 3016 C C . ARG A 1 403 ? 17.982 -23.641 13.652 1.00 62.28 403 ARG A C 1
ATOM 3018 O O . ARG A 1 403 ? 17.442 -24.243 12.728 1.00 62.28 403 ARG A O 1
ATOM 3025 N N . THR A 1 404 ? 19.137 -22.999 13.527 1.00 58.59 404 THR A N 1
ATOM 3026 C CA . THR A 1 404 ? 19.965 -23.084 12.327 1.00 58.59 404 THR A CA 1
ATOM 3027 C C . THR A 1 404 ? 20.372 -24.539 12.129 1.00 58.59 404 THR A C 1
ATOM 3029 O O . THR A 1 404 ? 21.277 -25.030 12.801 1.00 58.59 404 THR A O 1
ATOM 3032 N N . ALA A 1 405 ? 19.671 -25.242 11.245 1.00 62.88 405 ALA A N 1
ATOM 3033 C CA . ALA A 1 405 ? 20.146 -26.504 10.714 1.00 62.88 405 ALA A CA 1
ATOM 3034 C C . ALA A 1 405 ? 21.185 -26.180 9.640 1.00 62.88 405 ALA A C 1
ATOM 3036 O O . ALA A 1 405 ? 20.948 -25.331 8.776 1.00 62.88 405 ALA A O 1
ATOM 3037 N N . TRP A 1 406 ? 22.340 -26.837 9.703 1.00 64.25 406 TRP A N 1
ATOM 3038 C CA . TRP A 1 406 ? 23.290 -26.797 8.602 1.00 64.25 406 TRP A CA 1
ATOM 3039 C C . TRP A 1 406 ? 22.589 -27.345 7.363 1.00 64.25 406 TRP A C 1
ATOM 3041 O O . TRP A 1 406 ? 22.028 -28.442 7.393 1.00 64.25 406 TRP A O 1
ATOM 3051 N N . ARG A 1 407 ? 22.564 -26.555 6.289 1.00 73.31 407 ARG A N 1
ATOM 3052 C CA . ARG A 1 407 ? 21.997 -27.010 5.025 1.00 73.31 407 ARG A CA 1
ATOM 3053 C C . ARG A 1 407 ? 22.882 -28.136 4.495 1.00 73.31 407 ARG A C 1
ATOM 3055 O O . ARG A 1 407 ? 24.029 -27.888 4.135 1.00 73.31 407 ARG A O 1
ATOM 3062 N N . MET A 1 408 ? 22.344 -29.349 4.447 1.00 79.31 408 MET A N 1
ATOM 3063 C CA . MET A 1 408 ? 22.999 -30.468 3.774 1.00 79.31 408 MET A CA 1
ATOM 3064 C C . MET A 1 408 ? 22.978 -30.224 2.264 1.00 79.31 408 MET A C 1
ATOM 3066 O O . MET A 1 408 ? 21.958 -29.786 1.727 1.00 79.31 408 MET A O 1
ATOM 3070 N N . LEU A 1 409 ? 24.103 -30.488 1.597 1.00 85.94 409 LEU A N 1
ATOM 3071 C CA . LEU A 1 409 ? 24.167 -30.477 0.138 1.00 85.94 409 LEU A CA 1
ATOM 3072 C C . LEU A 1 409 ? 23.282 -31.599 -0.403 1.00 85.94 409 LEU A C 1
ATOM 3074 O O . LEU A 1 409 ? 23.380 -32.744 0.034 1.00 85.94 409 LEU A O 1
ATOM 3078 N N . THR A 1 410 ? 22.408 -31.244 -1.334 1.00 88.62 410 THR A N 1
ATOM 3079 C CA . THR A 1 410 ? 21.503 -32.178 -2.006 1.00 88.62 410 THR A CA 1
ATOM 3080 C C . THR A 1 410 ? 22.044 -32.559 -3.381 1.00 88.62 410 THR A C 1
ATOM 3082 O O . THR A 1 410 ? 22.902 -31.871 -3.931 1.00 88.62 410 THR A O 1
ATOM 3085 N N . GLU A 1 411 ? 21.516 -33.625 -3.980 1.00 89.94 411 GLU A N 1
ATOM 3086 C CA . GLU A 1 411 ? 21.816 -33.975 -5.377 1.00 89.94 411 GLU A CA 1
ATOM 3087 C C . GLU A 1 411 ? 21.493 -32.815 -6.333 1.00 89.94 411 GLU A C 1
ATOM 3089 O O . GLU A 1 411 ? 22.293 -32.471 -7.201 1.00 89.94 411 GLU A O 1
ATOM 3094 N N . ARG A 1 412 ? 20.385 -32.109 -6.077 1.00 92.12 412 ARG A N 1
ATOM 3095 C CA . ARG A 1 412 ? 20.036 -30.871 -6.781 1.00 92.12 412 ARG A CA 1
ATOM 3096 C C . ARG A 1 412 ? 21.147 -29.817 -6.705 1.00 92.12 412 ARG A C 1
ATOM 3098 O O . ARG A 1 412 ? 21.399 -29.133 -7.695 1.00 92.12 412 ARG A O 1
ATOM 3105 N N . ASP A 1 413 ? 21.796 -29.654 -5.550 1.00 92.56 413 ASP A N 1
ATOM 3106 C CA . ASP A 1 413 ? 22.902 -28.699 -5.395 1.00 92.56 413 ASP A CA 1
ATOM 3107 C C . ASP A 1 413 ? 24.118 -29.105 -6.229 1.00 92.56 413 ASP A C 1
ATOM 3109 O O . ASP A 1 413 ? 24.754 -28.244 -6.834 1.00 92.56 413 ASP A O 1
ATOM 3113 N N . ALA A 1 414 ? 24.415 -30.406 -6.303 1.00 93.88 414 ALA A N 1
ATOM 3114 C CA . ALA A 1 414 ? 25.486 -30.924 -7.147 1.00 93.88 414 ALA A CA 1
ATOM 3115 C C . ALA A 1 414 ? 25.205 -30.668 -8.639 1.00 93.88 414 ALA A C 1
ATOM 3117 O O . ALA A 1 414 ? 26.092 -30.196 -9.349 1.00 93.88 414 ALA A O 1
ATOM 3118 N N . ILE A 1 415 ? 23.967 -30.894 -9.093 1.00 94.50 415 ILE A N 1
ATOM 3119 C CA . ILE A 1 415 ? 23.534 -30.611 -10.472 1.00 94.50 415 ILE A CA 1
ATOM 3120 C C . ILE A 1 415 ? 23.657 -29.117 -10.782 1.00 94.50 415 ILE A C 1
ATOM 3122 O O . ILE A 1 415 ? 24.259 -28.736 -11.785 1.00 94.50 415 ILE A O 1
ATOM 3126 N N . LEU A 1 416 ? 23.142 -28.250 -9.904 1.00 94.62 416 LEU A N 1
ATOM 3127 C CA . LEU A 1 416 ? 23.221 -26.803 -10.105 1.00 94.62 416 LEU A CA 1
ATOM 3128 C C . LEU A 1 416 ? 24.676 -26.317 -10.148 1.00 94.62 416 LEU A C 1
ATOM 3130 O O . LEU A 1 416 ? 25.022 -25.483 -10.983 1.00 94.62 416 LEU A O 1
ATOM 3134 N N . LEU A 1 417 ? 25.539 -26.852 -9.279 1.00 95.44 417 LEU A N 1
ATOM 3135 C CA . LEU A 1 417 ? 26.962 -26.524 -9.279 1.00 95.44 417 LEU A CA 1
ATOM 3136 C C . LEU A 1 417 ? 27.654 -26.988 -10.567 1.00 95.44 417 LEU A C 1
ATOM 3138 O O . LEU A 1 417 ? 28.493 -26.256 -11.089 1.00 95.44 417 LEU A O 1
ATOM 3142 N N . ALA A 1 418 ? 27.292 -28.158 -11.098 1.00 95.56 418 ALA A N 1
ATOM 3143 C CA . ALA A 1 418 ? 27.808 -28.647 -12.374 1.00 95.56 418 ALA A CA 1
ATOM 3144 C C . ALA A 1 418 ? 27.405 -27.728 -13.540 1.00 95.56 418 ALA A C 1
ATOM 3146 O O . ALA A 1 418 ? 28.263 -27.357 -14.341 1.00 95.56 418 ALA A O 1
ATOM 3147 N N . LEU A 1 419 ? 26.142 -27.281 -13.586 1.00 96.44 419 LEU A N 1
ATOM 3148 C CA . LEU A 1 419 ? 25.663 -26.311 -14.580 1.00 96.44 419 LEU A CA 1
ATOM 3149 C C . LEU A 1 419 ? 26.422 -24.979 -14.490 1.00 96.44 419 LEU A C 1
ATOM 3151 O O . LEU A 1 419 ? 26.897 -24.470 -15.503 1.00 96.44 419 LEU A O 1
ATOM 3155 N N . ILE A 1 420 ? 26.596 -24.439 -13.276 1.00 97.00 420 ILE A N 1
ATOM 3156 C CA . ILE A 1 420 ? 27.363 -23.203 -13.041 1.00 97.00 420 ILE A CA 1
ATOM 3157 C C . ILE A 1 420 ? 28.815 -23.373 -13.489 1.00 97.00 420 ILE A C 1
ATOM 3159 O O . ILE A 1 420 ? 29.373 -22.490 -14.140 1.00 97.00 420 ILE A O 1
ATOM 3163 N N . GLN A 1 421 ? 29.440 -24.499 -13.142 1.00 97.31 421 GLN A N 1
ATOM 3164 C CA . GLN A 1 421 ? 30.822 -24.779 -13.503 1.00 97.31 421 GLN A CA 1
ATOM 3165 C C . GLN A 1 421 ? 31.000 -24.858 -15.021 1.00 97.31 421 GLN A C 1
ATOM 3167 O O . GLN A 1 421 ? 31.958 -24.282 -15.536 1.00 97.31 421 GLN A O 1
ATOM 3172 N N . GLN A 1 422 ? 30.095 -25.539 -15.726 1.00 95.31 422 GLN A N 1
ATOM 3173 C CA . GLN A 1 422 ? 30.142 -25.652 -17.181 1.00 95.31 422 GLN A CA 1
ATOM 3174 C C . GLN A 1 422 ? 29.983 -24.280 -17.845 1.00 95.31 422 GLN A C 1
ATOM 3176 O O . GLN A 1 422 ? 30.860 -23.863 -18.596 1.00 95.31 422 GLN A O 1
ATOM 3181 N N . ALA A 1 423 ? 28.946 -23.526 -17.471 1.00 96.69 423 ALA A N 1
ATOM 3182 C CA . ALA A 1 423 ? 28.704 -22.177 -17.982 1.00 96.69 423 ALA A CA 1
ATOM 3183 C C . ALA A 1 423 ? 29.885 -21.224 -17.725 1.00 96.69 423 ALA A C 1
ATOM 3185 O O . ALA A 1 423 ? 30.280 -20.462 -18.604 1.00 96.69 423 ALA A O 1
ATOM 3186 N N . THR A 1 424 ? 30.510 -21.313 -16.544 1.00 97.25 424 THR A N 1
ATOM 3187 C CA . THR A 1 424 ? 31.689 -20.501 -16.194 1.00 97.25 424 THR A CA 1
ATOM 3188 C C . THR A 1 424 ? 32.902 -20.848 -17.053 1.00 97.25 424 THR A C 1
ATOM 3190 O O . THR A 1 424 ? 33.633 -19.951 -17.464 1.00 97.25 424 THR A O 1
ATOM 3193 N N . ARG A 1 425 ? 33.140 -22.140 -17.314 1.00 97.19 425 ARG A N 1
ATOM 3194 C CA . ARG A 1 425 ? 34.244 -22.579 -18.182 1.00 97.19 425 ARG A CA 1
ATOM 3195 C C . ARG A 1 425 ? 34.030 -22.145 -19.628 1.00 97.19 425 ARG A C 1
ATOM 3197 O O . ARG A 1 425 ? 34.989 -21.731 -20.270 1.00 97.19 425 ARG A O 1
ATOM 3204 N N . ASP A 1 426 ? 32.794 -22.227 -20.106 1.00 95.88 426 ASP A N 1
ATOM 3205 C CA . ASP A 1 426 ? 32.447 -21.954 -21.501 1.00 95.88 426 ASP A CA 1
ATOM 3206 C C . ASP A 1 426 ? 32.212 -20.459 -21.775 1.00 95.88 426 ASP A C 1
ATOM 3208 O O . ASP A 1 426 ? 32.182 -20.042 -22.931 1.00 95.88 426 ASP A O 1
ATOM 3212 N N . GLY A 1 427 ? 32.038 -19.642 -20.729 1.00 95.44 427 GLY A N 1
ATOM 3213 C CA . GLY A 1 427 ? 31.709 -18.220 -20.850 1.00 95.44 427 GLY A CA 1
ATOM 3214 C C . GLY A 1 427 ? 30.306 -17.974 -21.415 1.00 95.44 427 GLY A C 1
ATOM 3215 O O . GLY A 1 427 ? 30.115 -17.024 -22.172 1.00 95.44 427 GLY A O 1
ATOM 3216 N N . THR A 1 428 ? 29.342 -18.842 -21.090 1.00 95.69 428 THR A N 1
ATOM 3217 C CA . THR A 1 428 ? 27.971 -18.823 -21.635 1.00 95.69 428 THR A CA 1
ATOM 3218 C C . THR A 1 428 ? 26.906 -18.716 -20.542 1.00 95.69 428 THR A C 1
ATOM 3220 O O . THR A 1 428 ? 27.187 -18.918 -19.360 1.00 95.69 428 THR A O 1
ATOM 3223 N N . ASP A 1 429 ? 25.669 -18.406 -20.938 1.00 94.81 429 ASP A N 1
ATOM 3224 C CA . ASP A 1 429 ? 24.505 -18.453 -20.050 1.00 94.81 429 ASP A CA 1
ATOM 3225 C C . ASP A 1 429 ? 24.052 -19.897 -19.774 1.00 94.81 429 ASP A C 1
ATOM 3227 O O . ASP A 1 429 ? 24.188 -20.794 -20.611 1.00 94.81 429 ASP A O 1
ATOM 3231 N N . ILE A 1 430 ? 23.447 -20.126 -18.602 1.00 95.81 430 ILE A N 1
ATOM 3232 C CA . ILE A 1 430 ? 22.846 -21.423 -18.260 1.00 95.81 430 ILE A CA 1
ATOM 3233 C C . ILE A 1 430 ? 21.495 -21.559 -18.971 1.00 95.81 430 ILE A C 1
ATOM 3235 O O . ILE A 1 430 ? 20.491 -20.990 -18.541 1.00 95.81 430 ILE A O 1
ATOM 3239 N N . ASN A 1 431 ? 21.460 -22.380 -20.018 1.00 94.00 431 ASN A N 1
ATOM 3240 C CA . ASN A 1 431 ? 20.240 -22.727 -20.741 1.00 94.00 431 ASN A CA 1
ATOM 3241 C C . ASN A 1 431 ? 19.633 -24.018 -20.183 1.00 94.00 431 ASN A C 1
ATOM 3243 O O . ASN A 1 431 ? 20.121 -25.108 -20.470 1.00 94.00 431 ASN A O 1
ATOM 3247 N N . LEU A 1 432 ? 18.559 -23.903 -19.396 1.00 94.81 432 LEU A N 1
ATOM 3248 C CA . LEU A 1 432 ? 17.890 -25.068 -18.810 1.00 94.81 432 LEU A CA 1
ATOM 3249 C C . LEU A 1 432 ? 17.103 -25.854 -19.868 1.00 94.81 432 LEU A C 1
ATOM 3251 O O . LEU A 1 432 ? 16.130 -25.361 -20.444 1.00 94.81 432 LEU A O 1
ATOM 3255 N N . THR A 1 433 ? 17.486 -27.109 -20.078 1.00 93.19 433 THR A N 1
ATOM 3256 C CA . THR A 1 433 ? 16.745 -28.072 -20.897 1.00 93.19 433 THR A CA 1
ATOM 3257 C C . THR A 1 433 ? 15.611 -28.731 -20.102 1.00 93.19 433 THR A C 1
ATOM 3259 O O . THR A 1 433 ? 15.488 -28.575 -18.887 1.00 93.19 433 THR A O 1
ATOM 3262 N N . GLY A 1 434 ? 14.761 -29.510 -20.782 1.00 91.44 434 GLY A N 1
ATOM 3263 C CA . GLY A 1 434 ? 13.744 -30.321 -20.100 1.00 91.44 434 GLY A CA 1
ATOM 3264 C C . GLY A 1 434 ? 14.349 -31.318 -19.105 1.00 91.44 434 GLY A C 1
ATOM 3265 O O . GLY A 1 434 ? 13.813 -31.468 -18.010 1.00 91.44 434 GLY A O 1
ATOM 3266 N N . ALA A 1 435 ? 15.492 -31.918 -19.455 1.00 92.69 435 ALA A N 1
ATOM 3267 C CA . ALA A 1 435 ? 16.220 -32.837 -18.584 1.00 92.69 435 ALA A CA 1
ATOM 3268 C C . ALA A 1 435 ? 16.797 -32.117 -17.357 1.00 92.69 435 ALA A C 1
ATOM 3270 O O . ALA A 1 435 ? 16.695 -32.633 -16.249 1.00 92.69 435 ALA A O 1
ATOM 3271 N N . ASP A 1 436 ? 17.318 -30.895 -17.521 1.00 94.50 436 ASP A N 1
ATOM 3272 C CA . ASP A 1 436 ? 17.800 -30.098 -16.385 1.00 94.50 436 ASP A CA 1
ATOM 3273 C C . ASP A 1 436 ? 16.656 -29.735 -15.436 1.00 94.50 436 ASP A C 1
ATOM 3275 O O . ASP A 1 436 ? 16.803 -29.812 -14.221 1.00 94.50 436 ASP A O 1
ATOM 3279 N N . ILE A 1 437 ? 15.487 -29.368 -15.973 1.00 94.12 437 ILE A N 1
ATOM 3280 C CA . ILE A 1 437 ? 14.307 -29.057 -15.156 1.00 94.12 437 ILE A CA 1
ATOM 3281 C C . ILE A 1 437 ? 13.844 -30.288 -14.373 1.00 94.12 437 ILE A C 1
ATOM 3283 O O . ILE A 1 437 ? 13.510 -30.174 -13.191 1.00 94.12 437 ILE A O 1
ATOM 3287 N N . GLU A 1 438 ? 13.819 -31.456 -15.013 1.00 92.44 438 GLU A N 1
ATOM 3288 C CA . GLU A 1 438 ? 13.480 -32.721 -14.365 1.00 92.44 438 GLU A CA 1
ATOM 3289 C C . GLU A 1 438 ? 14.478 -33.058 -13.254 1.00 92.44 438 GLU A C 1
ATOM 3291 O O . GLU A 1 438 ? 14.064 -33.234 -12.111 1.00 92.44 438 GLU A O 1
ATOM 3296 N N . ALA A 1 439 ? 15.778 -33.013 -13.552 1.00 92.69 439 ALA A N 1
ATOM 3297 C CA . ALA A 1 439 ? 16.851 -33.294 -12.602 1.00 92.69 439 ALA A CA 1
ATOM 3298 C C . ALA A 1 439 ? 16.892 -32.298 -11.428 1.00 92.69 439 ALA A C 1
ATOM 3300 O O . ALA A 1 439 ? 17.249 -32.649 -10.305 1.00 92.69 439 ALA A O 1
ATOM 3301 N N . LEU A 1 440 ? 16.494 -31.043 -11.659 1.00 93.88 440 LEU A N 1
ATOM 3302 C CA . LEU A 1 440 ? 16.377 -30.038 -10.606 1.00 93.88 440 LEU A CA 1
ATOM 3303 C C . LEU A 1 440 ? 15.065 -30.157 -9.815 1.00 93.88 440 LEU A C 1
ATOM 3305 O O . LEU A 1 440 ? 14.947 -29.518 -8.771 1.00 93.88 440 LEU A O 1
ATOM 3309 N N . THR A 1 441 ? 14.066 -30.920 -10.258 1.00 92.25 441 THR A N 1
ATOM 3310 C CA . THR A 1 441 ? 12.780 -31.021 -9.548 1.00 92.25 441 THR A CA 1
ATOM 3311 C C . THR A 1 441 ? 12.959 -31.669 -8.173 1.00 92.25 441 THR A C 1
ATOM 3313 O O . THR A 1 441 ? 13.647 -32.672 -8.028 1.00 92.25 441 THR A O 1
ATOM 3316 N N . VAL A 1 442 ? 12.314 -31.107 -7.145 1.00 88.56 442 VAL A N 1
ATOM 3317 C CA . VAL A 1 442 ? 12.314 -31.680 -5.791 1.00 88.56 442 VAL A CA 1
ATOM 3318 C C . VAL A 1 442 ? 11.037 -32.485 -5.558 1.00 88.56 442 VAL A C 1
ATOM 3320 O O . VAL A 1 442 ? 9.943 -31.926 -5.619 1.00 88.56 442 VAL A O 1
ATOM 3323 N N . GLY A 1 443 ? 11.193 -33.764 -5.211 1.00 86.00 443 GLY A N 1
ATOM 3324 C CA . GLY A 1 443 ? 10.089 -34.666 -4.873 1.00 86.00 443 GLY A CA 1
ATOM 3325 C C . GLY A 1 443 ? 9.132 -34.952 -6.034 1.00 86.00 443 GLY A C 1
ATOM 3326 O O . GLY A 1 443 ? 9.338 -34.513 -7.167 1.00 86.00 443 GLY A O 1
ATOM 3327 N N . GLU A 1 444 ? 8.057 -35.680 -5.732 1.00 84.19 444 GLU A N 1
ATOM 3328 C CA . GLU A 1 444 ? 7.008 -35.976 -6.705 1.00 84.19 444 GLU A CA 1
ATOM 3329 C C . GLU A 1 444 ? 6.145 -34.742 -6.946 1.00 84.19 444 GLU A C 1
ATOM 3331 O O . GLU A 1 444 ? 5.319 -34.332 -6.131 1.00 84.19 444 GLU A O 1
ATOM 3336 N N . HIS A 1 445 ? 6.342 -34.114 -8.101 1.00 80.25 445 HIS A N 1
ATOM 3337 C CA . HIS A 1 445 ? 5.651 -32.871 -8.416 1.00 80.25 445 HIS A CA 1
ATOM 3338 C C . HIS A 1 445 ? 4.139 -33.055 -8.655 1.00 80.25 445 HIS A C 1
ATOM 3340 O O . HIS A 1 445 ? 3.400 -32.072 -8.738 1.00 80.25 445 HIS A O 1
ATOM 3346 N N . ALA A 1 446 ? 3.668 -34.292 -8.826 1.00 81.56 446 ALA A N 1
ATOM 3347 C CA . ALA A 1 446 ? 2.240 -34.588 -8.880 1.00 81.56 446 ALA A CA 1
ATOM 3348 C C . ALA A 1 446 ? 1.541 -34.244 -7.551 1.00 81.56 446 ALA A C 1
ATOM 3350 O O . ALA A 1 446 ? 0.396 -33.801 -7.574 1.00 81.56 446 ALA A O 1
ATOM 3351 N N . ASP A 1 447 ? 2.271 -34.328 -6.435 1.00 84.56 447 ASP A N 1
ATOM 3352 C CA . ASP A 1 447 ? 1.737 -34.203 -5.075 1.00 84.56 447 ASP A CA 1
ATOM 3353 C C . ASP A 1 447 ? 1.889 -32.791 -4.486 1.00 84.56 447 ASP A C 1
ATOM 3355 O O . ASP A 1 447 ? 1.637 -32.568 -3.299 1.00 84.56 447 ASP A O 1
ATOM 3359 N N . ILE A 1 448 ? 2.351 -31.815 -5.279 1.00 87.25 448 ILE A N 1
ATOM 3360 C CA . ILE A 1 448 ? 2.502 -30.444 -4.779 1.00 87.25 448 ILE A CA 1
ATOM 3361 C C . ILE A 1 448 ? 1.148 -29.824 -4.448 1.00 87.25 448 ILE A C 1
ATOM 3363 O O . ILE A 1 448 ? 0.136 -30.117 -5.083 1.00 87.25 448 ILE A O 1
ATOM 3367 N N . VAL A 1 449 ? 1.161 -28.863 -3.527 1.00 83.38 449 VAL A N 1
ATOM 3368 C CA . VAL A 1 449 ? 0.019 -27.979 -3.278 1.00 83.38 449 VAL A CA 1
ATOM 3369 C C . VAL A 1 449 ? 0.333 -26.628 -3.925 1.00 83.38 449 VAL A C 1
ATOM 3371 O O . VAL A 1 449 ? 1.007 -25.797 -3.307 1.00 83.38 449 VAL A O 1
ATOM 3374 N N . PRO A 1 450 ? -0.062 -26.398 -5.193 1.00 85.69 450 PRO A N 1
ATOM 3375 C CA . PRO A 1 450 ? 0.230 -25.140 -5.858 1.00 85.69 450 PRO A CA 1
ATOM 3376 C C . PRO A 1 450 ? -0.640 -24.020 -5.269 1.00 85.69 450 PRO A C 1
ATOM 3378 O O . PRO A 1 450 ? -1.774 -24.268 -4.850 1.00 85.69 450 PRO A O 1
ATOM 3381 N N . PRO A 1 451 ? -0.157 -22.768 -5.253 1.00 88.12 451 PRO A N 1
ATOM 3382 C CA . PRO A 1 451 ? -1.028 -21.644 -4.943 1.00 88.12 451 PRO A CA 1
ATOM 3383 C C . PRO A 1 451 ? -2.153 -21.562 -5.984 1.00 88.12 451 PRO A C 1
ATOM 3385 O O . PRO A 1 451 ? -1.893 -21.647 -7.179 1.00 88.12 451 PRO A O 1
ATOM 3388 N N . GLN A 1 452 ? -3.397 -21.359 -5.542 1.00 86.81 452 GLN A N 1
ATOM 3389 C CA . GLN A 1 452 ? -4.554 -21.257 -6.450 1.00 86.81 452 GLN A CA 1
ATOM 3390 C C . GLN A 1 452 ? -4.436 -20.080 -7.431 1.00 86.81 452 GLN A C 1
ATOM 3392 O O . GLN A 1 452 ? -4.945 -20.130 -8.546 1.00 86.81 452 GLN A O 1
ATOM 3397 N N . ARG A 1 453 ? -3.743 -19.019 -7.008 1.00 90.19 453 ARG A N 1
ATOM 3398 C CA . ARG A 1 453 ? -3.537 -17.787 -7.762 1.00 90.19 453 ARG A CA 1
ATOM 3399 C C . ARG A 1 453 ? -2.096 -17.332 -7.613 1.00 90.19 453 ARG A C 1
ATOM 3401 O O . ARG A 1 453 ? -1.540 -17.353 -6.514 1.00 90.19 453 ARG A O 1
ATOM 3408 N N . ILE A 1 454 ? -1.522 -16.844 -8.703 1.00 93.06 454 ILE A N 1
ATOM 3409 C CA . ILE A 1 454 ? -0.226 -16.172 -8.707 1.00 93.06 454 ILE A CA 1
ATOM 3410 C C . ILE A 1 454 ? -0.324 -14.851 -9.458 1.00 93.06 454 ILE A C 1
ATOM 3412 O O . ILE A 1 454 ? -1.217 -14.641 -10.275 1.00 93.06 454 ILE A O 1
ATOM 3416 N N . GLU A 1 455 ? 0.637 -13.974 -9.208 1.00 95.19 455 GLU A N 1
ATOM 3417 C CA . GLU A 1 455 ? 0.916 -12.846 -10.084 1.00 95.19 455 GLU A CA 1
ATOM 3418 C C . GLU A 1 455 ? 2.369 -12.941 -10.529 1.00 95.19 455 GLU A C 1
ATOM 3420 O O . GLU A 1 455 ? 3.238 -13.350 -9.757 1.00 95.19 455 GLU A O 1
ATOM 3425 N N . LEU A 1 456 ? 2.631 -12.546 -11.771 1.00 95.81 456 LEU A N 1
ATOM 3426 C CA . LEU A 1 456 ? 3.965 -12.543 -12.350 1.00 95.81 456 LEU A CA 1
ATOM 3427 C C . LEU A 1 456 ? 4.220 -11.172 -12.973 1.00 95.81 456 LEU A C 1
ATOM 3429 O O . LEU A 1 456 ? 3.466 -10.709 -13.825 1.00 95.81 456 LEU A O 1
ATOM 3433 N N . GLY A 1 457 ? 5.271 -10.500 -12.519 1.00 96.75 457 GLY A N 1
ATOM 3434 C CA . GLY A 1 457 ? 5.805 -9.313 -13.166 1.00 96.75 457 GLY A CA 1
ATOM 3435 C C . GLY A 1 457 ? 6.796 -9.739 -14.235 1.00 96.75 457 GLY A C 1
ATOM 3436 O O . GLY A 1 457 ? 7.747 -10.462 -13.933 1.00 96.75 457 GLY A O 1
ATOM 3437 N N . ILE A 1 458 ? 6.590 -9.274 -15.464 1.00 97.19 458 ILE A N 1
ATOM 3438 C CA . ILE A 1 458 ? 7.450 -9.575 -16.610 1.00 97.19 458 ILE A CA 1
ATOM 3439 C C . ILE A 1 458 ? 7.930 -8.286 -17.283 1.00 97.19 458 ILE A C 1
ATOM 3441 O O . ILE A 1 458 ? 7.264 -7.253 -17.202 1.00 97.19 458 ILE A O 1
ATOM 3445 N N . ALA A 1 459 ? 9.081 -8.353 -17.941 1.00 97.06 459 ALA A N 1
ATOM 3446 C CA . ALA A 1 459 ? 9.534 -7.389 -18.934 1.00 97.06 459 ALA A CA 1
ATOM 3447 C C . ALA A 1 459 ? 9.692 -8.117 -20.273 1.00 97.06 459 ALA A C 1
ATOM 3449 O O . ALA A 1 459 ? 10.182 -9.245 -20.303 1.00 97.06 459 ALA A O 1
ATOM 3450 N N . VAL A 1 460 ? 9.247 -7.486 -21.357 1.00 97.31 460 VAL A N 1
ATOM 3451 C CA . VAL A 1 460 ? 9.328 -8.034 -22.715 1.00 97.31 460 VAL A CA 1
ATOM 3452 C C . VAL A 1 460 ? 10.300 -7.176 -23.507 1.00 97.31 460 VAL A C 1
ATOM 3454 O O . VAL A 1 460 ? 10.094 -5.967 -23.619 1.00 97.31 460 VAL A O 1
ATOM 3457 N N . HIS A 1 461 ? 11.341 -7.802 -24.049 1.00 97.31 461 HIS A N 1
ATOM 3458 C CA . HIS A 1 461 ? 12.385 -7.147 -24.832 1.00 97.31 461 HIS A CA 1
ATOM 3459 C C . HIS A 1 461 ? 12.321 -7.641 -26.275 1.00 97.31 461 HIS A C 1
ATOM 3461 O O . HIS A 1 461 ? 12.315 -8.841 -26.532 1.00 97.31 461 HIS A O 1
ATOM 3467 N N . ALA A 1 462 ? 12.240 -6.716 -27.225 1.00 97.38 462 ALA A N 1
ATOM 3468 C CA . ALA A 1 462 ? 12.213 -7.016 -28.652 1.00 97.38 462 ALA A CA 1
ATOM 3469 C C . ALA A 1 462 ? 12.681 -5.795 -29.448 1.00 97.38 462 ALA A C 1
ATOM 3471 O O . ALA A 1 462 ? 12.622 -4.665 -28.963 1.00 97.38 462 ALA A O 1
ATOM 3472 N N . THR A 1 463 ? 13.095 -6.005 -30.697 1.00 97.44 463 THR A N 1
ATOM 3473 C CA . THR A 1 463 ? 13.523 -4.914 -31.591 1.00 97.44 463 THR A CA 1
ATOM 3474 C C . THR A 1 463 ? 12.355 -4.074 -32.116 1.00 97.44 463 THR A C 1
ATOM 3476 O O . THR A 1 463 ? 12.553 -2.935 -32.529 1.00 97.44 463 THR A O 1
ATOM 3479 N N . SER A 1 464 ? 11.134 -4.621 -32.125 1.00 96.62 464 SER A N 1
ATOM 3480 C CA . SER A 1 464 ? 9.907 -3.930 -32.541 1.00 96.62 464 SER A CA 1
ATOM 3481 C C . SER A 1 464 ? 8.658 -4.671 -32.056 1.00 96.62 464 SER A C 1
ATOM 3483 O O . SER A 1 464 ? 8.725 -5.844 -31.694 1.00 96.62 464 SER A O 1
ATOM 3485 N N . THR A 1 465 ? 7.490 -4.027 -32.116 1.00 96.62 465 THR A N 1
ATOM 3486 C CA . THR A 1 465 ? 6.209 -4.705 -31.856 1.00 96.62 465 THR A CA 1
ATOM 3487 C C . THR A 1 465 ? 5.914 -5.802 -32.880 1.00 96.62 465 THR A C 1
ATOM 3489 O O . THR A 1 465 ? 5.425 -6.862 -32.508 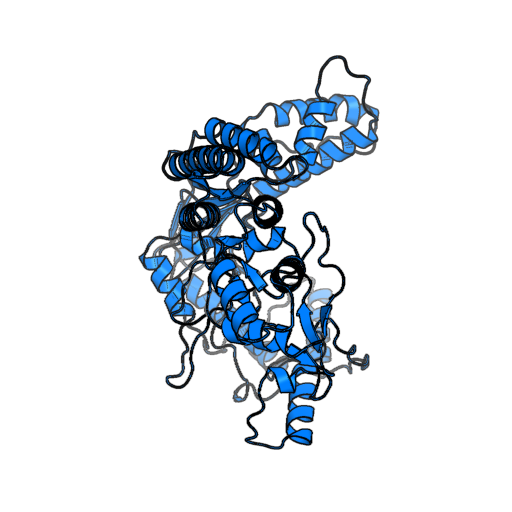1.00 96.62 465 THR A O 1
ATOM 3492 N N . VAL A 1 466 ? 6.309 -5.612 -34.144 1.00 97.12 466 VAL A N 1
ATOM 3493 C CA . VAL A 1 466 ? 6.201 -6.641 -35.193 1.00 97.12 466 VAL A CA 1
ATOM 3494 C C . VAL A 1 466 ? 7.011 -7.889 -34.828 1.00 97.12 466 VAL A C 1
ATOM 3496 O O . VAL A 1 466 ? 6.553 -9.006 -35.049 1.00 97.12 466 VAL A O 1
ATOM 3499 N N . ALA A 1 467 ? 8.192 -7.721 -34.223 1.00 97.69 467 ALA A N 1
ATOM 3500 C CA . ALA A 1 467 ? 8.991 -8.843 -33.735 1.00 97.69 467 ALA A CA 1
ATOM 3501 C C . ALA A 1 467 ? 8.287 -9.586 -32.586 1.00 97.69 467 ALA A C 1
ATOM 3503 O O . ALA A 1 467 ? 8.272 -10.816 -32.587 1.00 97.69 467 ALA A O 1
ATOM 3504 N N . ILE A 1 468 ? 7.625 -8.867 -31.667 1.00 97.62 468 ILE A N 1
ATOM 3505 C CA . ILE A 1 468 ? 6.801 -9.484 -30.612 1.00 97.62 468 ILE A CA 1
ATOM 3506 C C . ILE A 1 468 ? 5.678 -10.318 -31.237 1.00 97.62 468 ILE A C 1
ATOM 3508 O O . ILE A 1 468 ? 5.534 -11.487 -30.885 1.00 97.62 468 ILE A O 1
ATOM 3512 N N . ASP A 1 469 ? 4.936 -9.764 -32.202 1.00 97.50 469 ASP A N 1
ATOM 3513 C CA . ASP A 1 469 ? 3.871 -10.479 -32.922 1.00 97.50 469 ASP A CA 1
ATOM 3514 C C . ASP A 1 469 ? 4.393 -11.703 -33.683 1.00 97.50 469 ASP A C 1
ATOM 3516 O O . ASP A 1 469 ? 3.726 -12.736 -33.731 1.00 97.50 469 ASP A O 1
ATOM 3520 N N . ALA A 1 470 ? 5.610 -11.624 -34.226 1.00 96.88 470 ALA A N 1
ATOM 3521 C CA . ALA A 1 470 ? 6.299 -12.742 -34.865 1.00 96.88 470 ALA A CA 1
ATOM 3522 C C . ALA A 1 470 ? 6.875 -13.757 -33.860 1.00 96.88 470 ALA A C 1
ATOM 3524 O O . ALA A 1 470 ? 7.188 -14.882 -34.244 1.00 96.88 470 ALA A O 1
ATOM 3525 N N . GLY A 1 471 ? 6.921 -13.433 -32.561 1.00 96.69 471 GLY A N 1
ATOM 3526 C CA . GLY A 1 471 ? 7.435 -14.307 -31.494 1.00 96.69 471 GLY A CA 1
ATOM 3527 C C . GLY A 1 471 ? 8.936 -14.185 -31.257 1.00 96.69 471 GLY A C 1
ATOM 3528 O O . GLY A 1 471 ? 9.497 -14.966 -30.499 1.00 96.69 471 GLY A O 1
ATOM 3529 N N . ALA A 1 472 ? 9.580 -13.206 -31.886 1.00 97.69 472 ALA A N 1
ATOM 3530 C CA . ALA A 1 472 ? 10.975 -12.856 -31.678 1.00 97.69 472 ALA A CA 1
ATOM 3531 C C . ALA A 1 472 ? 11.083 -11.825 -30.542 1.00 97.69 472 ALA A C 1
ATOM 3533 O O . ALA A 1 472 ? 11.239 -10.625 -30.778 1.00 97.69 472 ALA A O 1
ATOM 3534 N N . PHE A 1 473 ? 10.949 -12.302 -29.306 1.00 97.94 473 PHE A N 1
ATOM 3535 C CA . PHE A 1 473 ? 11.102 -11.505 -28.091 1.00 97.94 473 PHE A CA 1
ATOM 3536 C C . PHE A 1 473 ? 11.770 -12.320 -26.980 1.00 97.94 473 PHE A C 1
ATOM 3538 O O . PHE A 1 473 ? 11.691 -13.546 -26.959 1.00 97.94 473 PHE A O 1
ATOM 3545 N N . GLU A 1 474 ? 12.371 -11.621 -26.024 1.00 97.69 474 GLU A N 1
ATOM 3546 C CA . GLU A 1 474 ? 12.821 -12.181 -24.754 1.00 97.69 474 GLU A CA 1
ATOM 3547 C C . GLU A 1 474 ? 11.843 -11.780 -23.648 1.00 97.69 474 GLU A C 1
ATOM 3549 O O . GLU A 1 474 ? 11.415 -10.625 -23.560 1.00 97.69 474 GLU A O 1
ATOM 3554 N N . LEU A 1 475 ? 11.485 -12.735 -22.788 1.00 97.88 475 LEU A N 1
ATOM 3555 C CA . LEU A 1 475 ? 10.660 -12.496 -21.608 1.00 97.88 475 LEU A CA 1
ATOM 3556 C C . LEU A 1 475 ? 11.510 -12.665 -20.356 1.00 97.88 475 LEU A C 1
ATOM 3558 O O . LEU A 1 475 ? 12.026 -13.741 -20.068 1.00 97.88 475 LEU A O 1
ATOM 3562 N N . GLN A 1 476 ? 11.599 -11.600 -19.570 1.00 97.75 476 GLN A N 1
ATOM 3563 C CA . GLN A 1 476 ? 12.292 -11.598 -18.293 1.00 97.75 476 GLN A CA 1
ATOM 3564 C C . GLN A 1 476 ? 11.279 -11.558 -17.152 1.00 97.75 476 GLN A C 1
ATOM 3566 O O . GLN A 1 476 ? 10.483 -10.625 -17.050 1.00 97.75 476 GLN A O 1
ATOM 3571 N N . VAL A 1 477 ? 11.341 -12.524 -16.236 1.00 97.25 477 VAL A N 1
ATOM 3572 C CA . VAL A 1 477 ? 10.581 -12.456 -14.981 1.00 97.25 477 VAL A CA 1
ATOM 3573 C C . VAL A 1 477 ? 11.249 -11.445 -14.050 1.00 97.25 477 VAL A C 1
ATOM 3575 O O . VAL A 1 477 ? 12.388 -11.626 -13.630 1.00 97.25 477 VAL A O 1
ATOM 3578 N N . THR A 1 478 ? 10.535 -10.372 -13.717 1.00 96.19 478 THR A N 1
ATOM 3579 C CA . THR A 1 478 ? 11.034 -9.268 -12.879 1.00 96.19 478 THR A CA 1
ATOM 3580 C C . THR A 1 478 ? 10.464 -9.285 -11.464 1.00 96.19 478 THR A C 1
ATOM 3582 O O . THR A 1 478 ? 11.058 -8.708 -10.552 1.00 96.19 478 THR A O 1
ATOM 3585 N N . ALA A 1 479 ? 9.318 -9.938 -11.254 1.00 94.69 479 ALA A N 1
ATOM 3586 C CA . ALA A 1 479 ? 8.720 -10.094 -9.935 1.00 94.69 479 ALA A CA 1
ATOM 3587 C C . ALA A 1 479 ? 7.828 -11.337 -9.859 1.00 94.69 479 ALA A C 1
ATOM 3589 O O . ALA A 1 479 ? 7.095 -11.645 -10.790 1.00 94.69 479 ALA A O 1
ATOM 3590 N N . ALA A 1 480 ? 7.825 -11.995 -8.704 1.00 92.81 480 ALA A N 1
ATOM 3591 C CA . ALA A 1 480 ? 6.859 -13.026 -8.341 1.00 92.81 480 ALA A CA 1
ATOM 3592 C C . ALA A 1 480 ? 6.463 -12.782 -6.873 1.00 92.81 480 ALA A C 1
ATOM 3594 O O . ALA A 1 480 ? 7.136 -13.283 -5.966 1.00 92.81 480 ALA A O 1
ATOM 3595 N N . PRO A 1 481 ? 5.477 -11.902 -6.597 1.00 90.94 481 PRO A N 1
ATOM 3596 C CA . PRO A 1 481 ? 5.028 -11.643 -5.234 1.00 90.94 481 PRO A CA 1
ATOM 3597 C C . PRO A 1 481 ? 4.496 -12.923 -4.582 1.00 90.94 481 PRO A C 1
ATOM 3599 O O . PRO A 1 481 ? 4.117 -13.888 -5.245 1.00 90.94 481 PRO A O 1
ATOM 3602 N N . ARG A 1 482 ? 4.438 -12.924 -3.249 1.00 87.25 482 ARG A N 1
ATOM 3603 C CA . ARG A 1 482 ? 3.830 -14.038 -2.516 1.00 87.25 482 ARG A CA 1
ATOM 3604 C C . ARG A 1 482 ? 2.351 -14.134 -2.890 1.00 87.25 482 ARG A C 1
ATOM 3606 O O . ARG A 1 482 ? 1.689 -13.106 -2.996 1.00 87.25 482 ARG A O 1
ATOM 3613 N N . PHE A 1 483 ? 1.836 -15.352 -3.037 1.00 81.50 483 PHE A N 1
ATOM 3614 C CA . PHE A 1 483 ? 0.485 -15.616 -3.554 1.00 81.50 483 PHE A CA 1
ATOM 3615 C C . PHE A 1 483 ? -0.651 -14.932 -2.768 1.00 81.50 483 PHE A C 1
ATOM 3617 O O . PHE A 1 483 ? -1.689 -14.621 -3.336 1.00 81.50 483 PHE A O 1
ATOM 3624 N N . TYR A 1 484 ? -0.446 -14.653 -1.478 1.00 82.00 484 TYR A N 1
ATOM 3625 C CA . TYR A 1 484 ? -1.398 -13.944 -0.611 1.00 82.00 484 TYR A CA 1
ATOM 3626 C C . TYR A 1 484 ? -1.277 -12.408 -0.671 1.00 82.00 484 TYR A C 1
ATOM 3628 O O . TYR A 1 484 ? -1.868 -11.699 0.139 1.00 82.00 484 TYR A O 1
ATOM 3636 N N . THR A 1 485 ? -0.470 -11.874 -1.588 1.00 88.25 485 THR A N 1
ATOM 3637 C CA . THR A 1 485 ? -0.309 -10.432 -1.822 1.00 88.25 485 THR A CA 1
ATOM 3638 C C . THR A 1 485 ? -0.677 -10.090 -3.258 1.00 88.25 485 THR A C 1
ATOM 3640 O O . THR A 1 485 ? -0.654 -10.957 -4.128 1.00 88.25 485 THR A O 1
ATOM 3643 N N . SER A 1 486 ? -0.990 -8.819 -3.514 1.00 91.75 486 SER A N 1
ATOM 3644 C CA . SER A 1 486 ? -1.275 -8.343 -4.865 1.00 91.75 486 SER A CA 1
ATOM 3645 C C . SER A 1 486 ? -0.484 -7.092 -5.220 1.00 91.75 486 SER A C 1
ATOM 3647 O O . SER A 1 486 ? -0.367 -6.141 -4.448 1.00 91.75 486 SER A O 1
ATOM 3649 N N . MET A 1 487 ? 0.018 -7.098 -6.445 1.00 93.25 487 MET A N 1
ATOM 3650 C CA . MET A 1 487 ? 0.630 -6.007 -7.180 1.00 93.25 487 MET A CA 1
ATOM 3651 C C . MET A 1 487 ? -0.385 -5.079 -7.856 1.00 93.25 487 MET A C 1
ATOM 3653 O O . MET A 1 487 ? 0.027 -4.007 -8.310 1.00 93.25 487 MET A O 1
ATOM 3657 N N . ALA A 1 488 ? -1.656 -5.485 -7.943 1.00 93.50 488 ALA A N 1
ATOM 3658 C CA . ALA A 1 488 ? -2.734 -4.773 -8.627 1.00 93.50 488 ALA A CA 1
ATOM 3659 C C . ALA A 1 488 ? -3.758 -4.149 -7.664 1.00 93.50 488 ALA A C 1
ATOM 3661 O O . ALA A 1 488 ? -4.290 -3.087 -7.972 1.00 93.50 488 ALA A O 1
ATOM 3662 N N . GLY A 1 489 ? -3.991 -4.751 -6.488 1.00 93.38 489 GLY A N 1
ATOM 3663 C CA . GLY A 1 489 ? -5.049 -4.343 -5.548 1.00 93.38 489 GLY A CA 1
ATOM 3664 C C . GLY A 1 489 ? -5.103 -2.838 -5.245 1.00 93.38 489 GLY A C 1
ATOM 3665 O O . GLY A 1 489 ? -6.149 -2.217 -5.415 1.00 93.38 489 GLY A O 1
ATOM 3666 N N . ARG A 1 490 ? -3.968 -2.219 -4.883 1.00 93.12 490 ARG A N 1
ATOM 3667 C CA . ARG A 1 490 ? -3.874 -0.768 -4.600 1.00 93.12 490 ARG A CA 1
ATOM 3668 C C . ARG A 1 490 ? -4.352 0.102 -5.771 1.00 93.12 490 ARG A C 1
ATOM 3670 O O . ARG A 1 490 ? -4.850 1.203 -5.558 1.00 93.12 490 ARG A O 1
ATOM 3677 N N . PHE A 1 491 ? -4.184 -0.378 -7.000 1.00 95.62 491 PHE A N 1
ATOM 3678 C CA . PHE A 1 491 ? -4.486 0.364 -8.218 1.00 95.62 491 PHE A CA 1
ATOM 3679 C C . PHE A 1 491 ? -5.893 0.110 -8.754 1.00 95.62 491 PHE A C 1
ATOM 3681 O O . PHE A 1 491 ? -6.233 0.693 -9.778 1.00 95.62 491 PHE A O 1
ATOM 3688 N N . ALA A 1 492 ? -6.716 -0.702 -8.082 1.00 94.75 492 ALA A N 1
ATOM 3689 C CA . ALA A 1 492 ? -8.093 -0.954 -8.503 1.00 94.75 492 ALA A CA 1
ATOM 3690 C C . ALA A 1 492 ? -8.876 0.339 -8.832 1.00 94.75 492 ALA A C 1
ATOM 3692 O O . ALA A 1 492 ? -9.488 0.375 -9.896 1.00 94.75 492 ALA A O 1
ATOM 3693 N N . PRO A 1 493 ? -8.773 1.444 -8.055 1.00 93.00 493 PRO A N 1
ATOM 3694 C CA . PRO A 1 493 ? -9.454 2.700 -8.395 1.00 93.00 493 PRO A CA 1
ATOM 3695 C C . PRO A 1 493 ? -8.991 3.376 -9.701 1.00 93.00 493 PRO A C 1
ATOM 3697 O O . PRO A 1 493 ? -9.676 4.264 -10.199 1.00 93.00 493 PRO A O 1
ATOM 3700 N N . LEU A 1 494 ? -7.829 3.005 -10.254 1.00 94.12 494 LEU A N 1
ATOM 3701 C CA . LEU A 1 494 ? -7.318 3.534 -11.529 1.00 94.12 494 LEU A CA 1
ATOM 3702 C C . LEU A 1 494 ? -7.793 2.735 -12.750 1.00 94.12 494 LEU A C 1
ATOM 3704 O O . LEU A 1 494 ? -7.609 3.189 -13.885 1.00 94.12 494 LEU A O 1
ATOM 3708 N N . LEU A 1 495 ? -8.352 1.546 -12.527 1.00 93.56 495 LEU A N 1
ATOM 3709 C CA . LEU A 1 495 ? -8.789 0.620 -13.565 1.00 93.56 495 LEU A CA 1
ATOM 3710 C C . LEU A 1 495 ? -10.220 0.929 -14.022 1.00 93.56 495 LEU A C 1
ATOM 3712 O O . LEU A 1 495 ? -11.019 1.475 -13.260 1.00 93.56 495 LEU A O 1
ATOM 3716 N N . GLY A 1 496 ? -10.548 0.573 -15.267 1.00 92.44 496 GLY A N 1
ATOM 3717 C CA . GLY A 1 496 ? -11.934 0.606 -15.744 1.00 92.44 496 GLY A CA 1
ATOM 3718 C C . GLY A 1 496 ? -12.783 -0.482 -15.079 1.00 92.44 496 GLY A C 1
ATOM 3719 O O . GLY A 1 496 ? -12.243 -1.429 -14.515 1.00 92.44 496 GLY A O 1
ATOM 3720 N N . GLU A 1 497 ? -14.108 -0.373 -15.167 1.00 93.19 497 GLU A N 1
ATOM 3721 C CA . GLU A 1 497 ? -15.039 -1.312 -14.514 1.00 93.19 497 GLU A CA 1
ATOM 3722 C C . GLU A 1 497 ? -14.793 -2.776 -14.908 1.00 93.19 497 GLU A C 1
ATOM 3724 O O . GLU A 1 497 ? -14.783 -3.654 -14.049 1.00 93.19 497 GLU A O 1
ATOM 3729 N N . VAL A 1 498 ? -14.512 -3.035 -16.191 1.00 94.31 498 VAL A N 1
ATOM 3730 C CA . VAL A 1 498 ? -14.202 -4.384 -16.698 1.00 94.31 498 VAL A CA 1
ATOM 3731 C C . VAL A 1 498 ? -12.940 -4.945 -16.040 1.00 94.31 498 VAL A C 1
ATOM 3733 O O . VAL A 1 498 ? -12.951 -6.058 -15.522 1.00 94.31 498 VAL A O 1
ATOM 3736 N N . ASP A 1 499 ? -11.864 -4.163 -15.998 1.00 95.50 499 ASP A N 1
ATOM 3737 C CA . ASP A 1 499 ? -10.594 -4.576 -15.396 1.00 95.50 499 ASP A CA 1
ATOM 3738 C C . ASP A 1 499 ? -10.715 -4.764 -13.874 1.00 95.50 499 ASP A C 1
ATOM 3740 O O . ASP A 1 499 ? -10.093 -5.663 -13.307 1.00 95.50 499 ASP A O 1
ATOM 3744 N N . GLN A 1 500 ? -11.535 -3.947 -13.202 1.00 94.62 500 GLN A N 1
ATOM 3745 C CA . GLN A 1 500 ? -11.849 -4.122 -11.781 1.00 94.62 500 GLN A CA 1
ATOM 3746 C C . GLN A 1 500 ? -12.617 -5.424 -11.530 1.00 94.62 500 GLN A C 1
ATOM 3748 O O . GLN A 1 500 ? -12.298 -6.140 -10.581 1.00 94.62 500 GLN A O 1
ATOM 3753 N N . ALA A 1 501 ? -13.581 -5.762 -12.390 1.00 93.81 501 ALA A N 1
ATOM 3754 C CA . ALA A 1 501 ? -14.313 -7.021 -12.304 1.00 93.81 501 ALA A CA 1
ATOM 3755 C C . ALA A 1 501 ? -13.390 -8.229 -12.532 1.00 93.81 501 ALA A C 1
ATOM 3757 O O . ALA A 1 501 ? -13.445 -9.185 -11.761 1.00 93.81 501 ALA A O 1
ATOM 3758 N N . LEU A 1 502 ? -12.484 -8.167 -13.517 1.00 94.81 502 LEU A N 1
ATOM 3759 C CA . LEU A 1 502 ? -11.469 -9.206 -13.740 1.00 94.81 502 LEU A CA 1
ATOM 3760 C C . LEU A 1 502 ? -10.513 -9.339 -12.545 1.00 94.81 502 LEU A C 1
ATOM 3762 O O . LEU A 1 502 ? -10.165 -10.452 -12.143 1.00 94.81 502 LEU A O 1
ATOM 3766 N N . LEU A 1 503 ? -10.108 -8.216 -11.942 1.00 94.56 503 LEU A N 1
ATOM 3767 C CA . LEU A 1 503 ? -9.281 -8.217 -10.738 1.00 94.56 503 LEU A CA 1
ATOM 3768 C C . LEU A 1 503 ? -10.006 -8.894 -9.569 1.00 94.56 503 LEU A C 1
ATOM 3770 O O . LEU A 1 503 ? -9.425 -9.771 -8.932 1.00 94.56 503 LEU A O 1
ATOM 3774 N N . ALA A 1 504 ? -11.260 -8.520 -9.309 1.00 93.38 504 ALA A N 1
ATOM 3775 C CA . ALA A 1 504 ? -12.084 -9.106 -8.255 1.00 93.38 504 ALA A CA 1
ATOM 3776 C C . ALA A 1 504 ? -12.309 -10.610 -8.478 1.00 93.38 504 ALA A C 1
ATOM 3778 O O . ALA A 1 504 ? -12.062 -11.408 -7.574 1.00 93.38 504 ALA A O 1
ATOM 3779 N N . ALA A 1 505 ? -12.677 -11.005 -9.700 1.00 92.19 505 ALA A N 1
ATOM 3780 C CA . ALA A 1 505 ? -12.872 -12.401 -10.082 1.00 92.19 505 ALA A CA 1
ATOM 3781 C C . ALA A 1 505 ? -11.599 -13.238 -9.893 1.00 92.19 505 ALA A C 1
ATOM 3783 O O . ALA A 1 505 ? -11.686 -14.400 -9.507 1.00 92.19 505 ALA A O 1
ATOM 3784 N N . SER A 1 506 ? -10.411 -12.643 -10.076 1.00 91.44 506 SER A N 1
ATOM 3785 C CA . SER A 1 506 ? -9.144 -13.348 -9.850 1.00 91.44 506 SER A CA 1
ATOM 3786 C C . SER A 1 506 ? -8.929 -13.796 -8.400 1.00 91.44 506 SER A C 1
ATOM 3788 O O . SER A 1 506 ? -8.086 -14.656 -8.177 1.00 91.44 506 SER A O 1
ATOM 3790 N N . TYR A 1 507 ? -9.643 -13.220 -7.426 1.00 90.19 507 TYR A N 1
ATOM 3791 C CA . TYR A 1 507 ? -9.563 -13.597 -6.009 1.00 90.19 507 TYR A CA 1
ATOM 3792 C C . TYR A 1 507 ? -10.659 -14.567 -5.565 1.00 90.19 507 TYR A C 1
ATOM 3794 O O . TYR A 1 507 ? -10.647 -14.981 -4.405 1.00 90.19 507 TYR A O 1
ATOM 3802 N N . ALA A 1 508 ? -11.620 -14.894 -6.433 1.00 83.00 508 ALA A N 1
ATOM 3803 C CA . ALA A 1 508 ? -12.671 -15.841 -6.094 1.00 83.00 508 ALA A CA 1
ATOM 3804 C C . ALA A 1 508 ? -12.061 -17.210 -5.754 1.00 83.00 508 ALA A C 1
ATOM 3806 O O . ALA A 1 508 ? -11.074 -17.633 -6.359 1.00 83.00 508 ALA A O 1
ATOM 3807 N N . ALA A 1 509 ? -12.644 -17.893 -4.769 1.00 75.06 509 ALA A N 1
ATOM 3808 C CA . ALA A 1 509 ? -12.217 -19.239 -4.427 1.00 75.06 509 ALA A CA 1
ATOM 3809 C C . ALA A 1 509 ? -12.523 -20.184 -5.599 1.00 75.06 509 ALA A C 1
ATOM 3811 O O . ALA A 1 509 ? -13.617 -20.149 -6.160 1.00 75.06 509 ALA A O 1
ATOM 3812 N N . GLY A 1 510 ? -11.551 -21.019 -5.975 1.00 69.12 510 GLY A N 1
ATOM 3813 C CA . GLY A 1 510 ? -11.734 -22.013 -7.039 1.00 69.12 510 GLY A CA 1
ATOM 3814 C C . GLY A 1 510 ? -12.560 -23.236 -6.618 1.00 69.12 510 GLY A C 1
ATOM 3815 O O . GLY A 1 510 ? -12.905 -24.051 -7.466 1.00 69.12 510 GLY A O 1
ATOM 3816 N N . ASP A 1 511 ? -12.857 -23.365 -5.323 1.00 73.69 511 ASP A N 1
ATOM 3817 C CA . ASP A 1 511 ? -13.586 -24.476 -4.708 1.00 73.69 511 ASP A CA 1
ATOM 3818 C C . ASP A 1 511 ? -14.943 -23.983 -4.180 1.00 73.69 511 ASP A C 1
ATOM 3820 O O . ASP A 1 511 ? -15.013 -22.911 -3.574 1.00 73.69 511 ASP A O 1
ATOM 3824 N N . GLN A 1 512 ? -16.010 -24.753 -4.414 1.00 69.44 512 GLN A N 1
ATOM 3825 C CA . GLN A 1 512 ? -17.381 -24.393 -4.029 1.00 69.44 512 GLN A CA 1
ATOM 3826 C C . GLN A 1 512 ? -17.573 -24.351 -2.508 1.00 69.44 512 GLN A C 1
ATOM 3828 O O . GLN A 1 512 ? -18.425 -23.604 -2.029 1.00 69.44 512 GLN A O 1
ATOM 3833 N N . ASP A 1 513 ? -16.748 -25.086 -1.759 1.00 83.25 513 ASP A N 1
ATOM 3834 C CA . ASP A 1 513 ? -16.812 -25.141 -0.295 1.00 83.25 513 ASP A CA 1
ATOM 3835 C C . ASP A 1 513 ? -15.906 -24.100 0.392 1.00 83.25 513 ASP A C 1
ATOM 3837 O O . ASP A 1 513 ? -15.894 -23.982 1.621 1.00 83.25 513 ASP A O 1
ATOM 3841 N N . ALA A 1 514 ? -15.144 -23.315 -0.379 1.00 87.69 514 ALA A N 1
ATOM 3842 C CA . ALA A 1 514 ? -14.226 -22.311 0.146 1.00 87.69 514 ALA A CA 1
ATOM 3843 C C . ALA A 1 514 ? -14.785 -20.887 0.015 1.00 87.69 514 ALA A C 1
ATOM 3845 O O . ALA A 1 514 ? -15.300 -20.471 -1.021 1.00 87.69 514 ALA A O 1
ATOM 3846 N N . VAL A 1 515 ? -14.610 -20.089 1.071 1.00 90.56 515 VAL A N 1
ATOM 3847 C CA . VAL A 1 515 ? -14.991 -18.672 1.082 1.00 90.56 515 VAL A CA 1
ATOM 3848 C C . VAL A 1 515 ? -13.749 -17.803 0.916 1.00 90.56 515 VAL A C 1
ATOM 3850 O O . VAL A 1 515 ? -12.833 -17.839 1.736 1.00 90.56 515 VAL A O 1
ATOM 3853 N N . ALA A 1 516 ? -13.727 -16.985 -0.137 1.00 90.38 516 ALA A N 1
ATOM 3854 C CA . ALA A 1 516 ? -12.703 -15.963 -0.332 1.00 90.38 516 ALA A CA 1
ATOM 3855 C C . ALA A 1 516 ? -12.993 -14.737 0.557 1.00 90.38 516 ALA A C 1
ATOM 3857 O O . ALA A 1 516 ? -14.073 -14.147 0.480 1.00 90.38 516 ALA A O 1
ATOM 3858 N N . VAL A 1 517 ? -12.012 -14.347 1.380 1.00 91.38 517 VAL A N 1
ATOM 3859 C CA . VAL A 1 517 ? -12.117 -13.257 2.368 1.00 91.38 517 VAL A CA 1
ATOM 3860 C C . VAL A 1 517 ? -11.024 -12.212 2.133 1.00 91.38 517 VAL A C 1
ATOM 3862 O O . VAL A 1 517 ? -9.858 -12.556 1.931 1.00 91.38 517 VAL A O 1
ATOM 3865 N N . GLN A 1 518 ? -11.388 -10.928 2.182 1.00 92.31 518 GLN A N 1
ATOM 3866 C CA . GLN A 1 518 ? -10.460 -9.801 2.085 1.00 92.31 518 GLN A CA 1
ATOM 3867 C C . GLN A 1 518 ? -10.170 -9.206 3.464 1.00 92.31 518 GLN A C 1
ATOM 3869 O O . GLN A 1 518 ? -10.947 -8.418 3.988 1.00 92.31 518 GLN A O 1
ATOM 3874 N N . LEU A 1 519 ? -8.981 -9.483 3.992 1.00 92.00 519 LEU A N 1
ATOM 3875 C CA . LEU A 1 519 ? -8.574 -8.972 5.298 1.00 92.00 519 LEU A CA 1
ATOM 3876 C C . LEU A 1 519 ? -8.403 -7.443 5.298 1.00 92.00 519 LEU A C 1
ATOM 3878 O O . LEU A 1 519 ? -7.670 -6.887 4.477 1.00 92.00 519 LEU A O 1
ATOM 3882 N N . SER A 1 520 ? -9.005 -6.775 6.285 1.00 91.94 520 SER A N 1
ATOM 3883 C CA . SER A 1 520 ? -8.820 -5.346 6.570 1.00 91.94 520 SER A CA 1
ATOM 3884 C C . SER A 1 520 ? -8.123 -5.160 7.916 1.00 91.94 520 SER A C 1
ATOM 3886 O O . SER A 1 520 ? -8.718 -5.398 8.962 1.00 91.94 520 SER A O 1
ATOM 3888 N N . PHE A 1 521 ? -6.868 -4.709 7.901 1.00 90.25 521 PHE A N 1
ATOM 3889 C CA . PHE A 1 521 ? -6.059 -4.532 9.110 1.00 90.25 521 PHE A CA 1
ATOM 3890 C C . PHE A 1 521 ? -5.125 -3.317 8.995 1.00 90.25 521 PHE A C 1
ATOM 3892 O O . PHE A 1 521 ? -4.685 -2.981 7.889 1.00 90.25 521 PHE A O 1
ATOM 3899 N N . PRO A 1 522 ? -4.781 -2.656 10.115 1.00 88.19 522 PRO A N 1
ATOM 3900 C CA . PRO A 1 522 ? -3.784 -1.598 10.107 1.00 88.19 522 PRO A CA 1
ATOM 3901 C C . PRO A 1 522 ? -2.376 -2.192 9.922 1.00 88.19 522 PRO A C 1
ATOM 3903 O O . PRO A 1 522 ? -2.020 -3.189 10.559 1.00 88.19 522 PRO A O 1
ATOM 3906 N N . PRO A 1 523 ? -1.525 -1.598 9.075 1.00 89.25 523 PRO A N 1
ATOM 3907 C CA . PRO A 1 523 ? -0.139 -2.017 8.965 1.00 89.25 523 PRO A CA 1
ATOM 3908 C C . PRO A 1 523 ? 0.686 -1.526 10.160 1.00 89.25 523 PRO A C 1
ATOM 3910 O O . PRO A 1 523 ? 0.377 -0.533 10.810 1.00 89.25 523 PRO A O 1
ATOM 3913 N N . ARG A 1 524 ? 1.838 -2.163 10.383 1.00 87.12 524 ARG A N 1
ATOM 3914 C CA . ARG A 1 524 ? 2.780 -1.813 11.466 1.00 87.12 524 ARG A CA 1
ATOM 3915 C C . ARG A 1 524 ? 3.577 -0.517 11.239 1.00 87.12 524 ARG A C 1
ATOM 3917 O O . ARG A 1 524 ? 4.483 -0.209 12.004 1.00 87.12 524 ARG A O 1
ATOM 3924 N N . ARG A 1 525 ? 3.288 0.216 10.165 1.00 87.94 525 ARG A N 1
ATOM 3925 C CA . ARG A 1 525 ? 3.763 1.582 9.908 1.00 87.94 525 ARG A CA 1
ATOM 3926 C C . ARG A 1 525 ? 2.608 2.358 9.301 1.00 87.94 525 ARG A C 1
ATOM 3928 O O . ARG A 1 525 ? 2.100 1.916 8.270 1.00 87.94 525 ARG A O 1
ATOM 3935 N N . ALA A 1 526 ? 2.258 3.505 9.872 1.00 86.81 526 ALA A N 1
ATOM 3936 C CA . ALA A 1 526 ? 1.131 4.316 9.417 1.00 86.81 526 ALA A CA 1
ATOM 3937 C C . ALA A 1 526 ? 1.199 4.619 7.906 1.00 86.81 526 ALA A C 1
ATOM 3939 O O . ALA A 1 526 ? 0.247 4.327 7.182 1.00 86.81 526 ALA A O 1
ATOM 3940 N N . HIS A 1 527 ? 2.367 5.026 7.393 1.00 87.81 527 HIS A N 1
ATOM 3941 C CA . HIS A 1 527 ? 2.566 5.285 5.960 1.00 87.81 527 HIS A CA 1
ATOM 3942 C C . HIS A 1 527 ? 2.278 4.080 5.038 1.00 87.81 527 HIS A C 1
ATOM 3944 O O . HIS A 1 527 ? 1.902 4.240 3.878 1.00 87.81 527 HIS A O 1
ATOM 3950 N N . THR A 1 528 ? 2.420 2.840 5.526 1.00 90.81 528 THR A N 1
ATOM 3951 C CA . THR A 1 528 ? 2.141 1.634 4.715 1.00 90.81 528 THR A CA 1
ATOM 3952 C C . THR A 1 528 ? 0.651 1.480 4.405 1.00 90.81 528 THR A C 1
ATOM 3954 O O . THR A 1 528 ? 0.294 0.777 3.460 1.00 90.81 528 THR A O 1
ATOM 3957 N N . THR A 1 529 ? -0.229 2.186 5.118 1.00 91.81 529 THR A N 1
ATOM 3958 C CA . THR A 1 529 ? -1.670 2.205 4.834 1.00 91.81 529 THR A CA 1
ATOM 3959 C C . THR A 1 529 ? -1.954 2.737 3.431 1.00 91.81 529 THR A C 1
ATOM 3961 O O . THR A 1 529 ? -2.863 2.240 2.777 1.00 91.81 529 THR A O 1
ATOM 3964 N N . ASN A 1 530 ? -1.119 3.637 2.896 1.00 91.94 530 ASN A N 1
ATOM 3965 C CA . ASN A 1 530 ? -1.208 4.089 1.500 1.00 91.94 530 ASN A CA 1
ATOM 3966 C C . ASN A 1 530 ? -1.082 2.937 0.481 1.00 91.94 530 ASN A C 1
ATOM 3968 O O . ASN A 1 530 ? -1.547 3.054 -0.654 1.00 91.94 530 ASN A O 1
ATOM 3972 N N . VAL A 1 531 ? -0.437 1.832 0.878 1.00 90.44 531 VAL A N 1
ATOM 3973 C CA . VAL A 1 531 ? -0.204 0.645 0.046 1.00 90.44 531 VAL A CA 1
ATOM 3974 C C . VAL A 1 531 ? -1.261 -0.431 0.272 1.00 90.44 531 VAL A C 1
ATOM 3976 O O . VAL A 1 531 ? -1.736 -1.012 -0.698 1.00 90.44 531 VAL A O 1
ATOM 3979 N N . VAL A 1 532 ? -1.615 -0.712 1.532 1.00 91.12 532 VAL A N 1
ATOM 3980 C CA . VAL A 1 532 ? -2.550 -1.802 1.878 1.00 91.12 532 VAL A CA 1
ATOM 3981 C C . VAL A 1 532 ? -4.023 -1.399 1.780 1.00 91.12 532 VAL A C 1
ATOM 3983 O O . VAL A 1 532 ? -4.894 -2.259 1.876 1.00 91.12 532 VAL A O 1
ATOM 3986 N N . ARG A 1 533 ? -4.315 -0.110 1.565 1.00 92.31 533 ARG A N 1
ATOM 3987 C CA . ARG A 1 533 ? -5.671 0.392 1.334 1.00 92.31 533 ARG A CA 1
ATOM 3988 C C . ARG A 1 533 ? -6.160 -0.014 -0.055 1.00 92.31 533 ARG A C 1
ATOM 3990 O O . ARG A 1 533 ? -5.724 0.544 -1.064 1.00 92.31 533 ARG A O 1
ATOM 3997 N N . VAL A 1 534 ? -7.068 -0.982 -0.086 1.00 93.25 534 VAL A N 1
ATOM 3998 C CA . VAL A 1 534 ? -7.620 -1.613 -1.291 1.00 93.25 534 VAL A CA 1
ATOM 3999 C C . VAL A 1 534 ? -9.139 -1.616 -1.154 1.00 93.25 534 VAL A C 1
ATOM 4001 O O . VAL A 1 534 ? -9.605 -2.086 -0.119 1.00 93.25 534 VAL A O 1
ATOM 4004 N N . PRO A 1 535 ? -9.920 -1.130 -2.143 1.00 93.75 535 PRO A N 1
ATOM 4005 C CA . PRO A 1 535 ? -11.382 -1.168 -2.071 1.00 93.75 535 PRO A CA 1
ATOM 4006 C C . PRO A 1 535 ? -11.894 -2.583 -1.791 1.00 93.75 535 PRO A C 1
ATOM 4008 O O . PRO A 1 535 ? -11.193 -3.568 -2.019 1.00 93.75 535 PRO A O 1
ATOM 4011 N N . ARG A 1 536 ? -13.125 -2.708 -1.296 1.00 93.81 536 ARG A N 1
ATOM 4012 C CA . ARG A 1 536 ? -13.751 -4.024 -1.131 1.00 93.81 536 ARG A CA 1
ATOM 4013 C C . ARG A 1 536 ? -13.956 -4.671 -2.506 1.00 93.81 536 ARG A C 1
ATOM 4015 O O . ARG A 1 536 ? -14.820 -4.240 -3.260 1.00 93.81 536 ARG A O 1
ATOM 4022 N N . LEU A 1 537 ? -13.152 -5.686 -2.811 1.00 91.94 537 LEU A N 1
ATOM 4023 C CA . LEU A 1 537 ? -13.221 -6.494 -4.033 1.00 91.94 537 LEU A CA 1
ATOM 4024 C C . LEU A 1 537 ? -13.945 -7.825 -3.798 1.00 91.94 537 LEU A C 1
ATOM 4026 O O . LEU A 1 537 ? -14.402 -8.446 -4.753 1.00 91.94 537 LEU A O 1
ATOM 4030 N N . LEU A 1 538 ? -14.045 -8.262 -2.538 1.00 91.88 538 LEU A N 1
ATOM 4031 C CA . LEU A 1 538 ? -14.686 -9.514 -2.144 1.00 91.88 538 LEU A CA 1
ATOM 4032 C C . LEU A 1 538 ? -15.943 -9.285 -1.286 1.00 91.88 538 LEU A C 1
ATOM 4034 O O . LEU A 1 538 ? -16.045 -8.290 -0.557 1.00 91.88 538 LEU A O 1
ATOM 4038 N N . PRO A 1 539 ? -16.908 -10.221 -1.326 1.00 89.12 539 PRO A N 1
ATOM 4039 C CA . PRO A 1 539 ? -18.124 -10.134 -0.525 1.00 89.12 539 PRO A CA 1
ATOM 4040 C C . PRO A 1 539 ? -17.884 -10.347 0.976 1.00 89.12 539 PRO A C 1
ATOM 4042 O O . PRO A 1 539 ? -18.727 -9.930 1.761 1.00 89.12 539 PRO A O 1
ATOM 4045 N N . TRP A 1 540 ? -16.750 -10.906 1.403 1.00 90.44 540 TRP A N 1
ATOM 4046 C CA . TRP A 1 540 ? -16.438 -11.153 2.818 1.00 90.44 540 TRP A CA 1
ATOM 4047 C C . TRP A 1 540 ? -15.157 -10.420 3.239 1.00 90.44 540 TRP A C 1
ATOM 4049 O O . TRP A 1 540 ? -14.209 -10.353 2.451 1.00 90.44 540 TRP A O 1
ATOM 4059 N N . LEU A 1 541 ? -15.150 -9.862 4.457 1.00 88.94 541 LEU A N 1
ATOM 4060 C CA . LEU A 1 541 ? -14.032 -9.122 5.066 1.00 88.94 541 LEU A CA 1
ATOM 4061 C C . LEU A 1 541 ? -13.431 -9.865 6.259 1.00 88.94 541 LEU A C 1
ATOM 4063 O O . LEU A 1 541 ? -14.221 -10.542 6.954 1.00 88.94 541 LEU A O 1
#

Foldseek 3Di:
DPQDFPDDDLQWDKDFDWLQPDPLDAPPVQDLPDLVSLQPVLLVSLVVQCVDPLLLLQCCQQFVPLSVLSCVCNDPPDDHDGSVSSSVSSVVSNVLNCCLVPPRQWDRNSMAMAIAGADFWDKDFDNFKAKQKAWFLLLLVLLLVVQCPDPLQVQLWWKAFDPQWDDDPQKIKDWFAADRPDPDLDATDIDIDRNDPLNVLLNVVRNDTDGNNVSLVVSCVVCVVDDSVVSSVVSSVCVVRVSIDTQLDDWLQPLHSLVSNLVRCVSSVLCVDVVSVVVSVLSVVLVVLSVCSNPDTPPNSVSVVVSVVSSCVSPPPRSHGMDIHMDTPMHGYAYPLLSVVVSVVVSLCQQLDPAQAHDPQVVVLVVLCCVPQNPPDDDPPVQCCDPVHVNDTAPDRPDPHDPDDDDDQDQLNVLVVVQVVVCVVVVHDRDQDPVNSVSSGDDDNVPGDDQPAWDWDKDKADPDSVCSSVVNIDIDTPDTDDSPDDPCQLVLVSYDPVSLLSVLVRQQDPDPPDARADDTDRDSHSSCSNVSRGHPSGPHD

Radius of gyration: 27.74 Å; chains: 1; bounding box: 63×72×78 Å

Organism: NCBI:txid47479

pLDDT: mean 92.02, std 6.77, range [53.97, 98.56]

Sequence (541 aa):
MTVPPRYQHTGLVLVRATTDPGDLELPTHLDISDPAAIQAEGRTWLATIWSRGDVREALQMASPALATRIDQLLTPGTEPAPAKDVRRAILSAASYLMRWQRRPTPFGMFAGVTAAAIGPAAAKIGTGHRALLRADAEWLLMLVDQLESHPGLRPHLMVVADSAGIVRDGRFIVAERAQVGARTPGPLREISVRHTRPVQAALAAAASPIRFDALADQLAGSFPAASPDKIRDLLHDLVDQHILITSLCPPATAADPLTYLIGALRAAGAKDLPDTATVLEQLDAISEQLARHNTSGPQTAEIRASAATQMTGLAPGIGHVLAVDVRLNGRITVPERVLEEATRAASVLLRLSTQPFGTAAWLDYHARFRTRYGPGALVPVRELVADSGLGYPGGYLGAPRARTAWRMLTERDAILLALIQQATRDGTDINLTGADIEALTVGEHADIVPPQRIELGIAVHATSTVAIDAGAFELQVTAAPRFYTSMAGRFAPLLGEVDQALLAASYAAGDQDAVAVQLSFPPRRAHTTNVVRVPRLLPWL

InterPro domains:
  IPR006827 Lantibiotic dehydratase, N-terminal [PF04738] (54-540)